Protein AF-A0A7Y2BUT6-F1 (afdb_monomer_lite)

Structure (mmCIF, N/CA/C/O backbone):
data_AF-A0A7Y2BUT6-F1
#
_entry.id   AF-A0A7Y2BUT6-F1
#
loop_
_atom_site.group_PDB
_atom_site.id
_atom_site.type_symbol
_atom_site.label_atom_id
_atom_site.label_alt_id
_atom_site.label_comp_id
_atom_site.label_asym_id
_atom_site.label_entity_id
_atom_site.label_seq_id
_atom_site.pdbx_PDB_ins_code
_atom_site.Cartn_x
_atom_site.Cartn_y
_atom_site.Cartn_z
_atom_site.occupancy
_atom_site.B_iso_or_equiv
_atom_site.auth_seq_id
_atom_site.auth_comp_id
_atom_site.auth_asym_id
_atom_site.auth_atom_id
_atom_site.pdbx_PDB_model_num
ATOM 1 N N . MET A 1 1 ? -58.946 -17.726 57.338 1.00 40.34 1 MET A N 1
ATOM 2 C CA . MET A 1 1 ? -58.229 -17.611 56.052 1.00 40.34 1 MET A CA 1
ATOM 3 C C . MET A 1 1 ? -59.079 -16.753 55.126 1.00 40.34 1 MET A C 1
ATOM 5 O O . MET A 1 1 ? -60.124 -17.239 54.714 1.00 40.34 1 MET A O 1
ATOM 9 N N . PRO A 1 2 ? -58.735 -15.484 54.862 1.00 39.03 2 PRO A N 1
ATOM 10 C CA . PRO A 1 2 ? -59.361 -14.732 53.782 1.00 39.03 2 PRO A CA 1
ATOM 11 C C . PRO A 1 2 ? -58.633 -15.046 52.466 1.00 39.03 2 PRO A C 1
ATOM 13 O O . PRO A 1 2 ? -57.404 -15.097 52.432 1.00 39.03 2 PRO A O 1
ATOM 16 N N . GLY A 1 3 ? -59.402 -15.338 51.415 1.00 39.97 3 GLY A N 1
ATOM 17 C CA . GLY A 1 3 ? -58.913 -15.722 50.091 1.00 39.97 3 GLY A CA 1
ATOM 18 C C . GLY A 1 3 ? -58.106 -14.619 49.400 1.00 39.97 3 GLY A C 1
ATOM 19 O O . GLY A 1 3 ? -58.357 -13.434 49.602 1.00 39.97 3 GLY A O 1
ATOM 20 N N . LYS A 1 4 ? -57.122 -15.048 48.600 1.00 40.62 4 LYS A N 1
ATOM 21 C CA . LYS A 1 4 ? -56.253 -14.212 47.755 1.00 40.62 4 LYS A CA 1
ATOM 22 C C . LYS A 1 4 ? -57.066 -13.206 46.913 1.00 40.62 4 LYS A C 1
ATOM 24 O O . LYS A 1 4 ? -58.100 -13.609 46.381 1.00 40.62 4 LYS A O 1
ATOM 29 N N . PRO A 1 5 ? -56.583 -11.963 46.714 1.00 47.16 5 PRO A N 1
ATOM 30 C CA . PRO A 1 5 ? -57.192 -11.026 45.772 1.00 47.16 5 PRO A CA 1
ATOM 31 C C . PRO A 1 5 ? -57.095 -11.596 44.350 1.00 47.16 5 PRO A C 1
ATOM 33 O O . PRO A 1 5 ? -56.055 -12.150 43.982 1.00 47.16 5 PRO A O 1
ATOM 36 N N . GLY A 1 6 ? -58.173 -11.489 43.570 1.00 49.25 6 GLY A N 1
ATOM 37 C CA . GLY A 1 6 ? -58.140 -11.757 42.131 1.00 49.25 6 GLY A CA 1
ATOM 38 C C . GLY A 1 6 ? -57.140 -10.822 41.448 1.00 49.25 6 GLY A C 1
ATOM 39 O O . GLY A 1 6 ? -57.014 -9.669 41.851 1.00 49.25 6 GLY A O 1
ATOM 40 N N . GLY A 1 7 ? -56.384 -11.339 40.477 1.00 65.56 7 GLY A N 1
ATOM 41 C CA . GLY A 1 7 ? -55.410 -10.546 39.722 1.00 65.56 7 GLY A CA 1
ATOM 42 C C . GLY A 1 7 ? -56.074 -9.420 38.924 1.00 65.56 7 GLY A C 1
ATOM 43 O O . GLY A 1 7 ? -57.253 -9.519 38.583 1.00 65.56 7 GLY A O 1
ATOM 44 N N . ASN A 1 8 ? -55.314 -8.362 38.634 1.00 84.06 8 ASN A N 1
ATOM 45 C CA . ASN A 1 8 ? -55.769 -7.261 37.786 1.00 84.06 8 ASN A CA 1
ATOM 46 C C . ASN A 1 8 ? -56.064 -7.782 36.369 1.00 84.06 8 ASN A C 1
ATOM 48 O O . ASN A 1 8 ? -55.264 -8.534 35.807 1.00 84.06 8 ASN A O 1
ATOM 52 N N . ILE A 1 9 ? -57.208 -7.391 35.808 1.00 92.69 9 ILE A N 1
ATOM 53 C CA . ILE A 1 9 ? -57.585 -7.674 34.419 1.00 92.69 9 ILE A CA 1
ATOM 54 C C . ILE A 1 9 ? -57.506 -6.355 33.654 1.00 92.69 9 ILE A C 1
ATOM 56 O O . ILE A 1 9 ? -58.169 -5.389 34.032 1.00 92.69 9 ILE A O 1
ATOM 60 N N . TYR A 1 10 ? -56.704 -6.339 32.598 1.00 94.62 10 TYR A N 1
ATOM 61 C CA . TYR A 1 10 ? -56.562 -5.233 31.661 1.00 94.62 10 TYR A CA 1
ATOM 62 C C . TYR A 1 10 ? -57.189 -5.672 30.342 1.00 94.62 10 TYR A C 1
ATOM 64 O O . TYR A 1 10 ? -56.744 -6.652 29.746 1.00 94.62 10 TYR A O 1
ATOM 72 N N . GLN A 1 11 ? -58.267 -4.999 29.948 1.00 96.12 11 GLN A N 1
ATOM 73 C CA . GLN A 1 11 ? -59.064 -5.358 28.783 1.00 96.12 11 GLN A CA 1
ATOM 74 C C . GLN A 1 11 ? -59.142 -4.166 27.831 1.00 96.12 11 GLN A C 1
ATOM 76 O O . GLN A 1 11 ? -59.577 -3.090 28.248 1.00 96.12 11 GLN A O 1
ATOM 81 N N . GLY A 1 12 ? -58.705 -4.379 26.597 1.00 94.88 12 GLY A N 1
ATOM 82 C CA . GLY A 1 12 ? -58.793 -3.447 25.487 1.00 94.88 12 GLY A CA 1
ATOM 83 C C . GLY A 1 12 ? -60.094 -3.605 24.708 1.00 94.88 12 GLY A C 1
ATOM 84 O O . GLY A 1 12 ? -61.095 -4.160 25.184 1.00 94.88 12 GLY A O 1
ATOM 85 N N . THR A 1 13 ? -60.082 -3.034 23.518 1.00 95.25 13 THR A N 1
ATOM 86 C CA . THR A 1 13 ? -61.196 -2.850 22.607 1.00 95.25 13 THR A CA 1
ATOM 87 C C . THR A 1 13 ? -60.994 -3.715 21.360 1.00 95.25 13 THR A C 1
ATOM 89 O O . THR A 1 13 ? -60.624 -4.877 21.456 1.00 95.25 13 THR A O 1
ATOM 92 N N . SER A 1 14 ? -61.377 -3.221 20.187 1.00 93.50 14 SER A N 1
ATOM 93 C CA . SER A 1 14 ? -61.125 -3.878 18.899 1.00 93.50 14 SER A CA 1
ATOM 94 C C . SER A 1 14 ? -60.268 -3.001 17.984 1.00 93.50 14 SER A C 1
ATOM 96 O O . SER A 1 14 ? -60.339 -3.142 16.764 1.00 93.50 14 SER A O 1
ATOM 98 N N . GLY A 1 15 ? -59.608 -2.000 18.557 1.00 95.88 15 GLY A N 1
ATOM 99 C CA . GLY A 1 15 ? -58.608 -1.176 17.897 1.00 95.88 15 GLY A CA 1
ATOM 100 C C . GLY A 1 15 ? -57.371 -1.111 18.782 1.00 95.88 15 GLY A C 1
ATOM 101 O O . GLY A 1 15 ? -57.336 -1.753 19.818 1.00 95.88 15 GLY A O 1
ATOM 102 N N . ASP A 1 16 ? -56.395 -0.311 18.375 1.00 97.38 16 ASP A N 1
ATOM 103 C CA . ASP A 1 16 ? -55.077 -0.275 19.009 1.00 97.38 16 ASP A CA 1
ATOM 104 C C . ASP A 1 16 ? -55.140 0.290 20.440 1.00 97.38 16 ASP A C 1
ATOM 106 O O . ASP A 1 16 ? -55.396 1.486 20.640 1.00 97.38 16 ASP A O 1
ATOM 110 N N . ASP A 1 17 ? -54.888 -0.552 21.443 1.00 97.81 17 ASP A N 1
ATOM 111 C CA . ASP A 1 17 ? -54.877 -0.170 22.851 1.00 97.81 17 ASP A CA 1
ATOM 112 C C . ASP A 1 17 ? -53.461 -0.155 23.456 1.00 97.81 17 ASP A C 1
ATOM 114 O O . ASP A 1 17 ? -52.560 -0.907 23.084 1.00 97.81 17 ASP A O 1
ATOM 118 N N . LEU A 1 18 ? -53.255 0.723 24.447 1.00 97.19 18 LEU A N 1
ATOM 119 C CA . LEU A 1 18 ? -51.993 0.865 25.179 1.00 97.19 18 LEU A CA 1
ATOM 120 C C . LEU A 1 18 ? -52.194 0.583 26.673 1.00 97.19 18 LEU A C 1
ATOM 122 O O . LEU A 1 18 ? -52.863 1.335 27.388 1.00 97.19 18 LEU A O 1
ATOM 126 N N . PHE A 1 19 ? -51.528 -0.455 27.171 1.00 96.25 19 PHE A N 1
ATOM 127 C CA . PHE A 1 19 ? -51.467 -0.802 28.586 1.00 96.25 19 PHE A CA 1
ATOM 128 C C . PHE A 1 19 ? -50.132 -0.351 29.179 1.00 96.25 19 PHE A C 1
ATOM 130 O O . PHE A 1 19 ? -49.095 -0.938 28.887 1.00 96.25 19 PHE A O 1
ATOM 137 N N . VAL A 1 20 ? -50.152 0.659 30.052 1.00 94.50 20 VAL A N 1
ATOM 138 C CA . VAL A 1 20 ? -48.944 1.165 30.731 1.00 94.50 20 VAL A CA 1
ATOM 139 C C . VAL A 1 20 ? -48.937 0.729 32.192 1.00 94.50 20 VAL A C 1
ATOM 141 O O . VAL A 1 20 ? -49.864 1.046 32.941 1.00 94.50 20 VAL A O 1
ATOM 144 N N . LEU A 1 21 ? -47.882 0.037 32.626 1.00 92.62 21 LEU A N 1
ATOM 145 C CA . LEU A 1 21 ? -47.710 -0.345 34.029 1.00 92.62 21 LEU A CA 1
ATOM 146 C C . LEU A 1 21 ? -46.248 -0.411 34.476 1.00 92.62 21 LEU A C 1
ATOM 148 O O . LEU A 1 21 ? -45.310 -0.481 33.680 1.00 92.62 21 LEU A O 1
ATOM 152 N N . ALA A 1 22 ? -46.055 -0.399 35.794 1.00 91.56 22 ALA A N 1
ATOM 153 C CA . ALA A 1 22 ? -44.776 -0.733 36.398 1.00 91.56 22 ALA A CA 1
ATOM 154 C C . ALA A 1 22 ? -44.549 -2.252 36.346 1.00 91.56 22 ALA A C 1
ATOM 156 O O . ALA A 1 22 ? -45.477 -3.042 36.530 1.00 91.56 22 ALA A O 1
ATOM 157 N N . SER A 1 23 ? -43.296 -2.678 36.177 1.00 87.44 23 SER A N 1
ATOM 158 C CA . SER A 1 23 ? -42.929 -4.106 36.136 1.00 87.44 23 SER A CA 1
ATOM 159 C C . SER A 1 23 ? -43.379 -4.901 37.374 1.00 87.44 23 SER A C 1
ATOM 161 O O . SER A 1 23 ? -43.665 -6.097 37.280 1.00 87.44 23 SER A O 1
ATOM 163 N N . ALA A 1 24 ? -43.494 -4.244 38.533 1.00 88.44 24 ALA A N 1
ATOM 164 C CA . ALA A 1 24 ? -43.973 -4.841 39.779 1.00 88.44 24 ALA A CA 1
ATOM 165 C C . ALA A 1 24 ? -45.434 -5.332 39.707 1.00 88.44 24 ALA A C 1
ATOM 167 O O . ALA A 1 24 ? -45.797 -6.263 40.433 1.00 88.44 24 ALA A O 1
ATOM 168 N N . ASP A 1 25 ? -46.243 -4.759 38.813 1.00 90.50 25 ASP A N 1
ATOM 169 C CA . ASP A 1 25 ? -47.677 -5.038 38.688 1.00 90.50 25 ASP A CA 1
ATOM 170 C C . ASP A 1 25 ? -47.996 -6.146 37.670 1.00 90.50 25 ASP A C 1
ATOM 172 O O . ASP A 1 25 ? -49.142 -6.581 37.565 1.00 90.50 25 ASP A O 1
ATOM 176 N N . LEU A 1 26 ? -46.988 -6.671 36.958 1.00 89.44 26 LEU A N 1
ATOM 177 C CA . LEU A 1 26 ? -47.162 -7.758 35.982 1.00 89.44 26 LEU A CA 1
ATOM 178 C C . LEU A 1 26 ? -47.680 -9.049 36.633 1.00 89.44 26 LEU A C 1
ATOM 180 O O . LEU A 1 26 ? -48.428 -9.828 36.034 1.00 89.44 26 LEU A O 1
ATOM 184 N N . LYS A 1 27 ? -47.290 -9.300 37.886 1.00 89.94 27 LYS A N 1
ATOM 185 C CA . LYS A 1 27 ? -47.514 -10.595 38.525 1.00 89.94 27 LYS A CA 1
ATOM 186 C C . LYS A 1 27 ? -49.000 -10.845 38.781 1.00 89.94 27 LYS A C 1
ATOM 188 O O . LYS A 1 27 ? -49.640 -10.175 39.585 1.00 89.94 27 LYS A O 1
ATOM 193 N N . ASN A 1 28 ? -49.501 -11.938 38.210 1.00 88.75 28 ASN A N 1
ATOM 194 C CA . ASN A 1 28 ? -50.916 -12.327 38.193 1.00 88.75 28 ASN A CA 1
ATOM 195 C C . ASN A 1 28 ? -51.829 -11.440 37.319 1.00 88.75 28 ASN A C 1
ATOM 197 O O . ASN A 1 28 ? -53.044 -11.642 37.364 1.00 88.75 28 ASN A O 1
ATOM 201 N N . ALA A 1 29 ? -51.289 -10.497 36.542 1.00 93.75 29 ALA A N 1
ATOM 202 C CA . ALA A 1 29 ? -52.078 -9.691 35.616 1.00 93.75 29 ALA A CA 1
ATOM 203 C C . ALA A 1 29 ? -52.577 -10.535 34.432 1.00 93.75 29 ALA A C 1
ATOM 205 O O . ALA A 1 29 ? -51.880 -11.439 33.967 1.00 93.75 29 ALA A O 1
ATOM 206 N N . THR A 1 30 ? -53.798 -10.261 33.977 1.00 95.69 30 THR A N 1
ATOM 207 C CA . THR A 1 30 ? -54.381 -10.823 32.750 1.00 95.69 30 THR A CA 1
ATOM 208 C C . THR A 1 30 ? -54.554 -9.702 31.736 1.00 95.69 30 THR A C 1
ATOM 210 O O . THR A 1 30 ? -55.218 -8.717 32.058 1.00 95.69 30 THR A O 1
ATOM 213 N N . PHE A 1 31 ? -53.966 -9.851 30.552 1.00 96.25 31 PHE A N 1
ATOM 214 C CA . PHE A 1 31 ? -54.051 -8.885 29.456 1.00 96.25 31 PHE A CA 1
ATOM 215 C C . PHE A 1 31 ? -54.884 -9.460 28.315 1.00 96.25 31 PHE A C 1
ATOM 217 O O . PHE A 1 31 ? -54.626 -10.576 27.862 1.00 96.25 31 PHE A O 1
ATOM 224 N N . ILE A 1 32 ? -55.881 -8.700 27.878 1.00 96.88 32 ILE A N 1
ATOM 225 C CA . ILE A 1 32 ? -56.747 -9.020 26.747 1.00 96.88 32 ILE A CA 1
ATOM 226 C C . ILE A 1 32 ? -56.757 -7.768 25.873 1.00 96.88 32 ILE A C 1
ATOM 228 O O . ILE A 1 32 ? -57.486 -6.842 26.213 1.00 96.88 32 ILE A O 1
ATOM 232 N N . GLY A 1 33 ? -55.929 -7.707 24.830 1.00 96.00 33 GLY A N 1
ATOM 233 C CA . GLY A 1 33 ? -55.894 -6.556 23.920 1.00 96.00 33 GLY A CA 1
ATOM 234 C C . GLY A 1 33 ? -57.165 -6.507 23.085 1.00 96.00 33 GLY A C 1
ATOM 235 O O . GLY A 1 33 ? -58.056 -5.715 23.379 1.00 96.00 33 GLY A O 1
ATOM 236 N N . GLY A 1 34 ? -57.348 -7.500 22.219 1.00 94.06 34 GLY A N 1
ATOM 237 C CA . GLY A 1 34 ? -58.580 -7.672 21.464 1.00 94.06 34 GLY A CA 1
ATOM 238 C C . GLY A 1 34 ? -58.270 -7.965 20.012 1.00 94.06 34 GLY A C 1
ATOM 239 O O . GLY A 1 34 ? -57.613 -8.957 19.741 1.00 94.06 34 GLY A O 1
ATOM 240 N N . LEU A 1 35 ? -58.835 -7.159 19.114 1.00 92.25 35 LEU A N 1
ATOM 241 C CA . LEU A 1 35 ? -58.351 -7.043 17.739 1.00 92.25 35 LEU A CA 1
ATOM 242 C C . LEU A 1 35 ? -57.587 -5.722 17.634 1.00 92.25 35 LEU A C 1
ATOM 244 O O . LEU A 1 35 ? -58.019 -4.761 18.264 1.00 92.25 35 LEU A O 1
ATOM 248 N N . GLY A 1 36 ? -56.607 -5.621 16.744 1.00 94.38 36 GLY A N 1
ATOM 249 C CA . GLY A 1 36 ? -55.886 -4.369 16.495 1.00 94.38 36 GLY A CA 1
ATOM 250 C C . GLY A 1 36 ? -54.390 -4.547 16.705 1.00 94.38 36 GLY A C 1
ATOM 251 O O . GLY A 1 36 ? -53.894 -5.661 16.618 1.00 94.38 36 GLY A O 1
ATOM 252 N N . PHE A 1 37 ? -53.664 -3.449 16.908 1.00 96.56 37 PHE A N 1
ATOM 253 C CA . PHE A 1 37 ? -52.268 -3.482 17.337 1.00 96.56 37 PHE A CA 1
ATOM 254 C C . PHE A 1 37 ? -52.162 -3.050 18.799 1.00 96.56 37 PHE A C 1
ATOM 256 O O . PHE A 1 37 ? -52.141 -1.858 19.116 1.00 96.56 37 PHE A O 1
ATOM 263 N N . ASP A 1 38 ? -52.077 -4.022 19.697 1.00 98.00 38 ASP A N 1
ATOM 264 C CA . ASP A 1 38 ? -52.147 -3.774 21.133 1.00 98.00 38 ASP A CA 1
ATOM 265 C C . ASP A 1 38 ? -50.766 -3.791 21.797 1.00 98.00 38 ASP A C 1
ATOM 267 O O . ASP A 1 38 ? -49.954 -4.701 21.613 1.00 98.00 38 ASP A O 1
ATOM 271 N N . THR A 1 39 ? -50.490 -2.781 22.625 1.00 98.19 39 THR A N 1
ATOM 272 C CA . THR A 1 39 ? -49.172 -2.561 23.235 1.00 98.19 39 THR A CA 1
ATOM 273 C C . THR A 1 39 ? -49.206 -2.707 24.750 1.00 98.19 39 THR A C 1
ATOM 275 O O . THR A 1 39 ? -49.937 -2.008 25.452 1.00 98.19 39 THR A O 1
ATOM 278 N N . LEU A 1 40 ? -48.335 -3.561 25.284 1.00 97.50 40 LEU A N 1
ATOM 279 C CA . LEU A 1 40 ? -48.001 -3.621 26.702 1.00 97.50 40 LEU A CA 1
ATOM 280 C C . LEU A 1 40 ? -46.684 -2.881 26.956 1.00 97.50 40 LEU A C 1
ATOM 282 O O . LEU A 1 40 ? -45.607 -3.418 26.707 1.00 97.50 40 LEU A O 1
ATOM 286 N N . GLN A 1 41 ? -46.774 -1.676 27.514 1.00 96.69 41 GLN A N 1
ATOM 287 C CA . GLN A 1 41 ? -45.628 -0.858 27.891 1.00 96.69 41 GLN A CA 1
ATOM 288 C C . GLN A 1 41 ? -45.279 -1.018 29.372 1.00 96.69 41 GLN A C 1
ATOM 290 O O . GLN A 1 41 ? -46.114 -0.860 30.270 1.00 96.69 41 GLN A O 1
ATOM 295 N N . MET A 1 42 ? -44.004 -1.297 29.633 1.00 93.12 42 MET A N 1
ATOM 296 C CA . MET A 1 42 ? -43.475 -1.546 30.968 1.00 93.12 42 MET A CA 1
ATOM 297 C C . MET A 1 42 ? -42.430 -0.505 31.352 1.00 93.12 42 MET A C 1
ATOM 299 O O . MET A 1 42 ? -41.465 -0.259 30.632 1.00 93.12 42 MET A O 1
ATOM 303 N N . SER A 1 43 ? -42.587 0.056 32.551 1.00 90.19 43 SER A N 1
ATOM 304 C CA . SER A 1 43 ? -41.572 0.902 33.183 1.00 90.19 43 SER A CA 1
ATOM 305 C C . SER A 1 43 ? -40.861 0.158 34.310 1.00 90.19 43 SER A C 1
ATOM 307 O O . SER A 1 43 ? -41.485 -0.557 35.106 1.00 90.19 43 SER A O 1
ATOM 309 N N . ASN A 1 44 ? -39.536 0.297 34.369 1.00 90.44 44 ASN A N 1
ATOM 310 C CA . ASN A 1 44 ? -38.704 -0.397 35.344 1.00 90.44 44 ASN A CA 1
ATOM 311 C C . ASN A 1 44 ? -37.343 0.298 35.528 1.00 90.44 44 ASN A C 1
ATOM 313 O O . ASN A 1 44 ? -36.777 0.820 34.576 1.00 90.44 44 ASN A O 1
ATOM 317 N N . THR A 1 45 ? -36.805 0.301 36.748 1.00 88.31 45 THR A N 1
ATOM 318 C CA . THR A 1 45 ? -35.532 0.979 37.082 1.00 88.31 45 THR A CA 1
ATOM 319 C C . THR A 1 45 ? -34.466 0.045 37.668 1.00 88.31 45 THR A C 1
ATOM 321 O O . THR A 1 45 ? -33.401 0.506 38.074 1.00 88.31 45 THR A O 1
ATOM 324 N N . GLY A 1 46 ? -34.748 -1.259 37.759 1.00 90.31 46 GLY A N 1
ATOM 325 C CA . GLY A 1 46 ? -33.840 -2.263 38.325 1.00 90.31 46 GLY A CA 1
ATOM 326 C C . GLY A 1 46 ? -33.748 -3.527 37.473 1.00 90.31 46 GLY A C 1
ATOM 327 O O . GLY A 1 46 ? -34.133 -3.547 36.319 1.00 90.31 46 GLY A O 1
ATOM 328 N N . LYS A 1 47 ? -33.273 -4.645 38.022 1.00 94.19 47 LYS A N 1
ATOM 329 C CA . LYS A 1 47 ? -33.248 -5.904 37.259 1.00 94.19 47 LYS A CA 1
ATOM 330 C C . LYS A 1 47 ? -34.665 -6.371 36.888 1.00 94.19 47 LYS A C 1
ATOM 332 O O . LYS A 1 47 ? -35.499 -6.531 37.780 1.00 94.19 47 LYS A O 1
ATOM 337 N N . LEU A 1 48 ? -34.902 -6.683 35.613 1.00 94.62 48 LEU A N 1
ATOM 338 C CA . LEU A 1 48 ? -36.155 -7.239 35.103 1.00 94.62 48 LEU A CA 1
ATOM 339 C C . LEU A 1 48 ? -35.910 -8.539 34.334 1.00 94.62 48 LEU A C 1
ATOM 341 O O . LEU A 1 48 ? -35.038 -8.630 33.479 1.00 94.62 48 LEU A O 1
ATOM 345 N N . VAL A 1 49 ? -36.719 -9.554 34.643 1.00 95.88 49 VAL A N 1
ATOM 346 C CA . VAL A 1 49 ? -36.794 -10.791 33.863 1.00 95.88 49 VAL A CA 1
ATOM 347 C C . VAL A 1 49 ? -38.224 -10.959 33.362 1.00 95.88 49 VAL A C 1
ATOM 349 O O . VAL A 1 49 ? -39.145 -11.162 34.159 1.00 95.88 49 VAL A O 1
ATOM 352 N N . PHE A 1 50 ? -38.408 -10.903 32.047 1.00 96.12 50 PHE A N 1
ATOM 353 C CA . PHE A 1 50 ? -39.699 -11.071 31.394 1.00 96.12 50 PHE A CA 1
ATOM 354 C C . PHE A 1 50 ? -39.803 -12.438 30.711 1.00 96.12 50 PHE A C 1
ATOM 356 O O . PHE A 1 50 ? -38.940 -12.826 29.931 1.00 96.12 50 PHE A O 1
ATOM 363 N N . ASN A 1 51 ? -40.842 -13.207 31.032 1.00 95.12 51 ASN A N 1
ATOM 364 C CA . ASN A 1 51 ? -41.137 -14.504 30.419 1.00 95.12 51 ASN A CA 1
ATOM 365 C C . ASN A 1 51 ? -42.608 -14.896 30.660 1.00 95.12 51 ASN A C 1
ATOM 367 O O . ASN A 1 51 ? -43.344 -14.186 31.337 1.00 95.12 51 ASN A O 1
ATOM 371 N N . HIS A 1 52 ? -43.027 -16.074 30.188 1.00 91.00 52 HIS A N 1
ATOM 372 C CA . HIS A 1 52 ? -44.393 -16.600 30.382 1.00 91.00 52 HIS A CA 1
ATOM 373 C C . HIS A 1 52 ? -44.896 -16.687 31.844 1.00 91.00 52 HIS A C 1
ATOM 375 O O . HIS A 1 52 ? -46.084 -16.894 32.056 1.00 91.00 52 HIS A O 1
ATOM 381 N N . LYS A 1 53 ? -44.027 -16.594 32.862 1.00 92.81 53 LYS A N 1
ATOM 382 C CA . LYS A 1 53 ? -44.418 -16.562 34.288 1.00 92.81 53 LYS A CA 1
ATOM 383 C C . LYS A 1 53 ? -44.553 -15.145 34.842 1.00 92.81 53 LYS A C 1
ATOM 385 O O . LYS A 1 53 ? -44.912 -14.991 36.011 1.00 92.81 53 LYS A O 1
ATOM 390 N N . SER A 1 54 ? -44.201 -14.129 34.057 1.00 93.94 54 SER A N 1
ATOM 391 C CA . SER A 1 54 ? -44.259 -12.729 34.477 1.00 93.94 54 SER A CA 1
ATOM 392 C C . SER A 1 54 ? -45.702 -12.244 34.609 1.00 93.94 54 SER A C 1
ATOM 394 O O . SER A 1 54 ? -45.974 -11.435 35.488 1.00 93.94 54 SER A O 1
ATOM 396 N N . TYR A 1 55 ? -46.625 -12.803 33.825 1.00 93.81 55 TYR A N 1
ATOM 397 C CA . TYR A 1 55 ? -48.064 -12.525 33.843 1.00 93.81 55 TYR A CA 1
ATOM 398 C C . TYR A 1 55 ? -48.881 -13.811 34.066 1.00 93.81 55 TYR A C 1
ATOM 400 O O . TYR A 1 55 ? -48.326 -14.910 34.128 1.00 93.81 55 TYR A O 1
ATOM 408 N N . LYS A 1 56 ? -50.203 -13.683 34.246 1.00 94.38 56 LYS A N 1
ATOM 409 C CA . LYS A 1 56 ? -51.123 -14.827 34.364 1.00 94.38 56 LYS A CA 1
ATOM 410 C C . LYS A 1 56 ? -51.562 -15.334 32.992 1.00 94.38 56 LYS A C 1
ATOM 412 O O . LYS A 1 56 ? -51.409 -16.516 32.713 1.00 94.38 56 LYS A O 1
ATOM 417 N N . GLU A 1 57 ? -52.118 -14.441 32.181 1.00 94.38 57 GLU A N 1
ATOM 418 C CA . GLU A 1 57 ? -52.684 -14.703 30.853 1.00 94.38 57 GLU A CA 1
ATOM 419 C C . GLU A 1 57 ? -52.438 -13.473 29.958 1.00 94.38 57 GLU A C 1
ATOM 421 O O . GLU A 1 57 ? -52.428 -12.345 30.456 1.00 94.38 57 GLU A O 1
ATOM 426 N N . MET A 1 58 ? -52.207 -13.695 28.664 1.00 95.00 58 MET A N 1
ATOM 427 C CA . MET A 1 58 ? -51.987 -12.655 27.653 1.00 95.00 58 MET A CA 1
ATOM 428 C C . MET A 1 58 ? -52.592 -13.129 26.331 1.00 95.00 58 MET A C 1
ATOM 430 O O . MET A 1 58 ? -52.306 -14.252 25.908 1.00 95.00 58 MET A O 1
ATOM 434 N N . SER A 1 59 ? -53.445 -12.306 25.728 1.00 95.75 59 SER A N 1
ATOM 435 C CA . SER A 1 59 ? -54.071 -12.566 24.429 1.00 95.75 59 SER A CA 1
ATOM 436 C C . SER A 1 59 ? -54.272 -11.275 23.645 1.00 95.75 59 SER A C 1
ATOM 438 O O . SER A 1 59 ? -54.743 -10.302 24.241 1.00 95.75 59 SER A O 1
ATOM 440 N N . GLY A 1 60 ? -53.998 -11.307 22.340 1.00 96.06 60 GLY A N 1
ATOM 441 C CA . GLY A 1 60 ? -54.106 -10.160 21.445 1.00 96.06 60 GLY A CA 1
ATOM 442 C C . GLY A 1 60 ? -53.177 -9.023 21.853 1.00 96.06 60 GLY A C 1
ATOM 44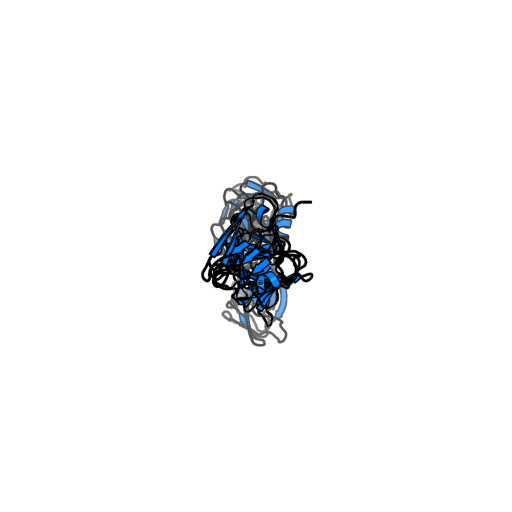3 O O . GLY A 1 60 ? -53.640 -7.910 21.933 1.00 96.06 60 GLY A O 1
ATOM 444 N N . ILE A 1 61 ? -51.935 -9.289 22.277 1.00 97.50 61 ILE A N 1
ATOM 445 C CA . ILE A 1 61 ? -50.933 -8.241 22.563 1.00 97.50 61 ILE A CA 1
ATOM 446 C C . ILE A 1 61 ? -49.807 -8.341 21.541 1.00 97.50 61 ILE A C 1
ATOM 448 O O . ILE A 1 61 ? -48.966 -9.228 21.655 1.00 97.50 61 ILE A O 1
ATOM 452 N N . ASP A 1 62 ? -49.749 -7.438 20.575 1.00 97.62 62 ASP A N 1
ATOM 453 C CA . ASP A 1 62 ? -48.794 -7.495 19.462 1.00 97.62 62 ASP A CA 1
ATOM 454 C C . ASP A 1 62 ? -47.449 -6.847 19.789 1.00 97.62 62 ASP A C 1
ATOM 456 O O . ASP A 1 62 ? -46.439 -7.182 19.170 1.00 97.62 62 ASP A O 1
ATOM 460 N N . SER A 1 63 ? -47.407 -5.955 20.783 1.00 98.06 63 SER A N 1
ATOM 461 C CA . SER A 1 63 ? -46.191 -5.244 21.174 1.00 98.06 63 SER A CA 1
ATOM 462 C C . SER A 1 63 ? -45.883 -5.348 22.665 1.00 98.06 63 SER A C 1
ATOM 464 O O . SER A 1 63 ? -46.724 -5.096 23.530 1.00 98.06 63 SER A O 1
ATOM 466 N N . LEU A 1 64 ? -44.634 -5.692 22.972 1.00 97.62 64 LEU A N 1
ATOM 467 C CA . LEU A 1 64 ? -44.049 -5.613 24.304 1.00 97.62 64 LEU A CA 1
ATOM 468 C C . LEU A 1 64 ? -43.034 -4.474 24.315 1.00 97.62 64 LEU A C 1
ATOM 470 O O . LEU A 1 64 ? -41.923 -4.607 23.796 1.00 97.62 64 LEU A O 1
ATOM 474 N N . ASP A 1 65 ? -43.419 -3.359 24.921 1.00 97.88 65 ASP A N 1
ATOM 475 C CA . ASP A 1 65 ? -42.628 -2.139 24.937 1.00 97.88 65 ASP A CA 1
ATOM 476 C C . ASP A 1 65 ? -41.833 -1.996 26.244 1.00 97.88 65 ASP A C 1
ATOM 478 O O . ASP A 1 65 ? -42.386 -1.797 27.331 1.00 97.88 65 ASP A O 1
ATOM 482 N N . PHE A 1 66 ? -40.508 -2.101 26.124 1.00 96.75 66 PHE A N 1
ATOM 483 C CA . PHE A 1 66 ? -39.534 -1.946 27.204 1.00 96.75 66 PHE A CA 1
ATOM 484 C C . PHE A 1 66 ? -38.774 -0.616 27.127 1.00 96.75 66 PHE A C 1
ATOM 486 O O . PHE A 1 66 ? -37.794 -0.430 27.848 1.00 96.75 66 PHE A O 1
ATOM 493 N N . SER A 1 67 ? -39.218 0.342 26.309 1.00 95.31 67 SER A N 1
ATOM 494 C CA . SER A 1 67 ? -38.596 1.669 26.207 1.00 95.31 67 SER A CA 1
ATOM 495 C C . SER A 1 67 ? -38.589 2.445 27.531 1.00 95.31 67 SER A C 1
ATOM 497 O O . SER A 1 67 ? -37.735 3.303 27.746 1.00 95.31 67 SER A O 1
ATOM 499 N N . GLY A 1 68 ? -39.494 2.102 28.455 1.00 93.06 68 GLY A N 1
ATOM 500 C CA . GLY A 1 68 ? -39.541 2.624 29.822 1.00 93.06 68 GLY A CA 1
ATOM 501 C C . GLY A 1 68 ? -38.565 1.967 30.811 1.00 93.06 68 GLY A C 1
ATOM 502 O O . GLY A 1 68 ? -38.596 2.304 32.000 1.00 93.06 68 GLY A O 1
ATOM 503 N N . HIS A 1 69 ? -37.730 1.014 30.379 1.00 93.19 69 HIS A N 1
ATOM 504 C CA . HIS A 1 69 ? -36.669 0.425 31.201 1.00 93.19 69 HIS A CA 1
ATOM 505 C C . HIS A 1 69 ? -35.471 1.378 31.275 1.00 93.19 69 HIS A C 1
ATOM 507 O O . HIS A 1 69 ? -34.865 1.707 30.262 1.00 93.19 69 HIS A O 1
ATOM 513 N N . ALA A 1 70 ? -35.135 1.838 32.479 1.00 88.19 70 ALA A N 1
ATOM 514 C CA . ALA A 1 70 ? -34.163 2.913 32.697 1.00 88.19 70 ALA A CA 1
ATOM 515 C C . ALA A 1 70 ? -32.963 2.509 33.576 1.00 88.19 70 ALA A C 1
ATOM 517 O O . ALA A 1 70 ? -32.180 3.371 33.977 1.00 88.19 70 ALA A O 1
ATOM 518 N N . GLY A 1 71 ? -32.806 1.226 33.921 1.00 80.12 71 GLY A N 1
ATOM 519 C CA . GLY A 1 71 ? -31.640 0.771 34.683 1.00 80.12 71 GLY A CA 1
ATOM 520 C C . GLY A 1 71 ? -31.700 -0.684 35.139 1.00 80.12 71 GLY A C 1
ATOM 521 O O . GLY A 1 71 ? -32.775 -1.252 35.288 1.00 80.12 71 GLY A O 1
ATOM 522 N N . GLY A 1 72 ? -30.530 -1.272 35.411 1.00 90.56 72 GLY A N 1
ATOM 523 C CA . GLY A 1 72 ? -30.381 -2.698 35.725 1.00 90.56 72 GLY A CA 1
ATOM 524 C C . GLY A 1 72 ? -30.497 -3.593 34.487 1.00 90.56 72 GLY A C 1
ATOM 525 O O . GLY A 1 72 ? -30.760 -3.107 33.394 1.00 90.56 72 GLY A O 1
ATOM 526 N N . THR A 1 73 ? -30.303 -4.903 34.664 1.00 95.25 73 THR A N 1
ATOM 527 C CA . THR A 1 73 ? -30.332 -5.842 33.534 1.00 95.25 73 THR A CA 1
ATOM 528 C C . THR A 1 73 ? -31.755 -6.212 33.122 1.00 95.25 73 THR A C 1
ATOM 530 O O . THR A 1 73 ? -32.603 -6.481 33.981 1.00 95.25 73 THR A O 1
ATOM 533 N N . LEU A 1 74 ? -32.006 -6.267 31.818 1.00 97.00 74 LEU A N 1
ATOM 534 C CA . LEU A 1 74 ? -33.240 -6.712 31.187 1.00 97.00 74 LEU A CA 1
ATOM 535 C C . LEU A 1 74 ? -33.007 -8.035 30.452 1.00 97.00 74 LEU A C 1
ATOM 537 O O . LEU A 1 74 ? -32.317 -8.106 29.443 1.00 97.00 74 LEU A O 1
ATOM 541 N N . THR A 1 75 ? -33.625 -9.099 30.960 1.00 97.56 75 THR A N 1
ATOM 542 C CA . THR A 1 75 ? -33.618 -10.422 30.325 1.00 97.56 75 THR A CA 1
ATOM 543 C C . THR A 1 75 ? -35.023 -10.789 29.874 1.00 97.56 75 THR A C 1
ATOM 545 O O . THR A 1 75 ? -35.950 -10.827 30.686 1.00 97.56 75 THR A O 1
ATOM 548 N N . ILE A 1 76 ? -35.186 -11.133 28.605 1.00 97.12 76 ILE A N 1
ATOM 549 C CA . ILE A 1 76 ? -36.452 -11.525 27.998 1.00 97.12 76 ILE A CA 1
ATOM 550 C C . ILE A 1 76 ? -36.317 -12.956 27.489 1.00 97.12 76 ILE A C 1
ATOM 552 O O . ILE A 1 76 ? -35.407 -13.283 26.737 1.00 97.12 76 ILE A O 1
ATOM 556 N N . LYS A 1 77 ? -37.244 -13.828 27.889 1.00 95.75 77 LYS A N 1
ATOM 557 C CA . LYS A 1 77 ? -37.331 -15.198 27.378 1.00 95.75 77 LYS A CA 1
ATOM 558 C C . LYS A 1 77 ? -38.694 -15.442 26.764 1.00 95.75 77 LYS A C 1
ATOM 560 O O . LYS A 1 77 ? -39.674 -15.667 27.486 1.00 95.75 77 LYS A O 1
ATOM 565 N N . LEU A 1 78 ? -38.723 -15.411 25.437 1.00 94.56 78 LEU A N 1
ATOM 566 C CA . LEU A 1 78 ? -39.918 -15.659 24.654 1.00 94.56 78 LEU A CA 1
ATOM 567 C C . LEU A 1 78 ? -40.212 -17.159 24.569 1.00 94.56 78 LEU A C 1
ATOM 569 O O . LEU A 1 78 ? -39.389 -18.021 24.889 1.00 94.56 78 LEU A O 1
ATOM 573 N N . ARG A 1 79 ? -41.456 -17.465 24.211 1.00 89.88 79 ARG A N 1
ATOM 574 C CA . ARG A 1 79 ? -41.950 -18.809 23.898 1.00 89.88 79 ARG A CA 1
ATOM 575 C C . ARG A 1 79 ? -43.000 -18.684 22.812 1.00 89.88 79 ARG A C 1
ATOM 577 O O . ARG A 1 79 ? -43.655 -17.649 22.731 1.00 89.88 79 ARG A O 1
ATOM 584 N N . GLY A 1 80 ? -43.245 -19.761 22.070 1.00 88.38 80 GLY A N 1
ATOM 585 C CA . GLY A 1 80 ? -44.203 -19.717 20.966 1.00 88.38 80 GLY A CA 1
ATOM 586 C C . GLY A 1 80 ? -45.614 -19.271 21.341 1.00 88.38 80 GLY A C 1
ATOM 587 O O . GLY A 1 80 ? -46.250 -18.576 20.566 1.00 88.38 80 GLY A O 1
ATOM 588 N N . SER A 1 81 ? -46.080 -19.533 22.567 1.00 89.69 81 SER A N 1
ATOM 589 C CA . SER A 1 81 ? -47.378 -19.018 23.031 1.00 89.69 81 SER A CA 1
ATOM 590 C C . SER A 1 81 ? -47.449 -17.489 23.124 1.00 89.69 81 SER A C 1
ATOM 592 O O . SER A 1 81 ? -48.541 -16.942 23.108 1.00 89.69 81 SER A O 1
ATOM 594 N N . MET A 1 82 ? -46.311 -16.804 23.267 1.00 92.50 82 MET A N 1
ATOM 595 C CA . MET A 1 82 ? -46.236 -15.340 23.361 1.00 92.50 82 MET A CA 1
ATOM 596 C C . MET A 1 82 ? -46.346 -14.681 21.983 1.00 92.50 82 MET A C 1
ATOM 598 O O . MET A 1 82 ? -46.789 -13.543 21.898 1.00 92.50 82 MET A O 1
ATOM 602 N N . VAL A 1 83 ? -45.988 -15.415 20.927 1.00 92.94 83 VAL A N 1
ATOM 603 C CA . VAL A 1 83 ? -46.129 -14.987 19.529 1.00 92.94 83 VAL A CA 1
ATOM 604 C C . VAL A 1 83 ? -47.466 -15.460 18.957 1.00 92.94 83 VAL A C 1
ATOM 606 O O . VAL A 1 83 ? -48.179 -14.700 18.330 1.00 92.94 83 VAL A O 1
ATOM 609 N N . ALA A 1 84 ? -47.881 -16.694 19.250 1.00 91.50 84 ALA A N 1
ATOM 610 C CA . ALA A 1 84 ? -49.138 -17.263 18.756 1.00 91.50 84 ALA A CA 1
ATOM 611 C C . ALA A 1 84 ? -50.404 -16.575 19.295 1.00 91.50 84 ALA A C 1
ATOM 613 O O . ALA A 1 84 ? -51.499 -16.866 18.824 1.00 91.50 84 ALA A O 1
ATOM 614 N N . GLN A 1 85 ? -50.265 -15.737 20.324 1.00 92.94 85 GLN A N 1
ATOM 615 C CA . GLN A 1 85 ? -51.367 -14.953 20.872 1.00 92.94 85 GLN A CA 1
ATOM 616 C C . GLN A 1 85 ? -51.541 -13.591 20.194 1.00 92.94 85 GLN A C 1
ATOM 618 O O . GLN A 1 85 ? -52.538 -12.941 20.485 1.00 92.94 85 GLN A O 1
ATOM 623 N N . THR A 1 86 ? -50.595 -13.161 19.352 1.00 94.75 86 THR A N 1
ATOM 624 C CA . THR A 1 86 ? -50.716 -11.916 18.583 1.00 94.75 86 THR A CA 1
ATOM 625 C C . THR A 1 86 ? -51.686 -12.101 17.423 1.00 94.75 86 THR A C 1
ATOM 627 O O . THR A 1 86 ? -51.916 -13.227 16.967 1.00 94.75 86 THR A O 1
ATOM 630 N N . ASP A 1 87 ? -52.248 -11.005 16.925 1.00 90.69 87 ASP A N 1
ATOM 631 C CA . ASP A 1 87 ? -53.287 -11.052 15.896 1.00 90.69 87 ASP A CA 1
ATOM 632 C C . ASP A 1 87 ? -52.734 -11.484 14.535 1.00 90.69 87 ASP A C 1
ATOM 634 O O . ASP A 1 87 ? -53.380 -12.214 13.778 1.00 90.69 87 ASP A O 1
ATOM 638 N N . ALA A 1 88 ? -51.510 -11.047 14.231 1.00 89.38 88 ALA A N 1
ATOM 639 C CA . ALA A 1 88 ? -50.856 -11.267 12.944 1.00 89.38 88 ALA A CA 1
ATOM 640 C C . ALA A 1 88 ? -49.764 -12.351 12.976 1.00 89.38 88 ALA A C 1
ATOM 642 O O . ALA A 1 88 ? -49.102 -12.582 11.965 1.00 89.38 88 ALA A O 1
ATOM 643 N N . GLY A 1 89 ? -49.530 -12.997 14.125 1.00 90.62 89 GLY A N 1
ATOM 644 C CA . GLY A 1 89 ? -48.378 -13.888 14.314 1.00 90.62 89 GLY A CA 1
ATOM 645 C C . GLY A 1 89 ? -47.029 -13.154 14.323 1.00 90.62 89 GLY A C 1
ATOM 646 O O . GLY A 1 89 ? -45.984 -13.792 14.226 1.00 90.62 89 GLY A O 1
ATOM 647 N N . LEU A 1 90 ? -47.055 -11.825 14.437 1.00 93.75 90 LEU A N 1
ATOM 648 C CA . LEU A 1 90 ? -45.909 -10.942 14.623 1.00 93.75 90 LEU A CA 1
ATOM 649 C C . LEU A 1 90 ? -45.920 -10.437 16.067 1.00 93.75 90 LEU A C 1
ATOM 651 O O . LEU A 1 90 ? -46.947 -9.934 16.512 1.00 93.75 90 LEU A O 1
ATOM 655 N N . LEU A 1 91 ? -44.808 -10.577 16.786 1.00 96.50 91 LEU A N 1
ATOM 656 C CA . LEU A 1 91 ? -44.611 -9.977 18.106 1.00 96.50 91 LEU A CA 1
ATOM 657 C C . LEU A 1 91 ? -43.492 -8.938 18.027 1.00 96.50 91 LEU A C 1
ATOM 659 O O . LEU A 1 91 ? -42.338 -9.294 17.783 1.00 96.50 91 LEU A O 1
ATOM 663 N N . THR A 1 92 ? -43.821 -7.675 18.277 1.00 97.94 92 THR A N 1
ATOM 664 C CA . THR A 1 92 ? -42.858 -6.573 18.322 1.00 97.94 92 THR A CA 1
ATOM 665 C C . THR A 1 92 ? -42.307 -6.402 19.739 1.00 97.94 92 THR A C 1
ATOM 667 O O . THR A 1 92 ? -43.054 -6.258 20.702 1.00 97.94 92 THR A O 1
ATOM 670 N N . ILE A 1 93 ? -40.986 -6.382 19.881 1.00 98.12 93 ILE A N 1
ATOM 671 C CA . ILE A 1 93 ? -40.269 -6.076 21.119 1.00 98.12 93 ILE A CA 1
ATOM 672 C C . ILE A 1 93 ? -39.636 -4.697 20.961 1.00 98.12 93 ILE A C 1
ATOM 674 O O . ILE A 1 93 ? -38.754 -4.524 20.124 1.00 98.12 93 ILE A O 1
ATOM 678 N N . VAL A 1 94 ? -40.062 -3.713 21.754 1.00 98.19 94 VAL A N 1
ATOM 679 C CA . VAL A 1 94 ? -39.512 -2.350 21.674 1.00 98.19 94 VAL A CA 1
ATOM 680 C C . VAL A 1 94 ? -38.414 -2.170 22.719 1.00 98.19 94 VAL A C 1
ATOM 682 O O . VAL A 1 94 ? -38.679 -2.214 23.922 1.00 98.19 94 VAL A O 1
ATOM 685 N N . ALA A 1 95 ? -37.180 -1.961 22.264 1.00 97.00 95 ALA A N 1
ATOM 686 C CA . ALA A 1 95 ? -36.027 -1.641 23.093 1.00 97.00 95 ALA A CA 1
ATOM 687 C C . ALA A 1 95 ? -35.898 -0.124 23.321 1.00 97.00 95 ALA A C 1
ATOM 689 O O . ALA A 1 95 ? -36.146 0.699 22.433 1.00 97.00 95 ALA A O 1
ATOM 690 N N . GLY A 1 96 ? -35.501 0.249 24.538 1.00 94.81 96 GLY A N 1
ATOM 691 C CA . GLY A 1 96 ? -35.130 1.619 24.897 1.00 94.81 96 GLY A CA 1
ATOM 692 C C . GLY A 1 96 ? -33.621 1.821 24.922 1.00 94.81 96 GLY A C 1
ATOM 693 O O . GLY A 1 96 ? -32.847 0.886 24.755 1.00 94.81 96 GLY A O 1
ATOM 694 N N . SER A 1 97 ? -33.190 3.038 25.246 1.00 93.81 97 SER A N 1
ATOM 695 C CA . SER A 1 97 ? -31.766 3.394 25.321 1.00 93.81 97 SER A CA 1
ATOM 696 C C . SER A 1 97 ? -30.950 2.584 26.338 1.00 93.81 97 SER A C 1
ATOM 698 O O . SER A 1 97 ? -29.734 2.501 26.198 1.00 93.81 97 SER A O 1
ATOM 700 N N . ALA A 1 98 ? -31.589 1.984 27.349 1.00 93.44 98 ALA A N 1
ATOM 701 C CA . ALA A 1 98 ? -30.934 1.070 28.288 1.00 93.44 98 ALA A CA 1
ATOM 702 C C . ALA A 1 98 ? -30.635 -0.318 27.686 1.00 93.44 98 ALA A C 1
ATOM 704 O O . ALA A 1 98 ? -29.883 -1.080 28.285 1.00 93.44 98 ALA A O 1
ATOM 705 N N . GLY A 1 99 ? -31.218 -0.629 26.526 1.00 95.44 99 GLY A N 1
ATOM 706 C CA . GLY A 1 99 ? -31.044 -1.884 25.812 1.00 95.44 99 GLY A CA 1
ATOM 707 C C . GLY A 1 99 ? -31.739 -3.090 26.449 1.00 95.44 99 GLY A C 1
ATOM 708 O O . GLY A 1 99 ? -32.446 -2.994 27.457 1.00 95.44 99 GLY A O 1
ATOM 709 N N . ILE A 1 100 ? -31.544 -4.242 25.810 1.00 97.75 100 ILE A N 1
ATOM 710 C CA . ILE A 1 100 ? -31.943 -5.570 26.273 1.00 97.75 100 ILE A CA 1
ATOM 711 C C . ILE A 1 100 ? -30.668 -6.407 26.394 1.00 97.75 100 ILE A C 1
ATOM 713 O O . ILE A 1 100 ? -30.049 -6.744 25.389 1.00 97.75 100 ILE A O 1
ATOM 717 N N . ASP A 1 101 ? -30.286 -6.765 27.622 1.00 97.62 101 ASP A N 1
ATOM 718 C CA . ASP A 1 101 ? -29.051 -7.514 27.893 1.00 97.62 101 ASP A CA 1
ATOM 719 C C . ASP A 1 101 ? -29.111 -8.980 27.444 1.00 97.62 101 ASP A C 1
ATOM 721 O O . ASP A 1 101 ? -28.081 -9.635 27.333 1.00 97.62 101 ASP A O 1
ATOM 725 N N . SER A 1 102 ? -30.310 -9.547 27.294 1.00 97.94 102 SER A N 1
ATOM 726 C CA . SER A 1 102 ? -30.482 -10.913 26.797 1.00 97.94 102 SER A CA 1
ATOM 727 C C . SER A 1 102 ? -31.909 -11.135 26.306 1.00 97.94 102 SER A C 1
ATOM 729 O O . SER A 1 102 ? -32.853 -11.104 27.101 1.00 97.94 102 SER A O 1
ATOM 731 N N . LEU A 1 103 ? -32.068 -11.389 25.010 1.00 97.81 103 LEU A N 1
ATOM 732 C CA . LEU A 1 103 ? -33.320 -11.754 24.357 1.00 97.81 103 LEU A CA 1
ATOM 733 C C . LEU A 1 103 ? -33.227 -13.183 23.820 1.00 97.81 103 LEU A C 1
ATOM 735 O O . LEU A 1 103 ? -32.603 -13.440 22.798 1.00 97.81 103 LEU A O 1
ATOM 739 N N . GLN A 1 104 ? -33.894 -14.125 24.482 1.00 96.25 104 GLN A N 1
ATOM 740 C CA . GLN A 1 104 ? -34.060 -15.472 23.945 1.00 96.25 104 GLN A CA 1
ATOM 741 C C . GLN A 1 104 ? -35.289 -15.510 23.032 1.00 96.25 104 GLN A C 1
ATOM 743 O O . GLN A 1 104 ? -36.426 -15.557 23.519 1.00 96.25 104 GLN A O 1
ATOM 748 N N . ALA A 1 105 ? -35.031 -15.499 21.727 1.00 94.00 105 ALA A N 1
ATOM 749 C CA . ALA A 1 105 ? -36.002 -15.501 20.634 1.00 94.00 105 ALA A CA 1
ATOM 750 C C . ALA A 1 105 ? -36.066 -16.848 19.880 1.00 94.00 105 ALA A C 1
ATOM 752 O O . ALA A 1 105 ? -36.859 -17.000 18.953 1.00 94.00 105 ALA A O 1
ATOM 753 N N . ALA A 1 106 ? -35.284 -17.842 20.304 1.00 86.12 106 ALA A N 1
ATOM 754 C CA . ALA A 1 106 ? -35.312 -19.188 19.739 1.00 86.12 106 ALA A CA 1
ATOM 755 C C . ALA A 1 106 ? -36.679 -19.901 19.881 1.00 86.12 106 ALA A C 1
ATOM 757 O O . ALA A 1 106 ? -37.403 -19.724 20.867 1.00 86.12 106 ALA A O 1
ATOM 758 N N . GLU A 1 107 ? -36.997 -20.770 18.913 1.00 64.25 107 GLU A N 1
ATOM 759 C CA . GLU A 1 107 ? -38.090 -21.761 18.961 1.00 64.25 107 GLU A CA 1
ATOM 760 C C . GLU A 1 107 ? -39.513 -21.212 19.239 1.00 64.25 107 GLU A C 1
ATOM 762 O O . GLU A 1 107 ? -40.328 -21.848 19.919 1.00 64.25 107 GLU A O 1
ATOM 767 N N . THR A 1 108 ? -39.874 -20.037 18.714 1.00 70.62 108 THR A N 1
ATOM 768 C CA . THR A 1 108 ? -41.243 -19.504 18.877 1.00 70.62 108 THR A CA 1
ATOM 769 C C . THR A 1 108 ? -42.281 -20.077 17.898 1.00 70.62 108 THR A C 1
ATOM 771 O O . THR A 1 108 ? -43.481 -19.935 18.131 1.00 70.62 108 THR A O 1
ATOM 774 N N . GLY A 1 109 ? -41.870 -20.826 16.871 1.00 66.69 109 GLY A N 1
ATOM 775 C CA . GLY A 1 109 ? -42.775 -21.452 15.895 1.00 66.69 109 GLY A CA 1
ATOM 776 C C . GLY A 1 109 ? -42.935 -20.630 14.610 1.00 66.69 109 GLY A C 1
ATOM 777 O O . GLY A 1 109 ? -42.013 -19.933 14.220 1.00 66.69 109 GLY A O 1
ATOM 778 N N . LEU A 1 110 ? -44.088 -20.730 13.929 1.00 64.88 110 LEU A N 1
ATOM 779 C CA . LEU A 1 110 ? -44.362 -20.113 12.608 1.00 64.88 110 LEU A CA 1
ATOM 780 C C . LEU A 1 110 ? -44.611 -18.586 12.637 1.00 64.88 110 LEU A C 1
ATOM 782 O O . LEU A 1 110 ? -45.190 -18.050 11.696 1.00 64.88 110 LEU A O 1
ATOM 786 N N . GLY A 1 111 ? -44.249 -17.905 13.723 1.00 83.44 111 GLY A N 1
ATOM 787 C CA . GLY A 1 111 ? -44.445 -16.463 13.878 1.00 83.44 111 GLY A CA 1
ATOM 788 C C . GLY A 1 111 ? -43.139 -15.684 13.759 1.00 83.44 111 GLY A C 1
ATOM 789 O O . GLY A 1 111 ? -42.055 -16.261 13.798 1.00 83.44 111 GLY A O 1
ATOM 790 N N . THR A 1 112 ? -43.246 -14.366 13.641 1.00 91.56 112 THR A N 1
ATOM 791 C CA . THR A 1 112 ? -42.102 -13.459 13.507 1.00 91.56 112 THR A CA 1
ATOM 792 C C . THR A 1 112 ? -41.891 -12.692 14.806 1.00 91.56 112 THR A C 1
ATOM 794 O O . THR A 1 112 ? -42.841 -12.192 15.409 1.00 91.56 112 THR A O 1
ATOM 797 N N . ILE A 1 113 ? -40.636 -12.574 15.234 1.00 96.44 113 ILE A N 1
ATOM 798 C CA . ILE A 1 113 ? -40.238 -11.663 16.306 1.00 96.44 113 ILE A CA 1
ATOM 799 C C . ILE A 1 113 ? -39.577 -10.467 15.650 1.00 96.44 113 ILE A C 1
ATOM 801 O O . ILE A 1 113 ? -38.586 -10.619 14.935 1.00 96.44 113 ILE A O 1
ATOM 805 N N . GLN A 1 114 ? -40.122 -9.287 15.909 1.00 96.94 114 GLN A N 1
ATOM 806 C CA . GLN A 1 114 ? -39.585 -8.047 15.387 1.00 96.94 114 GLN A CA 1
ATOM 807 C C . GLN A 1 114 ? -39.039 -7.182 16.518 1.00 96.94 114 GLN A C 1
ATOM 809 O O . GLN A 1 114 ? -39.699 -7.002 17.535 1.00 96.94 114 GLN A O 1
ATOM 814 N N . ILE A 1 115 ? -37.839 -6.640 16.354 1.00 97.88 115 ILE A N 1
ATOM 815 C CA . ILE A 1 115 ? -37.203 -5.730 17.304 1.00 97.88 115 ILE A CA 1
ATOM 816 C C . ILE A 1 115 ? -37.411 -4.305 16.802 1.00 97.88 115 ILE A C 1
ATOM 818 O O . ILE A 1 115 ? -37.112 -4.007 15.651 1.00 97.88 115 ILE A O 1
ATOM 822 N N . ALA A 1 116 ? -37.901 -3.423 17.663 1.00 97.38 116 ALA A N 1
ATOM 823 C CA . ALA A 1 116 ? -38.088 -2.012 17.361 1.00 97.38 116 ALA A CA 1
ATOM 824 C C . ALA A 1 116 ? -37.407 -1.114 18.400 1.00 97.38 116 ALA A C 1
ATOM 826 O O . ALA A 1 116 ? -37.054 -1.560 19.492 1.00 97.38 116 ALA A O 1
ATOM 827 N N . GLY A 1 117 ? -37.277 0.175 18.088 1.00 95.75 117 GLY A N 1
ATOM 828 C CA . GLY A 1 117 ? -36.830 1.191 19.039 1.00 95.75 117 GLY A CA 1
ATOM 829 C C . GLY A 1 117 ? -35.357 1.564 18.892 1.00 95.75 117 GLY A C 1
ATOM 830 O O . GLY A 1 117 ? -34.880 1.824 17.788 1.00 95.75 117 GLY A O 1
ATOM 831 N N . THR A 1 118 ? -34.658 1.678 20.021 1.00 94.38 118 THR A N 1
ATOM 832 C CA . THR A 1 118 ? -33.301 2.251 20.110 1.00 94.38 118 THR A CA 1
ATOM 833 C C . THR A 1 118 ? -32.422 1.446 21.067 1.00 94.38 118 THR A C 1
ATOM 835 O O . THR A 1 118 ? -32.918 0.561 21.761 1.00 94.38 118 THR A O 1
ATOM 838 N N . GLY A 1 119 ? -31.136 1.794 21.155 1.00 93.75 119 GLY A N 1
ATOM 839 C CA . GLY A 1 119 ? -30.199 1.151 22.077 1.00 93.75 119 GLY A CA 1
ATOM 840 C C . GLY A 1 119 ? -29.641 -0.147 21.504 1.00 93.75 119 GLY A C 1
ATOM 841 O O . GLY A 1 119 ? -29.503 -0.284 20.291 1.00 93.75 119 GLY A O 1
ATOM 842 N N . THR A 1 120 ? -29.306 -1.088 22.381 1.00 95.88 120 THR A N 1
ATOM 843 C CA . THR A 1 120 ? -28.704 -2.372 22.005 1.00 95.88 120 THR A CA 1
ATOM 844 C C . THR A 1 120 ? -29.598 -3.541 22.399 1.00 95.88 120 THR A C 1
ATOM 846 O O . THR A 1 120 ? -30.303 -3.486 23.408 1.00 95.88 120 THR A O 1
ATOM 849 N N . VAL A 1 121 ? -29.567 -4.621 21.626 1.00 98.25 121 VAL A N 1
ATOM 850 C CA . VAL A 1 121 ? -30.224 -5.888 21.961 1.00 98.25 121 VAL A CA 1
ATOM 851 C C . VAL A 1 121 ? -29.227 -7.016 21.771 1.00 98.25 121 VAL A C 1
ATOM 853 O O . VAL A 1 121 ? -28.826 -7.296 20.649 1.00 98.25 121 VAL A O 1
ATOM 856 N N . ALA A 1 122 ? -28.861 -7.673 22.867 1.00 98.12 122 ALA A N 1
ATOM 857 C CA . ALA A 1 122 ? -28.082 -8.902 22.828 1.00 98.12 122 ALA A CA 1
ATOM 858 C C . ALA A 1 122 ? -29.029 -10.107 22.811 1.00 98.12 122 ALA A C 1
ATOM 860 O O . ALA A 1 122 ? -29.901 -10.235 23.681 1.00 98.12 122 ALA A O 1
ATOM 861 N N . LEU A 1 123 ? -28.887 -10.991 21.827 1.00 98.12 123 LEU A N 1
ATOM 862 C CA . LEU A 1 123 ? -29.608 -12.257 21.784 1.00 98.12 123 LEU A CA 1
ATOM 863 C C . LEU A 1 123 ? -29.009 -13.234 22.802 1.00 98.12 123 LEU A C 1
ATOM 865 O O . LEU A 1 123 ? -27.895 -13.075 23.296 1.00 98.12 123 LEU A O 1
ATOM 869 N N . ALA A 1 124 ? -29.811 -14.201 23.234 1.00 97.06 124 ALA A N 1
ATOM 870 C CA . ALA A 1 124 ? -29.396 -15.106 24.295 1.00 97.06 124 ALA A CA 1
ATOM 871 C C . ALA A 1 124 ? -28.427 -16.185 23.796 1.00 97.06 124 ALA A C 1
ATOM 873 O O . ALA A 1 124 ? -28.713 -16.873 22.821 1.00 97.06 124 ALA A O 1
ATOM 874 N N . ASP A 1 125 ? -27.370 -16.406 24.576 1.00 96.19 125 ASP A N 1
ATOM 875 C CA . ASP A 1 125 ? -26.392 -17.473 24.374 1.00 96.19 125 ASP A CA 1
ATOM 876 C C . ASP A 1 125 ? -26.980 -18.886 24.272 1.00 96.19 125 ASP A C 1
ATOM 878 O O . ASP A 1 125 ? -27.947 -19.243 24.960 1.00 96.19 125 ASP A O 1
ATOM 882 N N . GLY A 1 126 ? -26.303 -19.724 23.478 1.00 93.31 126 GLY A N 1
ATOM 883 C CA . GLY A 1 126 ? -26.579 -21.154 23.339 1.00 93.31 126 GLY A CA 1
ATOM 884 C C . GLY A 1 126 ? -27.948 -21.487 22.741 1.00 93.31 126 GLY A C 1
ATOM 885 O O . GLY A 1 126 ? -28.453 -22.590 22.970 1.00 93.31 126 GLY A O 1
ATOM 886 N N . ALA A 1 127 ? -28.575 -20.542 22.043 1.00 93.06 127 ALA A N 1
ATOM 887 C CA . ALA A 1 127 ? -29.859 -20.714 21.385 1.00 93.06 127 ALA A CA 1
ATOM 888 C C . ALA A 1 127 ? -29.796 -20.149 19.963 1.00 93.06 127 ALA A C 1
ATOM 890 O O . ALA A 1 127 ? -29.205 -19.099 19.776 1.00 93.06 127 ALA A O 1
ATOM 891 N N . ASP A 1 128 ? -30.450 -20.814 19.011 1.00 95.25 128 ASP A N 1
ATOM 892 C CA . ASP A 1 128 ? -30.545 -20.363 17.617 1.00 95.25 128 ASP A CA 1
ATOM 893 C C . ASP A 1 128 ? -31.721 -19.376 17.500 1.00 95.25 128 ASP A C 1
ATOM 895 O O . ASP A 1 128 ? -32.890 -19.763 17.359 1.00 95.25 128 ASP A O 1
ATOM 899 N N . ASN A 1 129 ? -31.446 -18.091 17.703 1.00 95.69 129 ASN A N 1
ATOM 900 C CA . ASN A 1 129 ? -32.446 -17.032 17.746 1.00 95.69 129 ASN A CA 1
ATOM 901 C C . ASN A 1 129 ? -32.779 -16.536 16.336 1.00 95.69 129 ASN A C 1
ATOM 903 O O . ASN A 1 129 ? -31.919 -16.438 15.473 1.00 95.69 129 ASN A O 1
ATOM 907 N N . VAL A 1 130 ? -34.043 -16.169 16.107 1.00 95.50 130 VAL A N 1
ATOM 908 C CA . VAL A 1 130 ? -34.493 -15.628 14.816 1.00 95.50 130 VAL A CA 1
ATOM 909 C C . VAL A 1 130 ? -35.245 -14.327 15.053 1.00 95.50 130 VAL A C 1
ATOM 911 O O . VAL A 1 130 ? -36.278 -14.327 15.729 1.00 95.50 130 VAL A O 1
ATOM 914 N N . VAL A 1 131 ? -34.727 -13.221 14.518 1.00 96.62 131 VAL A N 1
ATOM 915 C CA . VAL A 1 131 ? -35.286 -11.876 14.713 1.00 96.62 131 VAL A CA 1
ATOM 916 C C . VAL A 1 131 ? -35.210 -11.024 13.445 1.00 96.62 131 VAL A C 1
ATOM 918 O O . VAL A 1 131 ? -34.341 -11.200 12.592 1.00 96.62 131 VAL A O 1
ATOM 921 N N . THR A 1 132 ? -36.116 -10.056 13.341 1.00 96.06 132 THR A N 1
ATOM 922 C CA . THR A 1 132 ? -36.115 -9.030 12.289 1.00 96.06 132 THR A CA 1
ATOM 923 C C . THR A 1 132 ? -36.154 -7.643 12.920 1.00 96.06 132 THR A C 1
ATOM 925 O O . THR A 1 132 ? -36.888 -7.432 13.878 1.00 96.06 132 THR A O 1
ATOM 928 N N . ILE A 1 133 ? -35.403 -6.677 12.409 1.00 97.06 133 ILE A N 1
ATOM 929 C CA . ILE A 1 133 ? -35.430 -5.294 12.893 1.00 97.06 133 ILE A CA 1
ATOM 930 C C . ILE A 1 133 ? -36.542 -4.528 12.161 1.00 97.06 133 ILE A C 1
ATOM 932 O O . ILE A 1 133 ? -36.704 -4.651 10.951 1.00 97.06 133 ILE A O 1
ATOM 936 N N . ALA A 1 134 ? -37.351 -3.763 12.893 1.00 95.88 134 ALA A N 1
ATOM 937 C CA . ALA A 1 134 ? -38.407 -2.932 12.324 1.00 95.88 134 ALA A CA 1
ATOM 938 C C . ALA A 1 134 ? -37.837 -1.702 11.606 1.00 95.88 134 ALA A C 1
ATOM 940 O O . ALA A 1 134 ? -36.938 -1.039 12.128 1.00 95.88 134 ALA A O 1
ATOM 941 N N . ASP A 1 135 ? -38.445 -1.333 10.479 1.00 94.12 135 ASP A N 1
ATOM 942 C CA . ASP A 1 135 ? -38.104 -0.116 9.737 1.00 94.12 135 ASP A CA 1
ATOM 943 C C . ASP A 1 135 ? -38.180 1.141 10.614 1.00 94.12 135 ASP A C 1
ATOM 945 O O . ASP A 1 135 ? -39.103 1.317 11.415 1.00 94.12 135 ASP A O 1
ATOM 949 N N . GLY A 1 136 ? -37.191 2.027 10.461 1.00 89.94 136 GLY A N 1
ATOM 950 C CA . GLY A 1 136 ? -37.069 3.254 11.252 1.00 89.94 136 GLY A CA 1
ATOM 951 C C . GLY A 1 136 ? -36.528 3.055 12.672 1.00 89.94 136 GLY A C 1
ATOM 952 O O . GLY A 1 136 ? -36.453 4.028 13.425 1.00 89.94 136 GLY A O 1
ATOM 953 N N . SER A 1 137 ? -36.147 1.830 13.049 1.00 93.44 137 SER A N 1
ATOM 954 C CA . SER A 1 137 ? -35.453 1.559 14.312 1.00 93.44 137 SER A CA 1
ATOM 955 C C . SER A 1 137 ? -33.957 1.813 14.177 1.00 93.44 137 SER A C 1
ATOM 957 O O . SER A 1 137 ? -33.367 1.540 13.140 1.00 93.44 137 SER A O 1
ATOM 959 N N . THR A 1 138 ? -33.327 2.287 15.249 1.00 92.00 138 THR A N 1
ATOM 960 C CA . THR A 1 138 ? -31.872 2.530 15.308 1.00 92.00 138 THR A CA 1
ATOM 961 C C . THR A 1 138 ? -31.222 1.617 16.345 1.00 92.00 138 THR A C 1
ATOM 963 O O . THR A 1 138 ? -30.385 2.046 17.142 1.00 92.00 138 THR A O 1
ATOM 966 N N . VAL A 1 139 ? -31.728 0.392 16.441 1.00 94.12 139 VAL A N 1
ATOM 967 C CA . VAL A 1 139 ? -31.261 -0.607 17.398 1.00 94.12 139 VAL A CA 1
ATOM 968 C C . VAL A 1 139 ? -30.056 -1.338 16.818 1.00 94.12 139 VAL A C 1
ATOM 970 O O . VAL A 1 139 ? -30.071 -1.735 15.656 1.00 94.12 139 VAL A O 1
ATOM 973 N N . THR A 1 140 ? -29.029 -1.536 17.635 1.00 94.38 140 THR A N 1
ATOM 974 C CA . THR A 1 140 ? -27.929 -2.452 17.317 1.00 94.38 140 THR A CA 1
ATOM 975 C C . THR A 1 140 ? -28.282 -3.828 17.860 1.00 94.38 140 THR A C 1
ATOM 977 O O . THR A 1 140 ? -28.587 -3.953 19.051 1.00 94.38 140 THR A O 1
ATOM 980 N N . VAL A 1 141 ? -28.257 -4.851 17.010 1.00 97.38 141 VAL A N 1
ATOM 981 C CA . VAL A 1 141 ? -28.534 -6.234 17.420 1.00 97.38 141 VAL A CA 1
ATOM 982 C C . VAL A 1 141 ? -27.244 -7.037 17.361 1.00 97.38 141 VAL A C 1
ATOM 984 O O . VAL A 1 141 ? -26.584 -7.065 16.326 1.00 97.38 141 VAL A O 1
ATOM 987 N N . THR A 1 142 ? -26.921 -7.688 18.474 1.00 97.62 142 THR A N 1
ATOM 988 C CA . THR A 1 142 ? -25.791 -8.609 18.608 1.00 97.62 142 THR A CA 1
ATOM 989 C C . THR A 1 142 ? -26.336 -9.996 18.908 1.00 97.62 142 THR A C 1
ATOM 991 O O . THR A 1 142 ? -27.128 -10.145 19.843 1.00 97.62 142 THR A O 1
ATOM 994 N N . GLY A 1 143 ? -25.944 -11.001 18.135 1.00 97.25 143 GLY A N 1
ATOM 995 C CA . GLY A 1 143 ? -26.259 -12.392 18.424 1.00 97.25 143 GLY A CA 1
ATOM 996 C C . GLY A 1 143 ? -25.526 -12.933 19.656 1.00 97.25 143 GLY A C 1
ATOM 997 O O . GLY A 1 143 ? -24.754 -12.235 20.322 1.00 97.25 143 GLY A O 1
ATOM 998 N N . GLY A 1 144 ? -25.853 -14.169 20.018 1.00 96.06 144 GLY A N 1
ATOM 999 C CA . GLY A 1 144 ? -25.240 -14.916 21.111 1.00 96.06 144 GLY A CA 1
ATOM 1000 C C . GLY A 1 144 ? -24.243 -15.952 20.596 1.00 96.06 144 GLY A C 1
ATOM 1001 O O . GLY A 1 144 ? -23.709 -15.831 19.511 1.00 96.06 144 GLY A O 1
ATOM 1002 N N . SER A 1 145 ? -23.986 -16.987 21.398 1.00 95.19 145 SER A N 1
ATOM 1003 C CA . SER A 1 145 ? -23.144 -18.148 21.037 1.00 95.19 145 SER A CA 1
ATOM 1004 C C . SER A 1 145 ? -23.852 -19.268 20.229 1.00 95.19 145 SER A C 1
ATOM 1006 O O . SER A 1 145 ? -23.379 -20.409 20.214 1.00 95.19 145 SER A O 1
ATOM 1008 N N . GLY A 1 146 ? -25.045 -19.005 19.686 1.00 95.56 146 GLY A N 1
ATOM 1009 C CA . GLY A 1 146 ? -25.845 -19.958 18.896 1.00 95.56 146 GLY A CA 1
ATOM 1010 C C . GLY A 1 146 ? -25.747 -19.683 17.395 1.00 95.56 146 GLY A C 1
ATOM 1011 O O . GLY A 1 146 ? -24.984 -18.826 16.995 1.00 95.56 146 GLY A O 1
ATOM 1012 N N . ASN A 1 147 ? -26.509 -20.398 16.561 1.00 96.38 147 ASN A N 1
ATOM 1013 C CA . ASN A 1 147 ? -26.615 -20.065 15.133 1.00 96.38 147 ASN A CA 1
ATOM 1014 C C . ASN A 1 147 ? -27.827 -19.154 14.923 1.00 96.38 147 ASN A C 1
ATOM 1016 O O . ASN A 1 147 ? -28.955 -19.621 14.721 1.00 96.38 147 ASN A O 1
ATOM 1020 N N . ASP A 1 148 ? -27.608 -17.855 15.021 1.00 97.06 148 ASP A N 1
ATOM 1021 C CA . ASP A 1 148 ? -28.638 -16.840 14.963 1.00 97.06 148 ASP A CA 1
ATOM 1022 C C . ASP A 1 148 ? -28.987 -16.453 13.516 1.00 97.06 148 ASP A C 1
ATOM 1024 O O . ASP A 1 148 ? -28.220 -16.588 12.562 1.00 97.06 148 ASP A O 1
ATOM 1028 N N . THR A 1 149 ? -30.217 -15.984 13.322 1.00 96.62 149 THR A N 1
ATOM 1029 C CA . THR A 1 149 ? -30.692 -15.401 12.066 1.00 96.62 149 THR A CA 1
ATOM 1030 C C . THR A 1 149 ? -31.232 -14.007 12.340 1.00 96.62 149 THR A C 1
ATOM 1032 O O . THR A 1 149 ? -32.262 -13.847 13.003 1.00 96.62 149 THR A O 1
ATOM 1035 N N . ILE A 1 150 ? -30.549 -12.996 11.810 1.00 97.50 150 ILE A N 1
ATOM 1036 C CA . ILE A 1 150 ? -30.864 -11.585 12.040 1.00 97.50 150 ILE A CA 1
ATOM 1037 C C . ILE A 1 150 ? -31.160 -10.932 10.694 1.00 97.50 150 ILE A C 1
ATOM 1039 O O . ILE A 1 150 ? -30.342 -10.948 9.779 1.00 97.50 150 ILE A O 1
ATOM 1043 N N . THR A 1 151 ? -32.350 -10.356 10.554 1.00 96.88 151 THR A N 1
ATOM 1044 C CA . THR A 1 151 ? -32.721 -9.555 9.376 1.00 96.88 151 THR A CA 1
ATOM 1045 C C . THR A 1 151 ? -32.762 -8.081 9.746 1.00 96.88 151 THR A C 1
ATOM 1047 O O . THR A 1 151 ? -33.482 -7.713 10.674 1.00 96.88 151 THR A O 1
ATOM 1050 N N . ALA A 1 152 ? -32.003 -7.251 9.037 1.00 95.94 152 ALA A N 1
ATOM 1051 C CA . ALA A 1 152 ? -31.940 -5.813 9.260 1.00 95.94 152 ALA A CA 1
ATOM 1052 C C . ALA A 1 152 ? -33.189 -5.066 8.768 1.00 95.94 152 ALA A C 1
ATOM 1054 O O . ALA A 1 152 ? -34.103 -5.637 8.167 1.00 95.94 152 ALA A O 1
ATOM 1055 N N . SER A 1 153 ? -33.222 -3.775 9.096 1.00 93.50 153 SER A N 1
ATOM 1056 C CA . SER A 1 153 ? -34.262 -2.84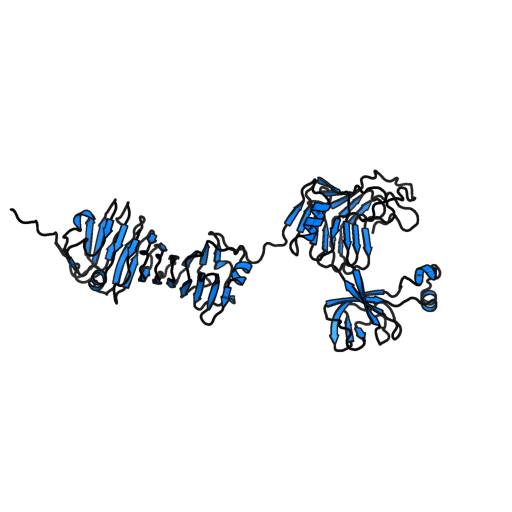0 8.671 1.00 93.50 153 SER A CA 1
ATOM 1057 C C . SER A 1 153 ? -33.999 -2.298 7.264 1.00 93.50 153 SER A C 1
ATOM 1059 O O . SER A 1 153 ? -32.920 -2.481 6.712 1.00 93.50 153 SER A O 1
ATOM 1061 N N . SER A 1 154 ? -34.949 -1.551 6.698 1.00 89.19 154 SER A N 1
ATOM 1062 C CA . SER A 1 154 ? -34.750 -0.875 5.411 1.00 89.19 154 SER A CA 1
ATOM 1063 C C . SER A 1 154 ? -33.994 0.465 5.485 1.00 89.19 154 SER A C 1
ATOM 1065 O O . SER A 1 154 ? -33.940 1.183 4.483 1.00 89.19 154 SER A O 1
ATOM 1067 N N . THR A 1 155 ? -33.536 0.896 6.666 1.00 85.62 155 THR A N 1
ATOM 1068 C CA . THR A 1 155 ? -33.011 2.258 6.903 1.00 85.62 155 THR A CA 1
ATOM 1069 C C . THR A 1 155 ? -31.540 2.303 7.326 1.00 85.62 155 THR A C 1
ATOM 1071 O O . THR A 1 155 ? -31.078 3.360 7.756 1.00 85.62 155 THR A O 1
ATOM 1074 N N . GLY A 1 156 ? -30.810 1.197 7.154 1.00 88.19 156 GLY A N 1
ATOM 1075 C CA . GLY A 1 156 ? -29.451 1.004 7.663 1.00 88.19 156 GLY A CA 1
ATOM 1076 C C . GLY A 1 156 ? -29.445 0.529 9.117 1.00 88.19 156 GLY A C 1
ATOM 1077 O O . GLY A 1 156 ? -30.238 0.992 9.944 1.00 88.19 156 GLY A O 1
ATOM 1078 N N . SER A 1 157 ? -28.576 -0.426 9.421 1.00 91.75 157 SER A N 1
ATOM 1079 C CA . SER A 1 157 ? -28.552 -1.171 10.679 1.00 91.75 157 SER A CA 1
ATOM 1080 C C . SER A 1 157 ? -27.118 -1.513 11.075 1.00 91.75 157 SER A C 1
ATOM 1082 O O . SER A 1 157 ? -26.258 -1.698 10.223 1.00 91.75 157 SER A O 1
ATOM 1084 N N . THR A 1 158 ? -26.867 -1.661 12.377 1.00 93.31 158 THR A N 1
ATOM 1085 C CA . THR A 1 158 ? -25.620 -2.265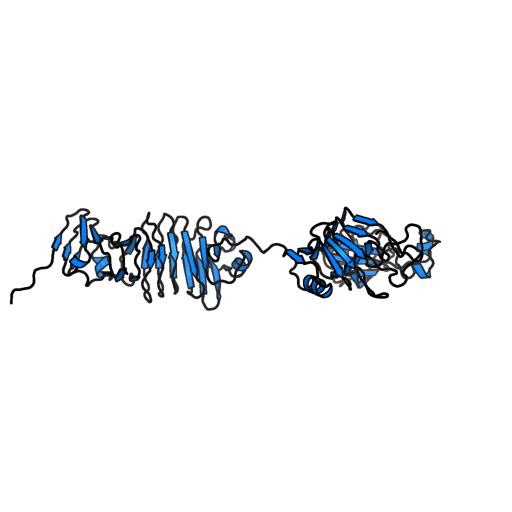 12.866 1.00 93.31 158 THR A CA 1
ATOM 1086 C C . THR A 1 158 ? -25.898 -3.697 13.305 1.00 93.31 158 THR A C 1
ATOM 1088 O O . THR A 1 158 ? -26.734 -3.912 14.193 1.00 93.31 158 THR A O 1
ATOM 1091 N N . LEU A 1 159 ? -25.213 -4.657 12.688 1.00 95.25 159 LEU A N 1
ATOM 1092 C CA . LEU A 1 159 ? -25.426 -6.091 12.869 1.00 95.25 159 LEU A CA 1
ATOM 1093 C C . LEU A 1 159 ? -24.155 -6.767 13.378 1.00 95.25 159 LEU A C 1
ATOM 1095 O O . LEU A 1 159 ? -23.089 -6.576 12.808 1.00 95.25 159 LEU A O 1
ATOM 1099 N N . ASP A 1 160 ? -24.282 -7.596 14.406 1.00 96.44 160 ASP A N 1
ATOM 1100 C CA . ASP A 1 160 ? -23.221 -8.480 14.893 1.00 96.44 1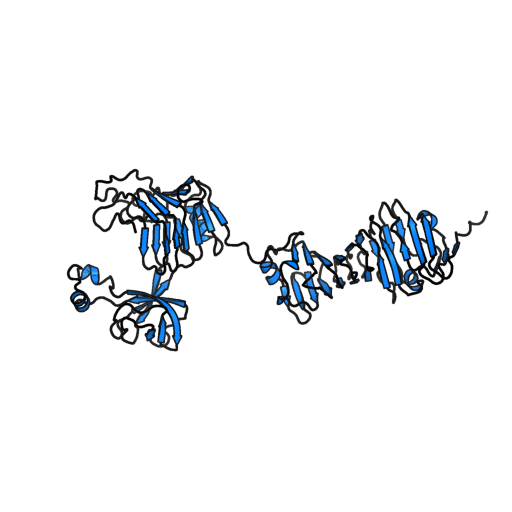60 ASP A CA 1
ATOM 1101 C C . ASP A 1 160 ? -23.827 -9.875 15.088 1.00 96.44 160 ASP A C 1
ATOM 1103 O O . ASP A 1 160 ? -24.836 -10.009 15.784 1.00 96.44 160 ASP A O 1
ATOM 1107 N N . GLY A 1 161 ? -23.263 -10.894 14.438 1.00 96.00 161 GLY A N 1
ATOM 1108 C CA . GLY A 1 161 ? -23.734 -12.278 14.548 1.00 96.00 161 GLY A CA 1
ATOM 1109 C C . GLY A 1 161 ? -23.483 -12.888 15.923 1.00 96.00 161 GLY A C 1
ATOM 1110 O O . GLY A 1 161 ? -24.250 -13.733 16.363 1.00 96.00 161 GLY A O 1
ATOM 1111 N N . GLY A 1 162 ? -22.508 -12.372 16.673 1.00 96.19 162 GLY A N 1
ATOM 1112 C CA . GLY A 1 162 ? -22.022 -13.053 17.861 1.00 96.19 162 GLY A CA 1
ATOM 1113 C C . GLY A 1 162 ? -21.130 -14.230 17.478 1.00 96.19 162 GLY A C 1
ATOM 1114 O O . GLY A 1 162 ? -20.357 -14.135 16.534 1.00 96.19 162 GLY A O 1
ATOM 1115 N N . ALA A 1 163 ? -21.161 -15.292 18.279 1.00 95.06 163 ALA A N 1
ATOM 1116 C CA . ALA A 1 163 ? -20.360 -16.487 18.045 1.00 95.06 163 ALA A CA 1
ATOM 1117 C C . ALA A 1 163 ? -21.250 -17.621 17.535 1.00 95.06 163 ALA A C 1
ATOM 1119 O O . ALA A 1 163 ? -22.259 -17.926 18.153 1.00 95.06 163 ALA A O 1
ATOM 1120 N N . GLY A 1 164 ? -20.818 -18.363 16.527 1.00 95.25 164 GLY A N 1
ATOM 1121 C CA . GLY A 1 164 ? -21.626 -19.426 15.954 1.00 95.25 164 GLY A CA 1
ATOM 1122 C C . GLY A 1 164 ? -21.458 -19.504 14.452 1.00 95.25 164 GLY A C 1
ATOM 1123 O O . GLY A 1 164 ? -20.385 -19.263 13.905 1.00 95.25 164 GLY A O 1
ATOM 1124 N N . SER A 1 165 ? -22.494 -19.976 13.775 1.00 96.06 165 SER A N 1
ATOM 1125 C CA . SER A 1 165 ? -22.593 -19.882 12.325 1.00 96.06 165 SER A CA 1
ATOM 1126 C C . SER A 1 165 ? -23.867 -19.141 11.972 1.00 96.06 165 SER A C 1
ATOM 1128 O O . SER A 1 165 ? -24.935 -19.752 11.843 1.00 96.06 165 SER A O 1
ATOM 1130 N N . ASP A 1 166 ? -23.745 -17.825 11.852 1.00 97.94 166 ASP A N 1
ATOM 1131 C CA . ASP A 1 166 ? -24.886 -16.923 11.811 1.00 97.94 166 ASP A CA 1
ATOM 1132 C C . ASP A 1 166 ? -25.325 -16.593 10.380 1.00 97.94 166 ASP A C 1
ATOM 1134 O O . ASP A 1 166 ? -24.570 -16.682 9.407 1.00 97.94 166 ASP A O 1
ATOM 1138 N N . GLN A 1 167 ? -26.595 -16.217 10.237 1.00 97.56 167 GLN A N 1
ATOM 1139 C CA . GLN A 1 167 ? -27.179 -15.731 8.988 1.00 97.56 167 GLN A CA 1
ATOM 1140 C C . GLN A 1 167 ? -27.668 -14.296 9.172 1.00 97.56 167 GLN A C 1
ATOM 1142 O O . GLN A 1 167 ? -28.698 -14.054 9.806 1.00 97.56 167 GLN A O 1
ATOM 1147 N N . LEU A 1 168 ? -26.956 -13.341 8.578 1.00 98.19 168 LEU A N 1
ATOM 1148 C CA . LEU A 1 168 ? -27.289 -11.921 8.641 1.00 98.19 168 LEU A CA 1
ATOM 1149 C C . LEU A 1 168 ? -27.807 -11.455 7.280 1.00 98.19 168 LEU A C 1
ATOM 1151 O O . LEU A 1 168 ? -27.162 -11.638 6.252 1.00 98.19 168 LEU A O 1
ATOM 1155 N N . MET A 1 169 ? -28.987 -10.848 7.255 1.00 97.38 169 MET A N 1
ATOM 1156 C CA . MET A 1 169 ? -29.567 -10.258 6.049 1.00 97.38 169 MET A CA 1
ATOM 1157 C C . MET A 1 169 ? -29.515 -8.739 6.184 1.00 97.38 169 MET A C 1
ATOM 1159 O O . MET A 1 169 ? -30.344 -8.192 6.908 1.00 97.38 169 MET A O 1
ATOM 1163 N N . ALA A 1 170 ? -28.557 -8.087 5.514 1.00 94.25 170 ALA A N 1
ATOM 1164 C CA . ALA A 1 170 ? -28.312 -6.641 5.616 1.00 94.25 170 ALA A CA 1
ATOM 1165 C C . ALA A 1 170 ? -29.509 -5.817 5.113 1.00 94.25 170 ALA A C 1
ATOM 1167 O O . ALA A 1 170 ? -29.950 -4.876 5.757 1.00 94.25 170 ALA A O 1
ATOM 1168 N N . GLY A 1 171 ? -30.158 -6.271 4.040 1.00 88.94 171 GLY A N 1
ATOM 1169 C CA . GLY A 1 171 ? -31.375 -5.636 3.552 1.00 88.94 171 GLY A CA 1
ATOM 1170 C C . GLY A 1 171 ? -31.060 -4.427 2.681 1.00 88.94 171 GLY A C 1
ATOM 1171 O O . GLY A 1 171 ? -30.435 -4.581 1.640 1.00 88.94 171 GLY A O 1
ATOM 1172 N N . SER A 1 172 ? -31.599 -3.261 3.022 1.00 89.88 172 SER A N 1
ATOM 1173 C CA . SER A 1 172 ? -31.378 -2.034 2.257 1.00 89.88 172 SER A CA 1
ATOM 1174 C C . SER A 1 172 ? -31.024 -0.897 3.194 1.00 89.88 172 SER A C 1
ATOM 1176 O O . SER A 1 172 ? -31.637 -0.763 4.250 1.00 89.88 172 SER A O 1
ATOM 1178 N N . GLY A 1 173 ? -30.174 0.009 2.738 1.00 90.88 173 GLY A N 1
ATOM 1179 C CA . GLY A 1 173 ? -29.633 1.066 3.578 1.00 90.88 173 GLY A CA 1
ATOM 1180 C C . GLY A 1 173 ? -28.120 1.031 3.485 1.00 90.88 173 GLY A C 1
ATOM 1181 O O . GLY A 1 173 ? -27.587 0.377 2.602 1.00 90.88 173 GLY A O 1
ATOM 1182 N N . ALA A 1 174 ? -27.456 1.803 4.338 1.00 92.88 174 ALA A N 1
ATOM 1183 C CA . ALA A 1 174 ? -26.043 1.592 4.607 1.00 92.88 174 ALA A CA 1
ATOM 1184 C C . ALA A 1 174 ? -25.968 0.814 5.917 1.00 92.88 174 ALA A C 1
ATOM 1186 O O . ALA A 1 174 ? -26.355 1.348 6.962 1.00 92.88 174 ALA A O 1
ATOM 1187 N N . ASP A 1 175 ? -25.561 -0.445 5.831 1.00 95.19 175 ASP A N 1
ATOM 1188 C CA . ASP A 1 175 ? -25.488 -1.358 6.962 1.00 95.19 175 ASP A CA 1
ATOM 1189 C C . ASP A 1 175 ? -24.032 -1.552 7.425 1.00 95.19 175 ASP A C 1
ATOM 1191 O O . ASP A 1 175 ? -23.108 -1.716 6.624 1.00 95.19 175 ASP A O 1
ATOM 1195 N N . ASP A 1 176 ? -23.838 -1.539 8.745 1.00 94.25 176 ASP A N 1
ATOM 1196 C CA . ASP A 1 176 ? -22.557 -1.767 9.414 1.00 94.25 176 ASP A CA 1
ATOM 1197 C C . ASP A 1 176 ? -22.546 -3.180 10.009 1.00 94.25 176 ASP A C 1
ATOM 1199 O O . ASP A 1 176 ? -23.192 -3.456 11.025 1.00 94.25 176 ASP A O 1
ATOM 1203 N N . ILE A 1 177 ? -21.804 -4.091 9.391 1.00 96.44 177 ILE A N 1
ATOM 1204 C CA . ILE A 1 177 ? -21.691 -5.485 9.829 1.00 96.44 177 ILE A CA 1
ATOM 1205 C C . ILE A 1 177 ? -20.411 -5.655 10.639 1.00 96.44 177 ILE A C 1
ATOM 1207 O O . ILE A 1 177 ? -19.325 -5.313 10.180 1.00 96.44 177 ILE A O 1
ATOM 1211 N N . ILE A 1 178 ? -20.513 -6.202 11.841 1.00 95.12 178 ILE A N 1
ATOM 1212 C CA . ILE A 1 178 ? -19.382 -6.487 12.719 1.00 95.12 178 ILE A CA 1
ATOM 1213 C C . ILE A 1 178 ? -19.048 -7.968 12.597 1.00 95.12 178 ILE A C 1
ATOM 1215 O O . ILE A 1 178 ? -19.917 -8.820 12.760 1.00 95.12 178 ILE A O 1
ATOM 1219 N N . PHE A 1 179 ? -17.778 -8.266 12.335 1.00 95.06 179 PHE A N 1
ATOM 1220 C CA . PHE A 1 179 ? -17.263 -9.629 12.299 1.00 95.06 179 PHE A CA 1
ATOM 1221 C C . PHE A 1 179 ? -15.970 -9.723 13.115 1.00 95.06 179 PHE A C 1
ATOM 1223 O O . PHE A 1 179 ? -15.036 -8.932 12.943 1.00 95.06 179 PHE A O 1
ATOM 1230 N N . THR A 1 180 ? -15.915 -10.694 14.024 1.00 92.69 180 THR A N 1
ATOM 1231 C CA . THR A 1 180 ? -14.807 -10.867 14.972 1.00 92.69 180 THR A CA 1
ATOM 1232 C C . THR A 1 180 ? -14.135 -12.216 14.750 1.00 92.69 180 THR A C 1
ATOM 1234 O O . THR A 1 180 ? -14.786 -13.254 14.759 1.00 92.69 180 THR A O 1
ATOM 1237 N N . ALA A 1 181 ? -12.814 -12.225 14.576 1.00 90.19 181 ALA A N 1
ATOM 1238 C CA . ALA A 1 181 ? -12.065 -13.470 14.446 1.00 90.19 181 ALA A CA 1
ATOM 1239 C C . ALA A 1 181 ? -12.225 -14.359 15.697 1.00 90.19 181 ALA A C 1
ATOM 1241 O O . ALA A 1 181 ? -12.223 -13.872 16.831 1.00 90.19 181 ALA A O 1
ATOM 1242 N N . GLY A 1 182 ? -12.321 -15.674 15.500 1.00 88.62 182 GLY A N 1
ATOM 1243 C CA . GLY A 1 182 ? -12.583 -16.654 16.554 1.00 88.62 182 GLY A CA 1
ATOM 1244 C C . GLY A 1 182 ? -14.061 -16.866 16.880 1.00 88.62 182 GLY A C 1
ATOM 1245 O O . GLY A 1 182 ? -14.351 -17.620 17.814 1.00 88.62 182 GLY A O 1
ATOM 1246 N N . TYR A 1 183 ? -14.980 -16.176 16.194 1.00 89.75 183 TYR A N 1
ATOM 1247 C CA . TYR A 1 183 ? -16.419 -16.270 16.453 1.00 89.75 183 TYR A CA 1
ATOM 1248 C C . TYR A 1 183 ? -17.140 -17.232 15.497 1.00 89.75 183 TYR A C 1
ATOM 1250 O O . TYR A 1 183 ? -18.311 -17.506 15.716 1.00 89.75 183 TYR A O 1
ATOM 1258 N N . GLY A 1 184 ? -16.448 -17.869 14.546 1.00 92.06 184 GLY A N 1
ATOM 1259 C CA . GLY A 1 184 ? -17.027 -18.905 13.690 1.00 92.06 184 GLY A CA 1
ATOM 1260 C C . GLY A 1 184 ? -17.332 -18.449 12.262 1.00 92.06 184 GLY A C 1
ATOM 1261 O O . GLY A 1 184 ? -16.541 -17.732 11.650 1.00 92.06 184 GLY A O 1
ATOM 1262 N N . SER A 1 185 ? -18.409 -18.984 11.680 1.00 95.00 185 SER A N 1
ATOM 1263 C CA . SER A 1 185 ? -18.632 -18.994 10.227 1.00 95.00 185 SER A CA 1
ATOM 1264 C C . SER A 1 185 ? -19.958 -18.351 9.832 1.00 95.00 185 SER A C 1
ATOM 1266 O O . SER A 1 185 ? -20.985 -19.032 9.792 1.00 95.00 185 SER A O 1
ATOM 1268 N N . ASP A 1 186 ? -19.908 -17.100 9.394 1.00 97.25 186 ASP A N 1
ATOM 1269 C CA . ASP A 1 186 ? -21.098 -16.288 9.146 1.00 97.25 186 ASP A CA 1
ATOM 1270 C C . ASP A 1 186 ? -21.409 -16.121 7.660 1.00 97.25 186 ASP A C 1
ATOM 1272 O O . ASP A 1 186 ? -20.529 -16.107 6.793 1.00 97.25 186 ASP A O 1
ATOM 1276 N N . GLN A 1 187 ? -22.696 -15.960 7.358 1.00 97.56 187 GLN A N 1
ATOM 1277 C CA . GLN A 1 187 ? -23.206 -15.682 6.019 1.00 97.56 187 GLN A CA 1
ATOM 1278 C C . GLN A 1 187 ? -23.973 -14.364 6.001 1.00 97.56 187 GLN A C 1
ATOM 1280 O O . GLN A 1 187 ? -24.992 -14.215 6.675 1.00 97.56 187 GLN A O 1
ATOM 1285 N N . ILE A 1 188 ? -23.518 -13.439 5.157 1.00 98.06 188 ILE A N 1
ATOM 1286 C CA . ILE A 1 188 ? -24.175 -12.160 4.903 1.00 98.06 188 ILE A CA 1
ATOM 1287 C C . ILE A 1 188 ? -24.919 -12.235 3.573 1.00 98.06 188 ILE A C 1
ATOM 1289 O O . ILE A 1 188 ? -24.326 -12.469 2.517 1.00 98.06 188 ILE A O 1
ATOM 1293 N N . GLY A 1 189 ? -26.232 -12.041 3.623 1.00 97.25 189 GLY A N 1
ATOM 1294 C CA . GLY A 1 189 ? -27.097 -11.898 2.459 1.00 97.25 189 GLY A CA 1
ATOM 1295 C C . GLY A 1 189 ? -27.481 -10.441 2.207 1.00 97.25 189 GLY A C 1
ATOM 1296 O O . GLY A 1 189 ? -27.572 -9.641 3.136 1.00 97.25 189 GLY A O 1
ATOM 1297 N N . SER A 1 190 ? -27.770 -10.123 0.942 1.00 95.19 190 SER A N 1
ATOM 1298 C CA . SER A 1 190 ? -28.176 -8.781 0.486 1.00 95.19 190 SER A CA 1
ATOM 1299 C C . SER A 1 190 ? -27.185 -7.665 0.838 1.00 95.19 190 SER A C 1
ATOM 1301 O O . SER A 1 190 ? -27.611 -6.551 1.097 1.00 95.19 190 SER A O 1
ATOM 1303 N N . PHE A 1 191 ? -25.885 -7.965 0.834 1.00 96.81 191 PHE A N 1
ATOM 1304 C CA . PHE A 1 191 ? -24.838 -6.957 0.995 1.00 96.81 191 PHE A CA 1
ATOM 1305 C C . PHE A 1 191 ? -24.785 -6.039 -0.240 1.00 96.81 191 PHE A C 1
ATOM 1307 O O . PHE A 1 191 ? -24.556 -6.515 -1.359 1.00 96.81 191 PHE A O 1
ATOM 1314 N N . ASP A 1 192 ? -24.989 -4.738 -0.052 1.00 95.94 192 ASP A N 1
ATOM 1315 C CA . ASP A 1 192 ? -24.844 -3.710 -1.080 1.00 95.94 192 ASP A CA 1
ATOM 1316 C C . ASP A 1 192 ? -23.422 -3.143 -1.063 1.00 95.94 192 ASP A C 1
ATOM 1318 O O . ASP A 1 192 ? -23.047 -2.322 -0.233 1.00 95.94 192 ASP A O 1
ATOM 1322 N N . VAL A 1 193 ? -22.628 -3.532 -2.058 1.00 94.38 193 VAL A N 1
ATOM 1323 C CA . VAL A 1 193 ? -21.232 -3.101 -2.221 1.00 94.38 193 VAL A CA 1
ATOM 1324 C C . VAL A 1 193 ? -21.074 -1.573 -2.299 1.00 94.38 193 VAL A C 1
ATOM 1326 O O . VAL A 1 193 ? -19.990 -1.056 -2.040 1.00 94.38 193 VAL A O 1
ATOM 1329 N N . ALA A 1 194 ? -22.115 -0.821 -2.664 1.00 93.31 194 ALA A N 1
ATOM 1330 C CA . ALA A 1 194 ? -22.040 0.635 -2.731 1.00 93.31 194 ALA A CA 1
ATOM 1331 C C . ALA A 1 194 ? -22.307 1.335 -1.388 1.00 93.31 194 ALA A C 1
ATOM 1333 O O . ALA A 1 194 ? -21.974 2.517 -1.266 1.00 93.31 194 ALA A O 1
ATOM 1334 N N . LEU A 1 195 ? -22.933 0.656 -0.423 1.00 94.00 195 LEU A N 1
ATOM 1335 C CA . LEU A 1 195 ? -23.443 1.271 0.807 1.00 94.00 195 LEU A CA 1
ATOM 1336 C C . LEU A 1 195 ? -22.938 0.591 2.084 1.00 94.00 195 LEU A C 1
ATOM 1338 O O . LEU A 1 195 ? -22.708 1.286 3.072 1.00 94.00 195 LEU A O 1
ATOM 1342 N N . ASP A 1 196 ? -22.743 -0.724 2.054 1.00 96.94 196 ASP A N 1
ATOM 1343 C CA . ASP A 1 196 ? -22.495 -1.529 3.243 1.00 96.94 196 ASP A CA 1
ATOM 1344 C C . ASP A 1 196 ? -21.010 -1.662 3.566 1.00 96.94 196 ASP A C 1
ATOM 1346 O O . ASP A 1 196 ? -20.130 -1.688 2.691 1.00 96.94 196 ASP A O 1
ATOM 1350 N N . THR A 1 197 ? -20.748 -1.790 4.864 1.00 96.38 197 THR A N 1
ATOM 1351 C CA . THR A 1 197 ? -19.407 -1.875 5.430 1.00 96.38 197 THR A CA 1
ATOM 1352 C C . THR A 1 197 ? -19.299 -3.057 6.386 1.00 96.38 197 THR A C 1
ATOM 1354 O O . THR A 1 197 ? -20.186 -3.308 7.196 1.00 96.38 197 THR A O 1
ATOM 1357 N N . VAL A 1 198 ? -18.174 -3.769 6.333 1.00 96.69 198 VAL A N 1
ATOM 1358 C CA . VAL A 1 198 ? -17.806 -4.815 7.289 1.00 96.69 198 VAL A CA 1
ATOM 1359 C C . VAL A 1 198 ? -16.672 -4.313 8.181 1.00 96.69 198 VAL A C 1
ATOM 1361 O O . VAL A 1 198 ? -15.557 -4.069 7.720 1.00 96.69 198 VAL A O 1
ATOM 1364 N N . SER A 1 199 ? -16.933 -4.183 9.477 1.00 94.56 199 SER A N 1
ATOM 1365 C CA . SER A 1 199 ? -15.924 -3.920 10.498 1.00 94.56 199 SER A CA 1
ATOM 1366 C C . SER A 1 199 ? -15.352 -5.233 11.021 1.00 94.56 199 SER A C 1
ATOM 1368 O O . SER A 1 199 ? -16.018 -5.984 11.732 1.00 94.56 199 SER A O 1
ATOM 1370 N N . LEU A 1 200 ? -14.089 -5.479 10.701 1.00 93.81 200 LEU A N 1
ATOM 1371 C CA . LEU A 1 200 ? -13.339 -6.664 11.085 1.00 93.81 200 LEU A CA 1
ATOM 1372 C C . LEU A 1 200 ? -12.532 -6.386 12.360 1.00 93.81 200 LEU A C 1
ATOM 1374 O O . LEU A 1 200 ? -11.879 -5.346 12.482 1.00 93.81 200 LEU A O 1
ATOM 1378 N N . SER A 1 201 ? -12.534 -7.329 13.301 1.00 90.69 201 SER A N 1
ATOM 1379 C CA . SER A 1 201 ? -11.685 -7.267 14.496 1.00 90.69 201 SER A CA 1
ATOM 1380 C C . SER A 1 201 ? -10.976 -8.596 14.764 1.00 90.69 201 SER A C 1
ATOM 1382 O O . SER A 1 201 ? -11.465 -9.667 14.405 1.00 90.69 201 SER A O 1
ATOM 1384 N N . GLY A 1 202 ? -9.783 -8.534 15.365 1.00 84.88 202 GLY A N 1
ATOM 1385 C CA . GLY A 1 202 ? -8.982 -9.727 15.671 1.00 84.88 202 GLY A CA 1
ATOM 1386 C C . GLY A 1 202 ? -8.285 -10.373 14.465 1.00 84.88 202 GLY A C 1
ATOM 1387 O O . GLY A 1 202 ? -7.821 -11.507 14.574 1.00 84.88 202 GLY A O 1
ATOM 1388 N N . ILE A 1 203 ? -8.187 -9.669 13.333 1.00 86.31 203 ILE A N 1
ATOM 1389 C CA . ILE A 1 203 ? -7.498 -10.135 12.118 1.00 86.31 203 ILE A CA 1
ATOM 1390 C C . ILE A 1 203 ? -6.086 -9.545 11.993 1.00 86.31 203 ILE A C 1
ATOM 1392 O O . ILE A 1 203 ? -5.736 -8.589 12.680 1.00 86.31 203 ILE A O 1
ATOM 1396 N N . THR A 1 204 ? -5.267 -10.091 11.088 1.00 82.19 204 THR A N 1
ATOM 1397 C CA . THR A 1 204 ? -3.885 -9.625 10.852 1.00 82.19 204 THR A CA 1
ATOM 1398 C C . THR A 1 204 ? -3.714 -8.745 9.613 1.00 82.19 204 THR A C 1
ATOM 1400 O O . THR A 1 204 ? -2.607 -8.272 9.371 1.00 82.19 204 THR A O 1
ATOM 1403 N N . ALA A 1 205 ? -4.757 -8.560 8.798 1.00 83.88 205 ALA A N 1
ATOM 1404 C CA . ALA A 1 205 ? -4.673 -7.744 7.589 1.00 83.88 205 ALA A CA 1
ATOM 1405 C C . ALA A 1 205 ? -4.554 -6.255 7.950 1.00 83.88 205 ALA A C 1
ATOM 1407 O O . ALA A 1 205 ? -5.365 -5.737 8.716 1.00 83.88 205 ALA A O 1
ATOM 1408 N N . THR A 1 206 ? -3.558 -5.568 7.386 1.00 81.69 206 THR A N 1
ATOM 1409 C CA . THR A 1 206 ? -3.300 -4.137 7.634 1.00 81.69 206 THR A CA 1
ATOM 1410 C C . THR A 1 206 ? -3.523 -3.266 6.397 1.00 81.69 206 THR A C 1
ATOM 1412 O O . THR A 1 206 ? -3.528 -2.040 6.499 1.00 81.69 206 THR A O 1
ATOM 1415 N N . SER A 1 207 ? -3.753 -3.878 5.233 1.00 85.00 207 SER A N 1
ATOM 1416 C CA . SER A 1 207 ? -4.126 -3.210 3.987 1.00 85.00 207 SER A CA 1
ATOM 1417 C C . SER A 1 207 ? -5.275 -3.933 3.284 1.00 85.00 207 SER A C 1
ATOM 1419 O O . SER A 1 207 ? -5.548 -5.109 3.544 1.00 85.00 207 SER A O 1
ATOM 1421 N N . PHE A 1 208 ? -5.932 -3.252 2.341 1.00 87.44 208 PHE A N 1
ATOM 1422 C CA . PHE A 1 208 ? -6.960 -3.891 1.519 1.00 87.44 208 PHE A CA 1
ATOM 1423 C C . PHE A 1 208 ? -6.393 -5.010 0.639 1.00 87.44 208 PHE A C 1
ATOM 1425 O O . PHE A 1 208 ? -7.074 -5.999 0.398 1.00 87.44 208 PHE A O 1
ATOM 1432 N N . ALA A 1 209 ? -5.131 -4.908 0.213 1.00 85.19 209 ALA A N 1
ATOM 1433 C CA . ALA A 1 209 ? -4.472 -5.968 -0.546 1.00 85.19 209 ALA A CA 1
ATOM 1434 C C . ALA A 1 209 ? -4.258 -7.235 0.298 1.00 85.19 209 ALA A C 1
ATOM 1436 O O . ALA A 1 209 ? -4.532 -8.334 -0.187 1.00 85.19 209 ALA A O 1
ATOM 1437 N N . ASP A 1 210 ? -3.833 -7.085 1.559 1.00 87.56 210 ASP A N 1
ATOM 1438 C CA . ASP A 1 210 ? -3.695 -8.213 2.491 1.00 87.56 210 ASP A CA 1
ATOM 1439 C C . ASP A 1 210 ? -5.049 -8.871 2.743 1.00 87.56 210 ASP A C 1
ATOM 1441 O O . ASP A 1 210 ? -5.167 -10.093 2.693 1.00 87.56 210 ASP A O 1
ATOM 1445 N N . LEU A 1 211 ? -6.090 -8.058 2.951 1.00 91.06 211 LEU A N 1
ATOM 1446 C CA . LEU A 1 211 ? -7.446 -8.560 3.128 1.00 91.06 211 LEU A CA 1
ATOM 1447 C C . LEU A 1 211 ? -7.927 -9.304 1.875 1.00 91.06 211 LEU A C 1
ATOM 1449 O O . LEU A 1 211 ? -8.423 -10.422 1.965 1.00 91.06 211 LEU A O 1
ATOM 1453 N N . LEU A 1 212 ? -7.730 -8.724 0.691 1.00 91.19 212 LEU A N 1
ATOM 1454 C CA . LEU A 1 212 ? -8.135 -9.324 -0.576 1.00 91.19 212 LEU A CA 1
ATOM 1455 C C . LEU A 1 212 ? -7.381 -10.633 -0.866 1.00 91.19 212 LEU A C 1
ATOM 1457 O O . LEU A 1 212 ? -7.905 -11.493 -1.575 1.00 91.19 212 LEU A O 1
ATOM 1461 N N . ALA A 1 213 ? -6.175 -10.820 -0.324 1.00 91.06 213 ALA A N 1
ATOM 1462 C CA . ALA A 1 213 ? -5.437 -12.081 -0.407 1.00 91.06 213 ALA A CA 1
ATOM 1463 C C . ALA A 1 213 ? -6.057 -13.198 0.455 1.00 91.06 213 ALA A C 1
ATOM 1465 O O . ALA A 1 213 ? -5.924 -14.368 0.101 1.00 91.06 213 ALA A O 1
ATOM 1466 N N . LEU A 1 214 ? -6.765 -12.841 1.532 1.00 92.75 214 LEU A N 1
ATOM 1467 C CA . LEU A 1 214 ? -7.534 -13.764 2.377 1.00 92.75 214 LEU A CA 1
ATOM 1468 C C . LEU A 1 214 ? -8.937 -14.057 1.821 1.00 92.75 214 LEU A C 1
ATOM 1470 O O . LEU A 1 214 ? -9.614 -14.964 2.301 1.00 92.75 214 LEU A O 1
ATOM 1474 N N . ILE A 1 215 ? -9.379 -13.295 0.814 1.00 95.50 215 ILE A N 1
ATOM 1475 C CA . ILE A 1 215 ? -10.694 -13.463 0.196 1.00 95.50 215 ILE A CA 1
ATOM 1476 C C . ILE A 1 215 ? -10.599 -14.376 -1.033 1.00 95.50 215 ILE A C 1
ATOM 1478 O O . ILE A 1 215 ? -9.851 -14.101 -1.973 1.00 95.50 215 ILE A O 1
ATOM 1482 N N . GLY A 1 216 ? -11.385 -15.448 -1.068 1.00 95.69 216 GLY A N 1
ATOM 1483 C CA . GLY A 1 216 ? -11.660 -16.262 -2.256 1.00 95.69 216 GLY A CA 1
ATOM 1484 C C . GLY A 1 216 ? -13.017 -15.929 -2.884 1.00 95.69 216 GLY A C 1
ATOM 1485 O O . GLY A 1 216 ? -13.813 -15.215 -2.289 1.00 95.69 216 GLY A O 1
ATOM 1486 N N . ASP A 1 217 ? -13.287 -16.464 -4.075 1.00 95.88 217 ASP A N 1
ATOM 1487 C CA . ASP A 1 217 ? -14.643 -16.551 -4.641 1.00 95.88 217 ASP A CA 1
ATOM 1488 C C . ASP A 1 217 ? -15.050 -18.025 -4.721 1.00 95.88 217 ASP A C 1
ATOM 1490 O O . ASP A 1 217 ? -14.239 -18.875 -5.110 1.00 95.88 217 ASP A O 1
ATOM 1494 N N . ASP A 1 218 ? -16.314 -18.318 -4.428 1.00 92.50 218 ASP A N 1
ATOM 1495 C CA . ASP A 1 218 ? -16.926 -19.622 -4.666 1.00 92.50 218 ASP A CA 1
ATOM 1496 C C . ASP A 1 218 ? -18.209 -19.517 -5.521 1.00 92.50 218 ASP A C 1
ATOM 1498 O O . ASP A 1 218 ? -18.460 -18.514 -6.189 1.00 92.50 218 ASP A O 1
ATOM 1502 N N . ALA A 1 219 ? -19.017 -20.583 -5.575 1.00 92.38 219 ALA A N 1
ATOM 1503 C CA . ALA A 1 219 ? -20.258 -20.585 -6.354 1.00 92.38 219 ALA A CA 1
ATOM 1504 C C . ALA A 1 219 ? -21.356 -19.665 -5.781 1.00 92.38 219 ALA A C 1
ATOM 1506 O O . ALA A 1 219 ? -22.360 -19.427 -6.456 1.00 92.38 219 ALA A O 1
ATOM 1507 N N . THR A 1 220 ? -21.193 -19.194 -4.546 1.00 93.25 220 THR A N 1
ATOM 1508 C CA . THR A 1 220 ? -22.170 -18.418 -3.783 1.00 93.25 220 THR A CA 1
ATOM 1509 C C . THR A 1 220 ? -21.718 -16.986 -3.502 1.00 93.25 220 THR A C 1
ATOM 1511 O O . THR A 1 220 ? -22.590 -16.135 -3.338 1.00 93.25 220 THR A O 1
ATOM 1514 N N . GLY A 1 221 ? -20.418 -16.677 -3.550 1.00 95.75 221 GLY A N 1
ATOM 1515 C CA . GLY A 1 221 ? -19.879 -15.312 -3.507 1.00 95.75 221 GLY A CA 1
ATOM 1516 C C . GLY A 1 221 ? -18.460 -15.230 -2.935 1.00 95.75 221 GLY A C 1
ATOM 1517 O O . GLY A 1 221 ? -17.739 -16.227 -2.889 1.00 95.75 221 GLY A O 1
ATOM 1518 N N . ALA A 1 222 ? -18.078 -14.047 -2.457 1.00 97.19 222 ALA A N 1
ATOM 1519 C CA . ALA A 1 222 ? -16.781 -13.779 -1.845 1.00 97.19 222 ALA A CA 1
ATOM 1520 C C . ALA A 1 222 ? -16.701 -14.347 -0.418 1.00 97.19 222 ALA A C 1
ATOM 1522 O O . ALA A 1 222 ? -17.586 -14.091 0.399 1.00 97.19 222 ALA A O 1
ATOM 1523 N N . ILE A 1 223 ? -15.628 -15.078 -0.112 1.00 97.06 223 ILE A N 1
ATOM 1524 C CA . ILE A 1 223 ? -15.374 -15.705 1.195 1.00 97.06 223 ILE A CA 1
ATOM 1525 C C . ILE A 1 223 ? -14.088 -15.149 1.777 1.00 97.06 223 ILE A C 1
ATOM 1527 O O . ILE A 1 223 ? -13.028 -15.380 1.205 1.00 97.06 223 ILE A O 1
ATOM 1531 N N . LEU A 1 224 ? -14.162 -14.489 2.929 1.00 95.88 224 LEU A N 1
ATOM 1532 C CA . LEU A 1 224 ? -13.001 -14.237 3.779 1.00 95.88 224 LEU A CA 1
ATOM 1533 C C . LEU A 1 224 ? -12.750 -15.474 4.652 1.00 95.88 224 LEU A C 1
ATOM 1535 O O . LEU A 1 224 ? -13.593 -15.805 5.482 1.00 95.88 224 LEU A O 1
ATOM 1539 N N . ASP A 1 225 ? -11.606 -16.137 4.478 1.00 94.00 225 ASP A N 1
ATOM 1540 C CA . ASP A 1 225 ? -11.197 -17.294 5.288 1.00 94.00 225 ASP A CA 1
ATOM 1541 C C . ASP A 1 225 ? -10.014 -16.915 6.190 1.00 94.00 225 ASP A C 1
ATOM 1543 O O . ASP A 1 225 ? -8.920 -16.600 5.714 1.00 94.00 225 ASP A O 1
ATOM 1547 N N . LEU A 1 226 ? -10.235 -16.933 7.507 1.00 90.56 226 LEU A N 1
ATOM 1548 C CA . LEU A 1 226 ? -9.211 -16.645 8.517 1.00 90.56 226 LEU A CA 1
ATOM 1549 C C . LEU A 1 226 ? -8.545 -17.923 9.061 1.00 90.56 226 LEU A C 1
ATOM 1551 O O . LEU A 1 226 ? -7.650 -17.857 9.909 1.00 90.56 226 LEU A O 1
ATOM 1555 N N . GLY A 1 227 ? -8.946 -19.095 8.563 1.00 87.12 227 GLY A N 1
ATOM 1556 C CA . GLY A 1 227 ? -8.506 -20.397 9.042 1.00 87.12 227 GLY A CA 1
ATOM 1557 C C . GLY A 1 227 ? -9.222 -20.845 10.320 1.00 87.12 227 GLY A C 1
ATOM 1558 O O . GLY A 1 227 ? -10.049 -20.150 10.893 1.00 87.12 227 GLY A O 1
ATOM 1559 N N . ASN A 1 228 ? -8.924 -22.068 10.773 1.00 84.69 228 ASN A N 1
ATOM 1560 C CA . ASN A 1 228 ? -9.512 -22.692 11.976 1.00 84.69 228 ASN A CA 1
ATOM 1561 C C . ASN A 1 228 ? -11.054 -22.777 12.016 1.00 84.69 228 ASN A C 1
ATOM 1563 O O . ASN A 1 228 ? -11.609 -23.110 13.060 1.00 84.69 228 ASN A O 1
ATOM 1567 N N . GLY A 1 229 ? -11.728 -22.574 10.881 1.00 83.50 229 GLY A N 1
ATOM 1568 C CA . GLY A 1 229 ? -13.189 -22.562 10.790 1.00 83.50 229 GLY A CA 1
ATOM 1569 C C . GLY A 1 229 ? -13.815 -21.169 10.880 1.00 83.50 229 GLY A C 1
ATOM 1570 O O . GLY A 1 229 ? -15.034 -21.091 10.776 1.00 83.50 229 GLY A O 1
ATOM 1571 N N . ASP A 1 230 ? -13.012 -20.109 11.015 1.00 91.88 230 ASP A N 1
ATOM 1572 C CA . ASP A 1 230 ? -13.485 -18.725 11.030 1.00 91.88 230 ASP A CA 1
ATOM 1573 C C . ASP A 1 230 ? -13.625 -18.187 9.604 1.00 91.88 230 ASP A C 1
ATOM 1575 O O . ASP A 1 230 ? -12.631 -18.022 8.889 1.00 91.88 230 ASP A O 1
ATOM 1579 N N . GLN A 1 231 ? -14.861 -17.930 9.181 1.00 95.44 231 GLN A N 1
ATOM 1580 C CA . GLN A 1 231 ? -15.178 -17.545 7.808 1.00 95.44 231 GLN A CA 1
ATOM 1581 C C . GLN A 1 231 ? -16.290 -16.500 7.758 1.00 95.44 231 GLN A C 1
ATOM 1583 O O . GLN A 1 231 ? -17.232 -16.544 8.542 1.00 95.44 231 GLN A O 1
ATOM 1588 N N . LEU A 1 232 ? -16.211 -15.601 6.779 1.00 97.00 232 LEU A N 1
ATOM 1589 C CA . LEU A 1 232 ? -17.286 -14.673 6.446 1.00 97.00 232 LEU A CA 1
ATOM 1590 C C . LEU A 1 232 ? -17.607 -14.779 4.955 1.00 97.00 232 LEU A C 1
ATOM 1592 O O . LEU A 1 232 ? -16.779 -14.444 4.107 1.00 97.00 232 LEU A O 1
ATOM 1596 N N . GLN A 1 233 ? -18.821 -15.220 4.636 1.00 97.56 233 GLN A N 1
ATOM 1597 C CA . GLN A 1 233 ? -19.328 -15.301 3.269 1.00 97.56 233 GLN A CA 1
ATOM 1598 C C . GLN A 1 233 ? -20.206 -14.088 2.950 1.00 97.56 233 GLN A C 1
ATOM 1600 O O . GLN A 1 233 ? -21.252 -13.890 3.564 1.00 97.56 233 GLN A O 1
ATOM 1605 N N . LEU A 1 234 ? -19.849 -13.340 1.907 1.00 98.00 234 LEU A N 1
ATOM 1606 C CA . LEU A 1 234 ? -20.703 -12.320 1.298 1.00 98.00 234 LEU A CA 1
ATOM 1607 C C . LEU A 1 234 ? -21.464 -12.942 0.118 1.00 98.00 234 LEU A C 1
ATOM 1609 O O . LEU A 1 234 ? -20.933 -13.091 -0.985 1.00 98.00 234 LEU A O 1
ATOM 1613 N N . THR A 1 235 ? -22.706 -13.361 0.356 1.00 97.50 235 THR A N 1
ATOM 1614 C CA . THR A 1 235 ? -23.509 -14.104 -0.626 1.00 97.50 235 THR A CA 1
ATOM 1615 C C . THR A 1 235 ? -23.946 -13.195 -1.774 1.00 97.50 235 THR A C 1
ATOM 1617 O O . THR A 1 235 ? -24.553 -12.148 -1.562 1.00 97.50 235 THR A O 1
ATOM 1620 N N . GLY A 1 236 ? -23.687 -13.617 -3.011 1.00 95.62 236 GLY A N 1
ATOM 1621 C CA . GLY A 1 236 ? -24.026 -12.882 -4.232 1.00 95.62 236 GLY A CA 1
ATOM 1622 C C . GLY A 1 236 ? -23.061 -11.746 -4.580 1.00 95.62 236 GLY A C 1
ATOM 1623 O O . GLY A 1 236 ? -23.243 -11.102 -5.613 1.00 95.62 236 GLY A O 1
ATOM 1624 N N . VAL A 1 237 ? -22.029 -11.520 -3.763 1.00 97.31 237 VAL A N 1
ATOM 1625 C CA . VAL A 1 237 ? -20.997 -10.504 -3.985 1.00 97.31 237 VAL A CA 1
ATOM 1626 C C . VAL A 1 237 ? -19.778 -11.167 -4.606 1.00 97.31 237 VAL A C 1
ATOM 1628 O O . VAL A 1 237 ? -19.284 -12.155 -4.080 1.00 97.31 237 VAL A O 1
ATOM 1631 N N . ALA A 1 238 ? -19.278 -10.632 -5.717 1.00 95.25 238 ALA A N 1
ATOM 1632 C CA . ALA A 1 238 ? -18.027 -11.105 -6.304 1.00 95.25 238 ALA A CA 1
ATOM 1633 C C . ALA A 1 238 ? -16.836 -10.409 -5.639 1.00 95.25 238 ALA A C 1
ATOM 1635 O O . ALA A 1 238 ? -16.871 -9.188 -5.454 1.00 95.25 238 ALA A O 1
ATOM 1636 N N . LYS A 1 239 ? -15.741 -11.131 -5.386 1.00 95.00 239 LYS A N 1
ATOM 1637 C CA . LYS A 1 239 ? -14.490 -10.567 -4.853 1.00 95.00 239 LYS A CA 1
ATOM 1638 C C . LYS A 1 239 ? -14.031 -9.346 -5.644 1.00 95.00 239 LYS A C 1
ATOM 1640 O O . LYS A 1 239 ? -13.599 -8.357 -5.066 1.00 95.00 239 LYS A O 1
ATOM 1645 N N . SER A 1 240 ? -14.161 -9.390 -6.970 1.00 94.56 240 SER A N 1
ATOM 1646 C CA . SER A 1 240 ? -13.755 -8.298 -7.864 1.00 94.56 240 SER A CA 1
ATOM 1647 C C . SER A 1 240 ? -14.570 -7.009 -7.715 1.00 94.56 240 SER A C 1
ATOM 1649 O O . SER A 1 240 ? -14.202 -6.002 -8.310 1.00 94.56 240 SER A O 1
ATOM 1651 N N . SER A 1 241 ? -15.707 -7.047 -7.016 1.00 94.31 241 SER A N 1
ATOM 1652 C CA . SER A 1 241 ? -16.549 -5.869 -6.774 1.00 94.31 241 SER A CA 1
ATOM 1653 C C . SER A 1 241 ? -16.191 -5.130 -5.485 1.00 94.31 241 SER A C 1
ATOM 1655 O O . SER A 1 241 ? -16.547 -3.966 -5.344 1.00 94.31 241 SER A O 1
ATOM 1657 N N . LEU A 1 242 ? -15.466 -5.786 -4.579 1.00 94.25 242 LEU A N 1
ATOM 1658 C CA . LEU A 1 242 ? -15.096 -5.240 -3.282 1.00 94.25 242 LEU A CA 1
ATOM 1659 C C . LEU A 1 242 ? -14.047 -4.130 -3.404 1.00 94.25 242 LEU A C 1
ATOM 1661 O O . LEU A 1 242 ? -13.140 -4.194 -4.235 1.00 94.25 242 LEU A O 1
ATOM 1665 N N . THR A 1 243 ? -14.144 -3.146 -2.514 1.00 90.88 243 THR A N 1
ATOM 1666 C CA . THR A 1 243 ? -13.229 -2.002 -2.411 1.00 90.88 243 THR A CA 1
ATOM 1667 C C . THR A 1 243 ? -12.877 -1.721 -0.949 1.00 90.88 243 THR A C 1
ATOM 1669 O O . THR A 1 243 ? -13.487 -2.279 -0.035 1.00 90.88 243 THR A O 1
ATOM 1672 N N . THR A 1 244 ? -11.938 -0.807 -0.704 1.00 88.50 244 THR A N 1
ATOM 1673 C CA . THR A 1 244 ? -11.632 -0.298 0.645 1.00 88.50 244 THR A CA 1
ATOM 1674 C C . THR A 1 244 ? -12.829 0.267 1.390 1.00 88.50 244 THR A C 1
ATOM 1676 O O . THR A 1 244 ? -12.879 0.168 2.612 1.00 88.50 244 THR A O 1
ATOM 1679 N N . ALA A 1 245 ? -13.808 0.832 0.679 1.00 89.56 245 ALA A N 1
ATOM 1680 C CA . ALA A 1 245 ? -15.009 1.381 1.298 1.00 89.56 245 ALA A CA 1
ATOM 1681 C C . ALA A 1 245 ? -15.850 0.306 2.002 1.00 89.56 245 ALA A C 1
ATOM 1683 O O . ALA A 1 245 ? -16.595 0.630 2.917 1.00 89.56 245 ALA A O 1
ATOM 1684 N N . ASN A 1 246 ? -15.706 -0.963 1.611 1.00 94.31 246 ASN A N 1
ATOM 1685 C CA . ASN A 1 246 ? -16.482 -2.060 2.178 1.00 94.31 246 ASN A CA 1
ATOM 1686 C C . ASN A 1 246 ? -15.908 -2.607 3.484 1.00 94.31 246 ASN A C 1
ATOM 1688 O O . ASN A 1 246 ? -16.555 -3.454 4.092 1.00 94.31 246 ASN A O 1
ATOM 1692 N N . PHE A 1 247 ? -14.714 -2.182 3.914 1.00 94.56 247 PHE A N 1
ATOM 1693 C CA . PHE A 1 247 ? -14.039 -2.798 5.054 1.00 94.56 247 PHE A CA 1
ATOM 1694 C C . PHE A 1 247 ? -13.371 -1.792 5.989 1.00 94.56 247 PHE A C 1
ATOM 1696 O O . PHE A 1 247 ? -12.606 -0.919 5.570 1.00 94.56 247 PHE A O 1
ATOM 1703 N N . LEU A 1 248 ? -13.588 -1.997 7.286 1.00 90.38 248 LEU A N 1
ATOM 1704 C CA . LEU A 1 248 ? -12.855 -1.348 8.369 1.00 90.38 248 LEU A CA 1
ATOM 1705 C C . LEU A 1 248 ? -12.107 -2.412 9.179 1.00 90.38 248 LEU A C 1
ATOM 1707 O O . LEU A 1 248 ? -12.612 -3.516 9.362 1.00 90.38 248 LEU A O 1
ATOM 1711 N N . VAL A 1 249 ? -10.935 -2.077 9.713 1.00 88.19 249 VAL A N 1
ATOM 1712 C CA . VAL A 1 249 ? -10.216 -2.884 10.711 1.00 88.19 249 VAL A CA 1
ATOM 1713 C C . VAL A 1 249 ? -9.995 -2.034 11.947 1.00 88.19 249 VAL A C 1
ATOM 1715 O O . VAL A 1 249 ? -9.519 -0.904 11.842 1.00 88.19 249 VAL A O 1
ATOM 1718 N N . ASP A 1 250 ? -10.399 -2.543 13.112 1.00 81.50 250 ASP A N 1
ATOM 1719 C CA . ASP A 1 250 ? -10.364 -1.806 14.386 1.00 81.50 250 ASP A CA 1
ATOM 1720 C C . ASP A 1 250 ? -11.017 -0.406 14.287 1.00 81.50 250 ASP A C 1
ATOM 1722 O O . ASP A 1 250 ? -10.571 0.579 14.884 1.00 81.50 250 ASP A O 1
ATOM 1726 N N . GLY A 1 251 ? -12.084 -0.305 13.486 1.00 75.69 251 GLY A N 1
ATOM 1727 C CA . GLY A 1 251 ? -12.815 0.938 13.235 1.00 75.69 251 GLY A CA 1
ATOM 1728 C C . GLY A 1 251 ? -12.084 1.955 12.350 1.00 75.69 251 GLY A C 1
ATOM 1729 O O . GLY A 1 251 ? -12.491 3.115 12.310 1.00 75.69 251 GLY A O 1
ATOM 1730 N N . GLN A 1 252 ? -11.007 1.566 11.663 1.00 76.38 252 GLN A N 1
ATOM 1731 C CA . GLN A 1 252 ? -10.298 2.395 10.685 1.00 76.38 252 GLN A CA 1
ATOM 1732 C C . GLN A 1 252 ? -10.474 1.835 9.274 1.00 76.38 252 GLN A C 1
ATOM 1734 O O . GLN A 1 252 ? -10.411 0.624 9.075 1.00 76.38 252 GLN A O 1
ATOM 1739 N N . SER A 1 253 ? -10.664 2.708 8.281 1.00 73.25 253 SER A N 1
ATOM 1740 C CA . SER A 1 253 ? -10.697 2.289 6.876 1.00 73.25 253 SER A CA 1
ATOM 1741 C C . SER A 1 253 ? -9.366 1.676 6.471 1.00 73.25 253 SER A C 1
ATOM 1743 O O . SER A 1 253 ? -8.304 2.230 6.770 1.00 73.25 253 SER A O 1
ATOM 1745 N N . LEU A 1 254 ? -9.427 0.548 5.767 1.00 68.88 254 LEU A N 1
ATOM 1746 C CA . LEU A 1 254 ? -8.228 -0.043 5.194 1.00 68.88 254 LEU A CA 1
ATOM 1747 C C . LEU A 1 254 ? -7.671 0.867 4.088 1.00 68.88 254 LEU A C 1
ATOM 1749 O O . LEU A 1 254 ? -8.441 1.405 3.291 1.00 68.88 254 LEU A O 1
ATOM 1753 N N . PRO A 1 255 ? -6.346 1.046 4.002 1.00 64.31 255 PRO A N 1
ATOM 1754 C CA . PRO A 1 255 ? -5.735 1.727 2.869 1.00 64.31 255 PRO A CA 1
ATOM 1755 C C . PRO A 1 255 ? -5.799 0.856 1.597 1.00 64.31 255 PRO A C 1
ATOM 1757 O O . PRO A 1 255 ? -5.637 -0.368 1.663 1.00 64.31 255 PRO A O 1
ATOM 1760 N N . ASP A 1 256 ? -6.015 1.488 0.436 1.00 59.50 256 ASP A N 1
ATOM 1761 C CA . ASP A 1 256 ? -5.967 0.844 -0.889 1.00 59.50 256 ASP A CA 1
ATOM 1762 C C . ASP A 1 256 ? -4.503 0.557 -1.269 1.00 59.50 256 ASP A C 1
ATOM 1764 O O . ASP A 1 256 ? -3.768 1.465 -1.653 1.00 59.50 256 ASP A O 1
ATOM 1768 N N . GLN A 1 257 ? -4.105 -0.719 -1.180 1.00 54.09 257 GLN A N 1
ATOM 1769 C CA . GLN A 1 257 ? -2.781 -1.268 -1.537 1.00 54.09 257 GLN A CA 1
ATOM 1770 C C . GLN A 1 257 ? -1.573 -0.692 -0.751 1.00 54.09 257 GLN A C 1
ATOM 1772 O O . GLN A 1 257 ? -1.755 0.214 0.060 1.00 54.09 257 GLN A O 1
ATOM 1777 N N . PRO A 1 258 ? -0.389 -1.353 -0.823 1.00 47.38 258 PRO A N 1
ATOM 1778 C CA . PRO A 1 258 ? 0.476 -1.535 0.340 1.00 47.38 258 PRO A CA 1
ATOM 1779 C C . PRO A 1 258 ? 1.043 -0.195 0.816 1.00 47.38 258 PRO A C 1
ATOM 1781 O O . PRO A 1 258 ? 1.049 0.777 0.057 1.00 47.38 258 PRO A O 1
ATOM 1784 N N . ALA A 1 259 ? 1.563 -0.147 2.050 1.00 48.34 259 ALA A N 1
ATOM 1785 C CA . ALA A 1 259 ? 2.444 0.952 2.431 1.00 48.34 259 ALA A CA 1
ATOM 1786 C C . ALA A 1 259 ? 3.386 1.203 1.247 1.00 48.34 259 ALA A C 1
ATOM 1788 O O . ALA A 1 259 ? 4.020 0.264 0.755 1.00 48.34 259 ALA A O 1
ATOM 1789 N N . GLY A 1 260 ? 3.361 2.430 0.716 1.00 51.97 260 GLY A N 1
ATOM 1790 C CA . GLY A 1 260 ? 4.265 2.831 -0.353 1.00 51.97 260 GLY A CA 1
ATOM 1791 C C . GLY A 1 260 ? 5.711 2.515 0.040 1.00 51.97 260 GLY A C 1
ATOM 1792 O O . GLY A 1 260 ? 5.950 2.120 1.184 1.00 51.97 260 GLY A O 1
ATOM 1793 N N . PRO A 1 261 ? 6.675 2.684 -0.878 1.00 61.25 261 PRO A N 1
ATOM 1794 C CA . PRO A 1 261 ? 8.072 2.365 -0.601 1.00 61.25 261 PRO A CA 1
ATOM 1795 C C . PRO A 1 261 ? 8.458 2.833 0.803 1.00 61.25 261 PRO A C 1
ATOM 1797 O O . PRO A 1 261 ? 8.341 4.023 1.112 1.00 61.25 261 PRO A O 1
ATOM 1800 N N . GLU A 1 262 ? 8.789 1.878 1.681 1.00 75.62 262 GLU A N 1
ATOM 1801 C CA . GLU A 1 262 ? 9.026 2.161 3.094 1.00 75.62 262 GLU A CA 1
ATOM 1802 C C . GLU A 1 262 ? 10.050 3.288 3.178 1.00 75.62 262 GLU A C 1
ATOM 1804 O O . GLU A 1 262 ? 11.138 3.178 2.611 1.00 75.62 262 GLU A O 1
ATOM 1809 N N . THR A 1 263 ? 9.686 4.388 3.835 1.00 87.25 263 THR A N 1
ATOM 1810 C CA . THR A 1 263 ? 10.644 5.452 4.108 1.00 87.25 263 THR A CA 1
ATOM 1811 C C . THR A 1 263 ? 11.396 5.118 5.383 1.00 87.25 263 THR A C 1
ATOM 1813 O O . THR A 1 263 ? 10.837 5.185 6.479 1.00 87.25 263 THR A O 1
ATOM 1816 N N . ILE A 1 264 ? 12.667 4.763 5.237 1.00 89.94 264 ILE A N 1
ATOM 1817 C CA . ILE A 1 264 ? 13.547 4.416 6.351 1.00 89.94 264 ILE A CA 1
ATOM 1818 C C . ILE A 1 264 ? 14.447 5.615 6.629 1.00 89.94 264 ILE A C 1
ATOM 1820 O O . ILE A 1 264 ? 15.280 5.972 5.799 1.00 89.94 264 ILE A O 1
ATOM 1824 N N . TYR A 1 265 ? 14.290 6.237 7.797 1.00 93.44 265 TYR A N 1
ATOM 1825 C CA . TYR A 1 265 ? 15.137 7.355 8.210 1.00 93.44 265 TYR A CA 1
ATOM 1826 C C . TYR A 1 265 ? 16.416 6.857 8.886 1.00 93.44 265 TYR A C 1
ATOM 1828 O O . TYR A 1 265 ? 16.358 6.080 9.838 1.00 93.44 265 TYR A O 1
ATOM 1836 N N . ILE A 1 266 ? 17.561 7.349 8.423 1.00 96.50 266 ILE A N 1
ATOM 1837 C CA . ILE A 1 266 ? 18.884 7.047 8.965 1.00 96.50 266 ILE A CA 1
ATOM 1838 C C . ILE A 1 266 ? 19.337 8.225 9.821 1.00 96.50 266 ILE A C 1
ATOM 1840 O O . ILE A 1 266 ? 19.610 9.315 9.315 1.00 96.50 266 ILE A O 1
ATOM 1844 N N . ASP A 1 267 ? 19.401 8.006 11.133 1.00 96.44 267 ASP A N 1
ATOM 1845 C CA . ASP A 1 267 ? 19.894 8.999 12.084 1.00 96.44 267 ASP A CA 1
ATOM 1846 C C . ASP A 1 267 ? 21.427 9.107 12.024 1.00 96.44 267 ASP A C 1
ATOM 1848 O O . ASP A 1 267 ? 22.143 8.127 11.785 1.00 96.44 267 ASP A O 1
ATOM 1852 N N . VAL A 1 268 ? 21.940 10.308 12.299 1.00 95.81 268 VAL A N 1
ATOM 1853 C CA . VAL A 1 268 ? 23.381 10.565 12.432 1.00 95.81 268 VAL A CA 1
ATOM 1854 C C . VAL A 1 268 ? 23.991 9.648 13.493 1.00 95.81 268 VAL A C 1
ATOM 1856 O O . VAL A 1 268 ? 23.489 9.543 14.613 1.00 95.81 268 VAL A O 1
ATOM 1859 N N . GLY A 1 269 ? 25.118 9.025 13.149 1.00 94.56 269 GLY A N 1
ATOM 1860 C CA . GLY A 1 269 ? 25.816 8.061 14.003 1.00 94.56 269 GLY A CA 1
ATOM 1861 C C . GLY A 1 269 ? 25.518 6.600 13.664 1.00 94.56 269 GLY A C 1
ATOM 1862 O O . GLY A 1 269 ? 26.193 5.729 14.208 1.00 94.56 269 GLY A O 1
ATOM 1863 N N . THR A 1 270 ? 24.582 6.335 12.744 1.00 97.31 270 THR A N 1
ATOM 1864 C CA . THR A 1 270 ? 24.448 5.015 12.110 1.00 97.31 270 THR A CA 1
ATOM 1865 C C . THR A 1 270 ? 25.762 4.650 11.429 1.00 97.31 270 THR A C 1
ATOM 1867 O O . THR A 1 270 ? 26.310 5.432 10.651 1.00 97.31 270 THR A O 1
ATOM 1870 N N . THR A 1 271 ? 26.293 3.472 11.732 1.00 97.25 271 THR A N 1
ATOM 1871 C CA . THR A 1 271 ? 27.540 2.994 11.132 1.00 97.25 271 THR A CA 1
ATOM 1872 C C . THR A 1 271 ? 27.306 2.533 9.696 1.00 97.25 271 THR A C 1
ATOM 1874 O O . THR A 1 271 ? 26.208 2.130 9.315 1.00 97.25 271 THR A O 1
ATOM 1877 N N . ALA A 1 272 ? 28.359 2.515 8.884 1.00 96.38 272 ALA A N 1
ATOM 1878 C CA . ALA A 1 272 ? 28.261 2.012 7.516 1.00 96.38 272 ALA A CA 1
ATOM 1879 C C . ALA A 1 272 ? 27.851 0.525 7.448 1.00 96.38 272 ALA A C 1
ATOM 1881 O O . ALA A 1 272 ? 27.121 0.132 6.543 1.00 96.38 272 ALA A O 1
ATOM 1882 N N . ALA A 1 273 ? 28.248 -0.295 8.430 1.00 96.38 273 ALA A N 1
ATOM 1883 C CA . ALA A 1 273 ? 27.806 -1.688 8.529 1.00 96.38 273 ALA A CA 1
ATOM 1884 C C . ALA A 1 273 ? 26.291 -1.799 8.769 1.00 96.38 273 ALA A C 1
ATOM 1886 O O . ALA A 1 273 ? 25.630 -2.637 8.156 1.00 96.38 273 ALA A O 1
ATOM 1887 N N . GLU A 1 274 ? 25.738 -0.948 9.636 1.00 97.50 274 GLU A N 1
ATOM 1888 C CA . GLU A 1 274 ? 24.295 -0.881 9.887 1.00 97.50 274 GLU A CA 1
ATOM 1889 C C . GLU A 1 274 ? 23.543 -0.374 8.655 1.00 97.50 274 GLU A C 1
ATOM 1891 O O . GLU A 1 274 ? 22.562 -0.997 8.258 1.00 97.50 274 GLU A O 1
ATOM 1896 N N . LEU A 1 275 ? 24.029 0.683 7.993 1.00 97.31 275 LEU A N 1
ATOM 1897 C CA . LEU A 1 275 ? 23.414 1.195 6.765 1.00 97.31 275 LEU A CA 1
ATOM 1898 C C . LEU A 1 275 ? 23.421 0.146 5.642 1.00 97.31 275 LEU A C 1
ATOM 1900 O O . LEU A 1 275 ? 22.398 -0.072 5.000 1.00 97.31 275 LEU A O 1
ATOM 1904 N N . ASN A 1 276 ? 24.530 -0.571 5.450 1.00 96.88 276 ASN A N 1
ATOM 1905 C CA . ASN A 1 276 ? 24.601 -1.669 4.484 1.00 96.88 276 ASN A CA 1
ATOM 1906 C C . ASN A 1 276 ? 23.625 -2.807 4.825 1.00 96.88 276 ASN A C 1
ATOM 1908 O O . ASN A 1 276 ? 23.001 -3.371 3.927 1.00 96.88 276 ASN A O 1
ATOM 1912 N N . ALA A 1 277 ? 23.456 -3.136 6.110 1.00 95.88 277 ALA A N 1
ATOM 1913 C CA . ALA A 1 277 ? 22.475 -4.130 6.541 1.00 95.88 277 ALA A CA 1
ATOM 1914 C C . ALA A 1 277 ? 21.030 -3.660 6.296 1.00 95.88 277 ALA A C 1
ATOM 1916 O O . ALA A 1 277 ? 20.198 -4.465 5.879 1.00 95.88 277 ALA A O 1
ATOM 1917 N N . ILE A 1 278 ? 20.745 -2.370 6.500 1.00 94.50 278 ILE A N 1
ATOM 1918 C CA . ILE A 1 278 ? 19.444 -1.759 6.199 1.00 94.50 278 ILE A CA 1
ATOM 1919 C C . ILE A 1 278 ? 19.165 -1.818 4.696 1.00 94.50 278 ILE A C 1
ATOM 1921 O O . ILE A 1 278 ? 18.124 -2.331 4.303 1.00 94.50 278 ILE A O 1
ATOM 1925 N N . ILE A 1 279 ? 20.108 -1.387 3.854 1.00 94.25 279 ILE A N 1
ATOM 1926 C CA . ILE A 1 279 ? 19.992 -1.461 2.388 1.00 94.25 279 ILE A CA 1
ATOM 1927 C C . ILE A 1 279 ? 19.730 -2.904 1.931 1.00 94.25 279 ILE A C 1
ATOM 1929 O O . ILE A 1 279 ? 18.847 -3.157 1.113 1.00 94.25 279 ILE A O 1
ATOM 1933 N N . ALA A 1 280 ? 20.473 -3.871 2.474 1.00 9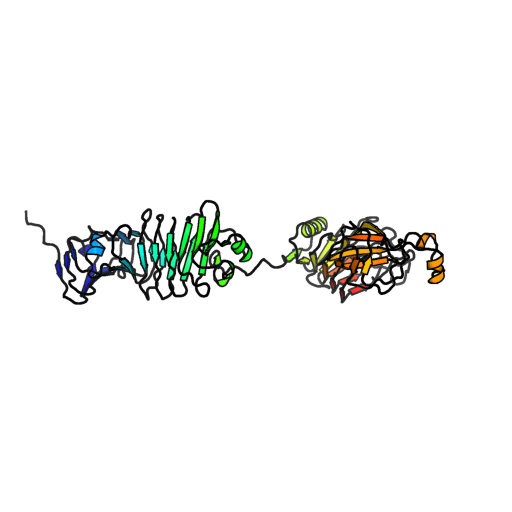1.19 280 ALA A N 1
ATOM 1934 C CA . ALA A 1 280 ? 20.319 -5.275 2.110 1.00 91.19 280 ALA A CA 1
ATOM 1935 C C . ALA A 1 280 ? 18.980 -5.871 2.581 1.00 91.19 280 ALA A C 1
ATOM 1937 O O . ALA A 1 280 ? 18.411 -6.701 1.873 1.00 91.19 280 ALA A O 1
ATOM 1938 N N . GLY A 1 281 ? 18.488 -5.463 3.755 1.00 88.50 281 GLY A N 1
ATOM 1939 C CA . GLY A 1 281 ? 17.271 -5.985 4.384 1.00 88.50 281 GLY A CA 1
ATOM 1940 C C . GLY A 1 281 ? 15.977 -5.249 4.032 1.00 88.50 281 GLY A C 1
ATOM 1941 O O . GLY A 1 281 ? 14.905 -5.763 4.347 1.00 88.50 281 GLY A O 1
ATOM 1942 N N . ALA A 1 282 ? 16.059 -4.081 3.394 1.00 88.00 282 ALA A N 1
ATOM 1943 C CA . ALA A 1 282 ? 14.902 -3.263 3.053 1.00 88.00 282 ALA A CA 1
ATOM 1944 C C . ALA A 1 282 ? 13.931 -3.977 2.094 1.00 88.00 282 ALA A C 1
ATOM 1946 O O . ALA A 1 282 ? 14.323 -4.820 1.266 1.00 88.00 282 ALA A O 1
ATOM 1947 N N . GLY A 1 283 ? 12.649 -3.616 2.219 1.00 83.81 283 GLY A N 1
ATOM 1948 C CA . GLY A 1 283 ? 11.604 -4.004 1.278 1.00 83.81 283 GLY A CA 1
ATOM 1949 C C . GLY A 1 283 ? 11.902 -3.502 -0.139 1.00 83.81 283 GLY A C 1
ATOM 1950 O O . GLY A 1 283 ? 12.673 -2.567 -0.342 1.00 83.81 283 GLY A O 1
ATOM 1951 N N . ALA A 1 284 ? 11.318 -4.149 -1.149 1.00 82.12 284 ALA A N 1
ATOM 1952 C CA . ALA A 1 284 ? 11.473 -3.690 -2.528 1.00 82.12 284 ALA A CA 1
ATOM 1953 C C . ALA A 1 284 ? 10.858 -2.289 -2.698 1.00 82.12 284 ALA A C 1
ATOM 1955 O O . ALA A 1 284 ? 9.743 -2.039 -2.239 1.00 82.12 284 ALA A O 1
ATOM 1956 N N . GLY A 1 285 ? 11.589 -1.388 -3.353 1.00 80.69 285 GLY A N 1
ATOM 1957 C CA . GLY A 1 285 ? 11.172 -0.015 -3.620 1.00 80.69 285 GLY A CA 1
ATOM 1958 C C . GLY A 1 285 ? 11.510 0.989 -2.518 1.00 80.69 285 GLY A C 1
ATOM 1959 O O . GLY A 1 285 ? 11.327 2.177 -2.758 1.00 80.69 285 GLY A O 1
ATOM 1960 N N . SER A 1 286 ? 11.978 0.564 -1.336 1.00 86.75 286 SER A N 1
ATOM 1961 C CA . SER A 1 286 ? 12.193 1.442 -0.174 1.00 86.75 286 SER A CA 1
ATOM 1962 C C . SER A 1 286 ? 12.997 2.713 -0.487 1.00 86.75 286 SER A C 1
ATOM 1964 O O . SER A 1 286 ? 14.002 2.689 -1.205 1.00 86.75 286 SER A O 1
ATOM 1966 N N . LEU A 1 287 ? 12.578 3.821 0.135 1.00 88.88 287 LEU A N 1
ATOM 1967 C CA . LEU A 1 287 ? 13.291 5.095 0.122 1.00 88.88 287 LEU A CA 1
ATOM 1968 C C . LEU A 1 287 ? 14.060 5.248 1.434 1.00 88.88 287 LEU A C 1
ATOM 1970 O O . LEU A 1 287 ? 13.479 5.450 2.499 1.00 88.88 287 LEU A O 1
ATOM 1974 N N . ILE A 1 288 ? 15.380 5.168 1.367 1.00 94.75 288 ILE A N 1
ATOM 1975 C CA . ILE A 1 288 ? 16.238 5.354 2.533 1.00 94.75 288 ILE A CA 1
ATOM 1976 C C . ILE A 1 288 ? 16.635 6.826 2.589 1.00 94.75 288 ILE A C 1
ATOM 1978 O O . ILE A 1 288 ? 17.329 7.309 1.697 1.00 94.75 288 ILE A O 1
ATOM 1982 N N . ILE A 1 289 ? 16.192 7.531 3.632 1.00 96.38 289 ILE A N 1
ATOM 1983 C CA . ILE A 1 289 ? 16.459 8.957 3.834 1.00 96.38 289 ILE A CA 1
ATOM 1984 C C . ILE A 1 289 ? 17.489 9.138 4.947 1.00 96.38 289 ILE A C 1
ATOM 1986 O O . ILE A 1 289 ? 17.209 8.870 6.114 1.00 96.38 289 ILE A O 1
ATOM 1990 N N . LEU A 1 290 ? 18.672 9.640 4.614 1.00 97.88 290 LEU A N 1
ATOM 1991 C CA . LEU A 1 290 ? 19.651 10.092 5.594 1.00 97.88 290 LEU A CA 1
ATOM 1992 C C . LEU A 1 290 ? 19.246 11.455 6.137 1.00 97.88 290 LEU A C 1
ATOM 1994 O O . LEU A 1 290 ? 19.065 12.401 5.376 1.00 97.88 290 LEU A O 1
ATOM 1998 N N . ARG A 1 291 ? 19.118 11.557 7.461 1.00 96.56 291 ARG A N 1
ATOM 1999 C CA . ARG A 1 291 ? 18.802 12.833 8.102 1.00 96.56 291 ARG A CA 1
ATOM 2000 C C . ARG A 1 291 ? 19.920 13.845 7.939 1.00 96.56 291 ARG A C 1
ATOM 2002 O O . ARG A 1 291 ? 21.092 13.465 7.897 1.00 96.56 291 ARG A O 1
ATOM 2009 N N . ASP A 1 292 ? 19.562 15.122 7.952 1.00 97.69 292 ASP A N 1
ATOM 2010 C CA . ASP A 1 292 ? 20.541 16.201 7.941 1.00 97.69 292 ASP A CA 1
ATOM 2011 C C . ASP A 1 292 ? 21.546 16.064 9.101 1.00 97.69 292 ASP A C 1
ATOM 2013 O O . ASP A 1 292 ? 21.210 15.783 10.257 1.00 97.69 292 ASP A O 1
ATOM 2017 N N . GLY A 1 293 ? 22.815 16.289 8.777 1.00 97.44 293 GLY A N 1
ATOM 2018 C CA . GLY A 1 293 ? 23.966 16.119 9.648 1.00 97.44 293 GLY A CA 1
ATOM 2019 C C . GLY A 1 293 ? 25.113 15.382 8.958 1.00 97.44 293 GLY A C 1
ATOM 2020 O O . GLY A 1 293 ? 25.033 14.999 7.792 1.00 97.44 293 GLY A O 1
ATOM 2021 N N . THR A 1 294 ? 26.218 15.205 9.685 1.00 98.38 294 THR A N 1
ATOM 2022 C CA . THR A 1 294 ? 27.412 14.519 9.172 1.00 98.38 294 THR A CA 1
ATOM 2023 C C . THR A 1 294 ? 27.394 13.044 9.553 1.00 98.38 294 THR A C 1
ATOM 2025 O O . THR A 1 294 ? 27.640 12.689 10.706 1.00 98.38 294 THR A O 1
ATOM 2028 N N . HIS A 1 295 ? 27.141 12.188 8.568 1.00 98.25 295 HIS A N 1
ATOM 2029 C CA . HIS A 1 295 ? 27.267 10.736 8.658 1.00 98.25 295 HIS A CA 1
ATOM 2030 C C . HIS A 1 295 ? 28.706 10.341 8.342 1.00 98.25 295 HIS A C 1
ATOM 2032 O O . HIS A 1 295 ? 29.197 10.616 7.249 1.00 98.25 295 HIS A O 1
ATOM 2038 N N . VAL A 1 296 ? 29.396 9.731 9.305 1.00 97.62 296 VAL A N 1
ATOM 2039 C CA . VAL A 1 296 ? 30.804 9.341 9.155 1.00 97.62 296 VAL A CA 1
ATOM 2040 C C . VAL A 1 296 ? 30.892 7.847 8.877 1.00 97.62 296 VAL A C 1
ATOM 2042 O O . VAL A 1 296 ? 30.453 7.037 9.695 1.00 97.62 296 VAL A O 1
ATOM 2045 N N . PHE A 1 297 ? 31.494 7.485 7.748 1.00 96.94 297 PHE A N 1
ATOM 2046 C CA . PHE A 1 297 ? 31.610 6.103 7.295 1.00 96.94 297 PHE A CA 1
ATOM 2047 C C . PHE A 1 297 ? 33.071 5.692 7.113 1.00 96.94 297 PHE A C 1
ATOM 2049 O O . PHE A 1 297 ? 33.857 6.386 6.472 1.00 96.94 297 PHE A O 1
ATOM 2056 N N . ASP A 1 298 ? 33.432 4.540 7.672 1.00 93.69 298 ASP A N 1
ATOM 2057 C CA . ASP A 1 298 ? 34.777 3.955 7.625 1.00 93.69 298 ASP A CA 1
ATOM 2058 C C . ASP A 1 298 ? 34.931 2.861 6.551 1.00 93.69 298 ASP A C 1
ATOM 2060 O O . ASP A 1 298 ? 36.019 2.318 6.359 1.00 93.69 298 ASP A O 1
ATOM 2064 N N . GLN A 1 299 ? 33.848 2.552 5.838 1.00 93.75 299 GLN A N 1
ATOM 2065 C CA . GLN A 1 299 ? 33.753 1.546 4.777 1.00 93.75 299 GLN A CA 1
ATOM 2066 C C . GLN A 1 299 ? 32.716 1.978 3.725 1.00 93.75 299 GLN A C 1
ATOM 2068 O O . GLN A 1 299 ? 31.909 2.879 3.962 1.00 93.75 299 GLN A O 1
ATOM 2073 N N . THR A 1 300 ? 32.759 1.341 2.557 1.00 96.06 300 THR A N 1
ATOM 2074 C CA . THR A 1 300 ? 31.873 1.625 1.421 1.00 96.06 300 THR A CA 1
ATOM 2075 C C . THR A 1 300 ? 30.403 1.390 1.760 1.00 96.06 300 THR A C 1
ATOM 2077 O O . THR A 1 300 ? 30.051 0.363 2.349 1.00 96.06 300 THR A O 1
ATOM 2080 N N . ILE A 1 301 ? 29.532 2.295 1.308 1.00 97.81 301 ILE A N 1
ATOM 2081 C CA . ILE A 1 301 ? 28.084 2.063 1.273 1.00 97.81 301 ILE A CA 1
ATOM 2082 C C . ILE A 1 301 ? 27.746 1.312 -0.015 1.00 97.81 301 ILE A C 1
ATOM 2084 O O . ILE A 1 301 ? 28.001 1.813 -1.108 1.00 97.81 301 ILE A O 1
ATOM 2088 N N . THR A 1 302 ? 27.226 0.093 0.108 1.00 95.75 302 THR A N 1
ATOM 2089 C CA . THR A 1 302 ? 27.064 -0.848 -1.009 1.00 95.75 302 THR A CA 1
ATOM 2090 C C . THR A 1 302 ? 25.597 -1.034 -1.371 1.00 95.75 302 THR A C 1
ATOM 2092 O O . THR A 1 302 ? 24.781 -1.375 -0.518 1.00 95.75 302 THR A O 1
ATOM 2095 N N . ILE A 1 303 ? 25.284 -0.894 -2.659 1.00 95.38 303 ILE A N 1
ATOM 2096 C CA . ILE A 1 303 ? 23.981 -1.211 -3.248 1.00 95.38 303 ILE A CA 1
ATOM 2097 C C . ILE A 1 303 ? 24.212 -2.248 -4.355 1.00 95.38 303 ILE A C 1
ATOM 2099 O O . ILE A 1 303 ? 24.856 -1.970 -5.366 1.00 95.38 303 ILE A O 1
ATOM 2103 N N . SER A 1 304 ? 23.718 -3.469 -4.155 1.00 93.06 304 SER A N 1
ATOM 2104 C CA . SER A 1 304 ? 23.918 -4.604 -5.075 1.00 93.06 304 SER A CA 1
ATOM 2105 C C . SER A 1 304 ? 22.604 -5.307 -5.436 1.00 93.06 304 SER A C 1
ATOM 2107 O O . SER A 1 304 ? 22.581 -6.518 -5.647 1.00 93.06 304 SER A O 1
ATOM 2109 N N . ARG A 1 305 ? 21.494 -4.569 -5.394 1.00 90.06 305 ARG A N 1
ATOM 2110 C CA . ARG A 1 305 ? 20.138 -5.054 -5.670 1.00 90.06 305 ARG A CA 1
ATOM 2111 C C . ARG A 1 305 ? 19.300 -3.942 -6.288 1.00 90.06 305 ARG A C 1
ATOM 2113 O O . ARG A 1 305 ? 19.632 -2.771 -6.109 1.00 90.06 305 ARG A O 1
ATOM 2120 N N . ASP A 1 306 ? 18.230 -4.339 -6.963 1.00 90.19 306 ASP A N 1
ATOM 2121 C CA . ASP A 1 306 ? 17.253 -3.430 -7.557 1.00 90.19 306 ASP A CA 1
ATOM 2122 C C . ASP A 1 306 ? 16.456 -2.658 -6.500 1.00 90.19 306 ASP A C 1
ATOM 2124 O O . ASP A 1 306 ? 16.407 -3.039 -5.323 1.00 90.19 306 ASP A O 1
ATOM 2128 N N . ASP A 1 307 ? 15.785 -1.607 -6.972 1.00 82.69 307 ASP A N 1
ATOM 2129 C CA . ASP A 1 307 ? 14.686 -0.921 -6.289 1.00 82.69 307 ASP A CA 1
ATOM 2130 C C . ASP A 1 307 ? 15.060 -0.300 -4.935 1.00 82.69 307 ASP A C 1
ATOM 2132 O O . ASP A 1 307 ? 14.251 -0.282 -4.005 1.00 82.69 307 ASP A O 1
ATOM 2136 N N . ILE A 1 308 ? 16.289 0.209 -4.810 1.00 86.06 308 ILE A N 1
ATOM 2137 C CA . ILE A 1 308 ? 16.739 0.967 -3.639 1.00 86.06 308 ILE A CA 1
ATOM 2138 C C . ILE A 1 308 ? 17.059 2.400 -4.045 1.00 86.06 308 ILE A C 1
ATOM 2140 O O . ILE A 1 308 ? 17.933 2.653 -4.879 1.00 86.06 308 ILE A O 1
ATOM 2144 N N . SER A 1 309 ? 16.386 3.342 -3.383 1.00 86.44 309 SER A N 1
ATOM 2145 C CA . SER A 1 309 ? 16.704 4.766 -3.462 1.00 86.44 309 SER A CA 1
ATOM 2146 C C . SER A 1 309 ? 17.389 5.229 -2.178 1.00 86.44 309 SER A C 1
ATOM 2148 O O . SER A 1 309 ? 16.893 4.964 -1.082 1.00 86.44 309 SER A O 1
ATOM 2150 N N . LEU A 1 310 ? 18.519 5.926 -2.307 1.00 94.88 310 LEU A N 1
ATOM 2151 C CA . LEU A 1 310 ? 19.252 6.526 -1.193 1.00 94.88 310 LEU A CA 1
ATOM 2152 C C . LEU A 1 310 ? 19.253 8.044 -1.349 1.00 94.88 310 LEU A C 1
ATOM 2154 O O . LEU A 1 310 ? 19.838 8.586 -2.285 1.00 94.88 310 LEU A O 1
ATOM 2158 N N . MET A 1 311 ? 18.609 8.724 -0.414 1.00 96.62 311 MET A N 1
ATOM 2159 C CA . MET A 1 311 ? 18.366 10.156 -0.467 1.00 96.62 311 MET A CA 1
ATOM 2160 C C . MET A 1 311 ? 18.836 10.819 0.831 1.00 96.62 311 MET A C 1
ATOM 2162 O O . MET A 1 311 ? 18.702 10.226 1.896 1.00 96.62 311 MET A O 1
ATOM 2166 N N . GLY A 1 312 ? 19.376 12.033 0.786 1.00 96.94 312 GLY A N 1
ATOM 2167 C CA . GLY A 1 312 ? 19.481 12.872 1.986 1.00 96.94 312 GLY A CA 1
ATOM 2168 C C . GLY A 1 312 ? 18.254 13.765 2.177 1.00 96.94 312 GLY A C 1
ATOM 2169 O O . GLY A 1 312 ? 17.489 13.999 1.246 1.00 96.94 312 GLY A O 1
ATOM 2170 N N . GLU A 1 313 ? 18.029 14.273 3.389 1.00 94.19 313 GLU A N 1
ATOM 2171 C CA . GLU A 1 313 ? 16.951 15.248 3.637 1.00 94.19 313 GLU A CA 1
ATOM 2172 C C . GLU A 1 313 ? 17.167 16.557 2.859 1.00 94.19 313 GLU A C 1
ATOM 2174 O O . GLU A 1 313 ? 16.197 17.232 2.507 1.00 94.19 313 GLU A O 1
ATOM 2179 N N . SER A 1 314 ? 18.427 16.898 2.574 1.00 93.00 314 SER A N 1
ATOM 2180 C CA . SER A 1 314 ? 18.817 17.997 1.693 1.00 93.00 314 SER A CA 1
ATOM 2181 C C . SER A 1 314 ? 20.272 17.866 1.236 1.00 93.00 314 SER A C 1
ATOM 2183 O O . SER A 1 314 ? 21.133 17.471 2.029 1.00 93.00 314 SER A O 1
ATOM 2185 N N . GLU A 1 315 ? 20.582 18.303 0.008 1.00 92.62 315 GLU A N 1
ATOM 2186 C CA . GLU A 1 315 ? 21.962 18.308 -0.513 1.00 92.62 315 GLU A CA 1
ATOM 2187 C C . GLU A 1 315 ? 22.971 18.962 0.447 1.00 92.62 315 GLU A C 1
ATOM 2189 O O . GLU A 1 315 ? 24.036 18.405 0.726 1.00 92.62 315 GLU A O 1
ATOM 2194 N N . ALA A 1 316 ? 22.639 20.145 0.971 1.00 89.81 316 ALA A N 1
ATOM 2195 C CA . ALA A 1 316 ? 23.547 20.929 1.806 1.00 89.81 316 ALA A CA 1
ATOM 2196 C C . ALA A 1 316 ? 23.566 20.492 3.282 1.00 89.81 316 ALA A C 1
ATOM 2198 O O . ALA A 1 316 ? 24.546 20.752 3.985 1.00 89.81 316 ALA A O 1
ATOM 2199 N N . GLY A 1 317 ? 22.477 19.899 3.774 1.00 93.50 317 GLY A N 1
ATOM 2200 C CA . GLY A 1 317 ? 22.332 19.500 5.172 1.00 93.50 317 GLY A CA 1
ATOM 2201 C C . GLY A 1 317 ? 22.806 18.075 5.440 1.00 93.50 317 GLY A C 1
ATOM 2202 O O . GLY A 1 317 ? 23.329 17.811 6.522 1.00 93.50 317 GLY A O 1
ATOM 2203 N N . THR A 1 318 ? 22.704 17.173 4.462 1.00 98.50 318 THR A N 1
ATOM 2204 C CA . THR A 1 318 ? 23.104 15.770 4.596 1.00 98.50 318 THR A CA 1
ATOM 2205 C C . THR A 1 318 ? 24.522 15.556 4.062 1.00 98.50 318 THR A C 1
ATOM 2207 O O . THR A 1 318 ? 24.757 15.546 2.855 1.00 98.50 318 THR A O 1
ATOM 2210 N N . ILE A 1 319 ? 25.490 15.363 4.963 1.00 98.44 319 ILE A N 1
ATOM 2211 C CA . ILE A 1 319 ? 26.908 15.187 4.619 1.00 98.44 319 ILE A CA 1
ATOM 2212 C C . ILE A 1 319 ? 27.324 13.738 4.865 1.00 98.44 319 ILE A C 1
ATOM 2214 O O . ILE A 1 319 ? 27.310 13.271 6.001 1.00 98.44 319 ILE A O 1
ATOM 2218 N N . LEU A 1 320 ? 27.774 13.052 3.818 1.00 98.44 320 LEU A N 1
ATOM 2219 C CA . LEU A 1 320 ? 28.404 11.737 3.888 1.00 98.44 320 LEU A CA 1
ATOM 2220 C C . LEU A 1 320 ? 29.925 11.922 3.901 1.00 98.44 320 LEU A C 1
ATOM 2222 O O . LEU A 1 320 ? 30.538 12.218 2.874 1.00 98.44 320 LEU A O 1
ATOM 2226 N N . GLN A 1 321 ? 30.542 11.799 5.073 1.00 97.56 321 GLN A N 1
ATOM 2227 C CA . GLN A 1 321 ? 31.985 11.934 5.245 1.00 97.56 321 GLN A CA 1
ATOM 2228 C C . GLN A 1 321 ? 32.647 10.557 5.316 1.00 97.56 321 GLN A C 1
ATOM 2230 O O . GLN A 1 321 ? 32.455 9.811 6.277 1.00 97.56 321 GLN A O 1
ATOM 2235 N N . PHE A 1 322 ? 33.485 10.236 4.333 1.00 96.19 322 PHE A N 1
ATOM 2236 C CA . PHE A 1 322 ? 34.246 8.989 4.320 1.00 96.19 322 PHE A CA 1
ATOM 2237 C C . PHE A 1 322 ? 35.612 9.155 5.003 1.00 96.19 322 PHE A C 1
ATOM 2239 O O . PHE A 1 322 ? 36.376 10.078 4.706 1.00 96.19 322 PHE A O 1
ATOM 2246 N N . SER A 1 323 ? 35.929 8.238 5.919 1.00 92.25 323 SER A N 1
ATOM 2247 C CA . SER A 1 323 ? 37.177 8.184 6.693 1.00 92.25 323 SER A CA 1
ATOM 2248 C C . SER A 1 323 ? 37.797 6.787 6.581 1.00 92.25 323 SER A C 1
ATOM 2250 O O . SER A 1 323 ? 37.867 6.013 7.535 1.00 92.25 323 SER A O 1
ATOM 2252 N N . PHE A 1 324 ? 38.201 6.429 5.361 1.00 87.88 324 PHE A N 1
ATOM 2253 C CA . PHE A 1 324 ? 38.851 5.151 5.087 1.00 87.88 324 PHE A CA 1
ATOM 2254 C C . PHE A 1 324 ? 40.232 5.070 5.740 1.00 87.88 324 PHE A C 1
ATOM 2256 O O . PHE A 1 324 ? 40.989 6.042 5.765 1.00 87.88 324 PHE A O 1
ATOM 2263 N N . ALA A 1 325 ? 40.619 3.874 6.185 1.00 85.06 325 ALA A N 1
ATOM 2264 C CA . ALA A 1 325 ? 42.016 3.626 6.513 1.00 85.06 325 ALA A CA 1
ATOM 2265 C C . ALA A 1 325 ? 42.875 3.718 5.236 1.00 85.06 325 ALA A C 1
ATOM 2267 O O . ALA A 1 325 ? 42.455 3.280 4.163 1.00 85.06 325 ALA A O 1
ATOM 2268 N N . ALA A 1 326 ? 44.090 4.259 5.337 1.00 83.06 326 ALA A N 1
ATOM 2269 C CA . ALA A 1 326 ? 44.980 4.384 4.183 1.00 83.06 326 ALA A CA 1
ATOM 2270 C C . ALA A 1 326 ? 45.253 3.017 3.532 1.00 83.06 326 ALA A C 1
ATOM 2272 O O . ALA A 1 326 ? 45.677 2.080 4.210 1.00 83.06 326 ALA A O 1
ATOM 2273 N N . GLY A 1 327 ? 45.038 2.926 2.217 1.00 76.50 327 GLY A N 1
ATOM 2274 C CA . GLY A 1 327 ? 45.186 1.685 1.454 1.00 76.50 327 GLY A CA 1
ATOM 2275 C C . GLY A 1 327 ? 43.981 0.745 1.541 1.00 76.50 327 GLY A C 1
ATOM 2276 O O . GLY A 1 327 ? 44.098 -0.399 1.111 1.00 76.50 327 GLY A O 1
ATOM 2277 N N . SER A 1 328 ? 42.852 1.194 2.103 1.00 73.62 328 SER A N 1
ATOM 2278 C CA . SER A 1 328 ? 41.589 0.454 2.007 1.00 73.62 328 SER A CA 1
ATOM 2279 C C . SER A 1 328 ? 41.123 0.404 0.557 1.00 73.62 328 SER A C 1
ATOM 2281 O O . SER A 1 328 ? 41.177 1.403 -0.159 1.00 73.62 328 SER A O 1
ATOM 2283 N N . GLU A 1 329 ? 40.637 -0.760 0.143 1.00 68.69 329 GLU A N 1
ATOM 2284 C CA . GLU A 1 329 ? 39.911 -0.916 -1.112 1.00 68.69 329 GLU A CA 1
ATOM 2285 C C . GLU A 1 329 ? 38.452 -0.485 -0.895 1.00 68.69 329 GLU A C 1
ATOM 2287 O O . GLU A 1 329 ? 37.857 -0.828 0.127 1.00 68.69 329 GLU A O 1
ATOM 2292 N N . GLY A 1 330 ? 37.873 0.261 -1.840 1.00 79.00 330 GLY A N 1
ATOM 2293 C CA . GLY A 1 330 ? 36.449 0.619 -1.816 1.00 79.00 330 GLY A CA 1
ATOM 2294 C C . GLY A 1 330 ? 36.159 2.051 -2.262 1.00 79.00 330 GLY A C 1
ATOM 2295 O O . GLY A 1 330 ? 36.980 2.938 -2.080 1.00 79.00 330 GLY A O 1
ATOM 2296 N N . HIS A 1 331 ? 34.986 2.268 -2.856 1.00 94.44 331 HIS A N 1
ATOM 2297 C CA . HIS A 1 331 ? 34.458 3.591 -3.220 1.00 94.44 331 HIS A CA 1
ATOM 2298 C C . HIS A 1 331 ? 33.664 4.188 -2.046 1.00 94.44 331 HIS A C 1
ATOM 2300 O O . HIS A 1 331 ? 33.375 3.474 -1.088 1.00 94.44 331 HIS A O 1
ATOM 2306 N N . GLY A 1 332 ? 33.288 5.469 -2.100 1.00 96.31 332 GLY A N 1
ATOM 2307 C CA . GLY A 1 332 ? 32.375 6.056 -1.109 1.00 96.31 332 GLY A CA 1
ATOM 2308 C C . GLY A 1 332 ? 31.026 5.325 -1.104 1.00 96.31 332 GLY A C 1
ATOM 2309 O O . GLY A 1 332 ? 30.734 4.512 -0.224 1.00 96.31 332 GLY A O 1
ATOM 2310 N N . ILE A 1 333 ? 30.231 5.562 -2.145 1.00 97.75 333 ILE A N 1
ATOM 2311 C CA . ILE A 1 333 ? 29.026 4.790 -2.462 1.00 97.75 333 ILE A CA 1
ATOM 2312 C C . ILE A 1 333 ? 29.329 3.918 -3.681 1.00 97.75 333 ILE A C 1
ATOM 2314 O O . ILE A 1 333 ? 29.805 4.430 -4.693 1.00 97.75 333 ILE A O 1
ATOM 2318 N N . ALA A 1 334 ? 29.050 2.618 -3.599 1.00 96.94 334 ALA A N 1
ATOM 2319 C CA . ALA A 1 334 ? 29.218 1.671 -4.696 1.00 96.94 334 ALA A CA 1
ATOM 2320 C C . ALA A 1 334 ? 27.889 0.996 -5.048 1.00 96.94 334 ALA A C 1
ATOM 2322 O O . ALA A 1 334 ? 27.380 0.162 -4.299 1.00 96.94 334 ALA A O 1
ATOM 2323 N N . VAL A 1 335 ? 27.362 1.322 -6.226 1.00 96.69 335 VAL A N 1
ATOM 2324 C CA . VAL A 1 335 ? 26.261 0.602 -6.869 1.00 96.69 335 VAL A CA 1
ATOM 2325 C C . VAL A 1 335 ? 26.871 -0.377 -7.864 1.00 96.69 335 VAL A C 1
ATOM 2327 O O . VAL A 1 335 ? 27.531 0.049 -8.813 1.00 96.69 335 VAL A O 1
ATOM 2330 N N . THR A 1 336 ? 26.705 -1.682 -7.647 1.00 94.44 336 THR A N 1
ATOM 2331 C CA . THR A 1 336 ? 27.472 -2.686 -8.405 1.00 94.44 336 THR A CA 1
ATOM 2332 C C . THR A 1 336 ? 26.662 -3.897 -8.848 1.00 94.44 336 THR A C 1
ATOM 2334 O O . THR A 1 336 ? 26.193 -4.680 -8.027 1.00 94.44 336 THR A O 1
ATOM 2337 N N . ALA A 1 337 ? 26.623 -4.089 -10.166 1.00 94.25 337 ALA A N 1
ATOM 2338 C CA . ALA A 1 337 ? 26.341 -5.337 -10.869 1.00 94.25 337 ALA A CA 1
ATOM 2339 C C . ALA A 1 337 ? 27.253 -5.444 -12.114 1.00 94.25 337 ALA A C 1
ATOM 2341 O O . ALA A 1 337 ? 28.448 -5.118 -12.060 1.00 94.25 337 ALA A O 1
ATOM 2342 N N . GLY A 1 338 ? 26.730 -5.917 -13.246 1.00 89.94 338 GLY A N 1
ATOM 2343 C CA . GLY A 1 338 ? 27.459 -6.006 -14.510 1.00 89.94 338 GLY A CA 1
ATOM 2344 C C . GLY A 1 338 ? 28.281 -7.281 -14.668 1.00 89.94 338 GLY A C 1
ATOM 2345 O O . GLY A 1 338 ? 29.273 -7.273 -15.404 1.00 89.94 338 GLY A O 1
ATOM 2346 N N . ALA A 1 339 ? 27.929 -8.361 -13.961 1.00 94.81 339 ALA A N 1
ATOM 2347 C CA . ALA A 1 339 ? 28.493 -9.673 -14.253 1.00 94.81 339 ALA A CA 1
ATOM 2348 C C . ALA A 1 339 ? 28.021 -10.114 -15.643 1.00 94.81 339 ALA A C 1
ATOM 2350 O O . ALA A 1 339 ? 26.850 -9.971 -15.987 1.00 94.81 339 ALA A O 1
ATOM 2351 N N . LYS A 1 340 ? 28.958 -10.604 -16.458 1.00 95.44 340 LYS A N 1
ATOM 2352 C CA . LYS A 1 340 ? 28.698 -11.027 -17.834 1.00 95.44 340 LYS A CA 1
ATOM 2353 C C . LYS A 1 340 ? 28.795 -12.541 -17.930 1.00 95.44 340 LYS A C 1
ATOM 2355 O O . LYS A 1 340 ? 29.780 -13.112 -17.460 1.00 95.44 340 LYS A O 1
ATOM 2360 N N . SER A 1 341 ? 27.833 -13.172 -18.594 1.00 97.56 341 SER A N 1
ATOM 2361 C CA . SER A 1 341 ? 27.888 -14.602 -18.916 1.00 97.56 341 SER A CA 1
ATOM 2362 C C . SER A 1 341 ? 27.848 -14.791 -20.423 1.00 97.56 341 SER A C 1
ATOM 2364 O O . SER A 1 341 ? 26.908 -14.355 -21.079 1.00 97.56 341 SER A O 1
ATOM 2366 N N . TYR A 1 342 ? 28.885 -15.419 -20.980 1.00 97.81 342 TYR A N 1
ATOM 2367 C CA . TYR A 1 342 ? 28.952 -15.687 -22.416 1.00 97.81 342 TYR A CA 1
ATOM 2368 C C . TYR A 1 342 ? 27.809 -16.610 -22.839 1.00 97.81 342 TYR A C 1
ATOM 2370 O O . TYR A 1 342 ? 27.590 -17.650 -22.215 1.00 97.81 342 TYR A O 1
ATOM 2378 N N . ILE A 1 343 ? 27.113 -16.237 -23.910 1.00 98.12 343 ILE A N 1
ATOM 2379 C CA . ILE A 1 343 ? 26.023 -17.020 -24.493 1.00 98.12 343 ILE A CA 1
ATOM 2380 C C . ILE A 1 343 ? 26.550 -17.771 -25.716 1.00 98.12 343 ILE A C 1
ATOM 2382 O O . ILE A 1 343 ? 26.642 -18.998 -25.706 1.00 98.12 343 ILE A O 1
ATOM 2386 N N . ALA A 1 344 ? 26.874 -17.033 -26.778 1.00 97.88 344 ALA A N 1
ATOM 2387 C CA . ALA A 1 344 ? 27.365 -17.549 -28.053 1.00 97.88 344 ALA A CA 1
ATOM 2388 C C . ALA A 1 344 ? 27.819 -16.386 -28.950 1.00 97.88 344 ALA A C 1
ATOM 2390 O O . ALA A 1 344 ? 27.534 -15.224 -28.663 1.00 97.88 344 ALA A O 1
ATOM 2391 N N . ASN A 1 345 ? 28.448 -16.702 -30.082 1.00 98.38 345 ASN A N 1
ATOM 2392 C CA . ASN A 1 345 ? 28.646 -15.722 -31.146 1.00 98.38 345 ASN A CA 1
ATOM 2393 C C . ASN A 1 345 ? 27.381 -15.595 -32.006 1.00 98.38 345 ASN A C 1
ATOM 2395 O O . ASN A 1 345 ? 26.693 -16.592 -32.259 1.00 98.38 345 ASN A O 1
ATOM 2399 N N . ALA A 1 346 ? 27.109 -14.388 -32.503 1.00 97.88 346 ALA A N 1
ATOM 2400 C CA . ALA A 1 346 ? 26.111 -14.181 -33.545 1.00 97.88 346 ALA A CA 1
ATOM 2401 C C . ALA A 1 346 ? 26.533 -14.915 -34.826 1.00 97.88 346 ALA A C 1
ATOM 2403 O O . ALA A 1 346 ? 27.714 -14.975 -35.169 1.00 97.88 346 ALA A O 1
ATOM 2404 N N . THR A 1 347 ? 25.572 -15.504 -35.537 1.00 97.94 347 THR A N 1
ATOM 2405 C CA . THR A 1 347 ? 25.866 -16.357 -36.699 1.00 97.94 347 THR A CA 1
ATOM 2406 C C . THR A 1 347 ? 26.085 -15.569 -37.980 1.00 97.94 347 THR A C 1
ATOM 2408 O O . THR A 1 347 ? 26.777 -16.060 -38.869 1.00 97.94 347 THR A O 1
ATOM 2411 N N . ASP A 1 348 ? 25.505 -14.372 -38.067 1.00 97.69 348 ASP A N 1
ATOM 2412 C CA . ASP A 1 348 ? 25.562 -13.489 -39.231 1.00 97.69 348 ASP A CA 1
ATOM 2413 C C . ASP A 1 348 ? 26.469 -12.279 -38.960 1.00 97.69 348 ASP A C 1
ATOM 2415 O O . ASP A 1 348 ? 26.757 -11.947 -37.810 1.00 97.69 348 ASP A O 1
ATOM 2419 N N . ALA A 1 349 ? 26.918 -11.608 -40.024 1.00 97.69 349 ALA A N 1
ATOM 2420 C CA . ALA A 1 349 ? 27.532 -10.288 -39.893 1.00 97.69 349 ALA A CA 1
ATOM 2421 C C . ALA A 1 349 ? 26.468 -9.275 -39.445 1.00 97.69 349 ALA A C 1
ATOM 2423 O O . ALA A 1 349 ? 25.329 -9.321 -39.917 1.00 97.69 349 ALA A O 1
ATOM 2424 N N . ILE A 1 350 ? 26.844 -8.348 -38.569 1.00 98.00 350 ILE A N 1
ATOM 2425 C CA . ILE A 1 350 ? 25.942 -7.326 -38.037 1.00 98.00 350 ILE A CA 1
ATOM 2426 C C . ILE A 1 350 ? 26.359 -5.989 -38.635 1.00 98.00 350 ILE A C 1
ATOM 2428 O O . ILE A 1 350 ? 27.510 -5.589 -38.513 1.00 98.00 350 ILE A O 1
ATOM 2432 N N . ALA A 1 351 ? 25.436 -5.300 -39.297 1.00 97.62 351 ALA A N 1
ATOM 2433 C CA . ALA A 1 351 ? 25.699 -3.962 -39.812 1.00 97.62 351 ALA A CA 1
ATOM 2434 C C . ALA A 1 351 ? 25.445 -2.902 -38.732 1.00 97.62 351 ALA A C 1
ATOM 2436 O O . ALA A 1 351 ? 24.492 -3.025 -37.954 1.00 97.62 351 ALA A O 1
ATOM 2437 N N . ALA A 1 352 ? 26.213 -1.814 -38.748 1.00 96.81 352 ALA A N 1
ATOM 2438 C CA . ALA A 1 352 ? 25.861 -0.620 -37.989 1.00 96.81 352 ALA A CA 1
ATOM 2439 C C . ALA A 1 352 ? 24.452 -0.138 -38.397 1.00 96.81 352 ALA A C 1
ATOM 2441 O O . ALA A 1 352 ? 24.107 -0.071 -39.579 1.00 96.81 352 ALA A O 1
ATOM 2442 N N . GLY A 1 353 ? 23.612 0.181 -37.413 1.00 97.81 353 GLY A N 1
ATOM 2443 C CA . GLY A 1 353 ? 22.201 0.518 -37.601 1.00 97.81 353 GLY A CA 1
ATOM 2444 C C . GLY A 1 353 ? 21.243 -0.680 -37.560 1.00 97.81 353 GLY A C 1
ATOM 2445 O O . GLY A 1 353 ? 20.029 -0.471 -37.597 1.00 97.81 353 GLY A O 1
ATOM 2446 N N . ALA A 1 354 ? 21.737 -1.921 -37.474 1.00 97.75 354 ALA A N 1
ATOM 2447 C CA . ALA A 1 354 ? 20.878 -3.096 -37.340 1.00 97.75 354 ALA A CA 1
ATOM 2448 C C . ALA A 1 354 ? 20.081 -3.063 -36.025 1.00 97.75 354 ALA A C 1
ATOM 2450 O O . ALA A 1 354 ? 20.605 -2.689 -34.981 1.00 97.75 354 ALA A O 1
ATOM 2451 N N . THR A 1 355 ? 18.821 -3.495 -36.070 1.00 97.56 355 THR A N 1
ATOM 2452 C CA . THR A 1 355 ? 17.924 -3.616 -34.900 1.00 97.56 355 THR A CA 1
ATOM 2453 C C . THR A 1 355 ? 17.688 -5.072 -34.502 1.00 97.56 355 THR A C 1
ATOM 2455 O O . THR A 1 355 ? 16.741 -5.381 -33.782 1.00 97.56 355 THR A O 1
ATOM 2458 N N . SER A 1 356 ? 18.485 -5.993 -35.037 1.00 97.88 356 SER A N 1
ATOM 2459 C CA . SER A 1 356 ? 18.371 -7.414 -34.741 1.00 97.88 356 SER A CA 1
ATOM 2460 C C . SER A 1 356 ? 19.685 -8.140 -34.975 1.00 97.88 356 SER A C 1
ATOM 2462 O O . SER A 1 356 ? 20.462 -7.743 -35.846 1.00 97.88 356 SER A O 1
ATOM 2464 N N . ILE A 1 357 ? 19.878 -9.247 -34.265 1.00 98.25 357 ILE A N 1
ATOM 2465 C CA . ILE A 1 357 ? 20.989 -10.183 -34.458 1.00 98.25 357 ILE A CA 1
ATOM 2466 C C . ILE A 1 357 ? 20.450 -11.597 -34.686 1.00 98.25 357 ILE A C 1
ATOM 2468 O O . ILE A 1 357 ? 19.385 -11.952 -34.178 1.00 98.25 357 ILE A O 1
ATOM 2472 N N . THR A 1 358 ? 21.182 -12.414 -35.441 1.00 98.12 358 THR A N 1
ATOM 2473 C CA . THR A 1 358 ? 20.853 -13.833 -35.639 1.00 98.12 358 THR A CA 1
ATOM 2474 C C . THR A 1 358 ? 21.756 -14.692 -34.763 1.00 98.12 358 THR A C 1
ATOM 2476 O O . THR A 1 358 ? 22.978 -14.548 -34.798 1.00 98.12 358 THR A O 1
ATOM 2479 N N . MET A 1 359 ? 21.160 -15.605 -34.001 1.00 98.19 359 MET A N 1
ATOM 2480 C CA . MET A 1 359 ? 21.850 -16.541 -33.114 1.00 98.19 359 MET A CA 1
ATOM 2481 C C . MET A 1 359 ? 21.664 -17.987 -33.585 1.00 98.19 359 MET A C 1
ATOM 2483 O O . MET A 1 359 ? 20.750 -18.318 -34.342 1.00 98.19 359 MET A O 1
ATOM 2487 N N . ALA A 1 360 ? 22.517 -18.893 -33.110 1.00 96.62 360 ALA A N 1
ATOM 2488 C CA . ALA A 1 360 ? 22.262 -20.319 -33.274 1.00 96.62 360 ALA A CA 1
ATOM 2489 C C . ALA A 1 360 ? 21.035 -20.750 -32.448 1.00 96.62 360 ALA A C 1
ATOM 2491 O O . ALA A 1 360 ? 20.706 -20.142 -31.429 1.00 96.62 360 ALA A O 1
ATOM 2492 N N . ALA A 1 361 ? 20.375 -21.833 -32.866 1.00 94.69 361 ALA A N 1
ATOM 2493 C CA . ALA A 1 361 ? 19.249 -22.386 -32.117 1.00 94.69 361 ALA A CA 1
ATOM 2494 C C . ALA A 1 361 ? 19.665 -22.782 -30.688 1.00 94.69 361 ALA A C 1
ATOM 2496 O O . ALA A 1 361 ? 20.756 -23.311 -30.480 1.00 94.69 361 ALA A O 1
ATOM 2497 N N . GLY A 1 362 ? 18.765 -22.580 -29.720 1.00 93.44 362 GLY A N 1
ATOM 2498 C CA . GLY A 1 362 ? 19.016 -22.915 -28.312 1.00 93.44 362 GLY A CA 1
ATOM 2499 C C . GLY A 1 362 ? 19.782 -21.847 -27.523 1.00 93.44 362 GLY A C 1
ATOM 2500 O O . GLY A 1 362 ? 20.359 -22.173 -26.492 1.00 93.44 362 GLY A O 1
ATOM 2501 N N . HIS A 1 363 ? 19.779 -20.591 -27.982 1.00 95.75 363 HIS A N 1
ATOM 2502 C CA . HIS A 1 363 ? 20.458 -19.458 -27.333 1.00 95.75 363 HIS A CA 1
ATOM 2503 C C . HIS A 1 363 ? 19.909 -19.080 -25.944 1.00 95.75 363 HIS A C 1
ATOM 2505 O O . HIS A 1 363 ? 20.607 -18.428 -25.180 1.00 95.75 363 HIS A O 1
ATOM 2511 N N . GLY A 1 364 ? 18.665 -19.431 -25.609 1.00 94.69 364 GLY A N 1
ATOM 2512 C CA . GLY A 1 364 ? 18.069 -19.157 -24.292 1.00 94.69 364 GLY A CA 1
ATOM 2513 C C . GLY A 1 364 ? 17.645 -17.704 -24.023 1.00 94.69 364 GLY A C 1
ATOM 2514 O O . GLY A 1 364 ? 16.901 -17.491 -23.079 1.00 94.69 364 GLY A O 1
ATOM 2515 N N . ILE A 1 365 ? 18.062 -16.747 -24.859 1.00 97.88 365 ILE A N 1
ATOM 2516 C CA . ILE A 1 365 ? 17.670 -15.323 -24.791 1.00 97.88 365 ILE A CA 1
ATOM 2517 C C . ILE A 1 365 ? 16.145 -15.128 -24.872 1.00 97.88 365 ILE A C 1
ATOM 2519 O O . ILE A 1 365 ? 15.493 -15.713 -25.746 1.00 97.88 365 ILE A O 1
ATOM 2523 N N . THR A 1 366 ? 15.611 -14.253 -24.018 1.00 96.25 366 THR A N 1
ATOM 2524 C CA . THR A 1 366 ? 14.204 -13.836 -23.951 1.00 96.25 366 THR A CA 1
ATOM 2525 C C . THR A 1 366 ? 14.015 -12.318 -24.060 1.00 96.25 366 THR A C 1
ATOM 2527 O O . THR A 1 366 ? 14.964 -11.545 -23.980 1.00 96.25 366 THR A O 1
ATOM 2530 N N . ALA A 1 367 ? 12.774 -11.880 -24.301 1.00 93.62 367 ALA A N 1
ATOM 2531 C CA . ALA A 1 367 ? 12.415 -10.460 -24.282 1.00 93.62 367 ALA A CA 1
ATOM 2532 C C . ALA A 1 367 ? 12.682 -9.844 -22.899 1.00 93.62 367 ALA A C 1
ATOM 2534 O O . ALA A 1 367 ? 12.360 -10.466 -21.889 1.00 93.62 367 ALA A O 1
ATOM 2535 N N . GLY A 1 368 ? 13.230 -8.628 -22.869 1.00 92.50 368 GLY A N 1
ATOM 2536 C CA . GLY A 1 368 ? 13.641 -7.934 -21.646 1.00 92.50 368 GLY A CA 1
ATOM 2537 C C . GLY A 1 368 ? 15.053 -8.271 -21.158 1.00 92.50 368 GLY A C 1
ATOM 2538 O O . GLY A 1 368 ? 15.555 -7.591 -20.267 1.00 92.50 368 GLY A O 1
ATOM 2539 N N . ASP A 1 369 ? 15.725 -9.273 -21.737 1.00 94.94 369 ASP A N 1
ATOM 2540 C CA . ASP A 1 369 ? 17.111 -9.575 -21.378 1.00 94.94 369 ASP A CA 1
ATOM 2541 C C . ASP A 1 369 ? 18.035 -8.407 -21.748 1.00 94.94 369 ASP A C 1
ATOM 2543 O O . ASP A 1 369 ? 17.925 -7.807 -22.821 1.00 94.94 369 ASP A O 1
ATOM 2547 N N . MET A 1 370 ? 19.011 -8.141 -20.883 1.00 96.81 370 MET A N 1
ATOM 2548 C CA . MET A 1 370 ? 20.104 -7.218 -21.162 1.00 96.81 370 MET A CA 1
ATOM 2549 C C . MET A 1 370 ? 21.273 -7.982 -21.776 1.00 96.81 370 MET A C 1
ATOM 2551 O O . MET A 1 370 ? 21.840 -8.894 -21.165 1.00 96.81 370 MET A O 1
ATOM 2555 N N . LEU A 1 371 ? 21.650 -7.597 -22.993 1.00 97.88 371 LEU A N 1
ATOM 2556 C CA . LEU A 1 371 ? 22.771 -8.186 -23.711 1.00 97.88 371 LEU A CA 1
ATOM 2557 C C . LEU A 1 371 ? 23.954 -7.234 -23.724 1.00 97.88 371 LEU A C 1
ATOM 2559 O O . LEU A 1 371 ? 23.802 -6.038 -23.958 1.00 97.88 371 LEU A O 1
ATOM 2563 N N . TYR A 1 372 ? 25.144 -7.790 -23.543 1.00 97.81 372 TYR A N 1
ATOM 2564 C CA . TYR A 1 372 ? 26.396 -7.132 -23.870 1.00 97.81 372 TYR A CA 1
ATOM 2565 C C . TYR A 1 372 ? 26.979 -7.797 -25.118 1.00 97.81 372 TYR A C 1
ATOM 2567 O O . TYR A 1 372 ? 27.233 -9.002 -25.125 1.00 97.81 372 TYR A O 1
ATOM 2575 N N . ILE A 1 373 ? 27.155 -7.018 -26.181 1.00 97.75 373 ILE A N 1
ATOM 2576 C CA . ILE A 1 373 ? 27.630 -7.491 -27.483 1.00 97.75 373 ILE A CA 1
ATOM 2577 C C . ILE A 1 373 ? 28.986 -6.851 -27.738 1.00 97.75 373 ILE A C 1
ATOM 2579 O O . ILE A 1 373 ? 29.093 -5.625 -27.679 1.00 97.75 373 ILE A O 1
ATOM 2583 N N . GLN A 1 374 ? 30.001 -7.663 -28.035 1.00 97.25 374 GLN A N 1
ATOM 2584 C CA . GLN A 1 374 ? 31.341 -7.175 -28.354 1.00 97.25 374 GLN A CA 1
ATOM 2585 C C . GLN A 1 374 ? 31.959 -7.869 -29.571 1.00 97.25 374 GLN A C 1
ATOM 2587 O O . GLN A 1 374 ? 31.541 -8.952 -29.966 1.00 97.25 374 GLN A O 1
ATOM 2592 N N . GLN A 1 375 ? 32.999 -7.261 -30.137 1.00 96.56 375 GLN A N 1
ATOM 2593 C CA . GLN A 1 375 ? 33.943 -7.935 -31.023 1.00 96.56 375 GLN A CA 1
ATOM 2594 C C . GLN A 1 375 ? 35.362 -7.445 -30.722 1.00 96.56 375 GLN A C 1
ATOM 2596 O O . GLN A 1 375 ? 35.604 -6.233 -30.686 1.00 96.56 375 GLN A O 1
ATOM 2601 N N . ASP A 1 376 ? 36.299 -8.385 -30.587 1.00 94.44 376 ASP A N 1
ATOM 2602 C CA . ASP A 1 376 ? 37.720 -8.092 -30.392 1.00 94.44 376 ASP A CA 1
ATOM 2603 C C . ASP A 1 376 ? 38.281 -7.162 -31.473 1.00 94.44 376 ASP A C 1
ATOM 2605 O O . ASP A 1 376 ? 37.846 -7.134 -32.635 1.00 94.44 376 ASP A O 1
ATOM 2609 N N . ASN A 1 377 ? 39.280 -6.374 -31.089 1.00 93.12 377 ASN A N 1
ATOM 2610 C CA . ASN A 1 377 ? 39.971 -5.498 -32.021 1.00 93.12 377 ASN A CA 1
ATOM 2611 C C . ASN A 1 377 ? 40.873 -6.310 -32.957 1.00 93.12 377 ASN A C 1
ATOM 2613 O O . ASN A 1 377 ? 41.447 -7.328 -32.587 1.00 93.12 377 ASN A O 1
ATOM 2617 N N . THR A 1 378 ? 41.049 -5.815 -34.179 1.00 90.75 378 THR A N 1
ATOM 2618 C CA . THR A 1 378 ? 42.127 -6.259 -35.068 1.00 90.75 378 THR A CA 1
ATOM 2619 C C . THR A 1 378 ? 43.022 -5.074 -35.384 1.00 90.75 378 THR A C 1
ATOM 2621 O O . THR A 1 378 ? 42.575 -3.925 -35.322 1.00 90.75 378 THR A O 1
ATOM 2624 N N . GLN A 1 379 ? 44.283 -5.327 -35.742 1.00 87.88 379 GLN A N 1
ATOM 2625 C CA . GLN A 1 379 ? 45.184 -4.243 -36.134 1.00 87.88 379 GLN A CA 1
ATOM 2626 C C . GLN A 1 379 ? 44.617 -3.490 -37.345 1.00 87.88 379 GLN A C 1
ATOM 2628 O O . GLN A 1 379 ? 44.662 -2.266 -37.384 1.00 87.88 379 GLN A O 1
ATOM 2633 N N . GLU A 1 380 ? 43.991 -4.207 -38.282 1.00 89.81 380 GLU A N 1
ATOM 2634 C CA . GLU A 1 380 ? 43.323 -3.615 -39.439 1.00 89.81 380 GLU A CA 1
ATOM 2635 C C . GLU A 1 380 ? 42.182 -2.672 -39.030 1.00 89.81 380 GLU A C 1
ATOM 2637 O O . GLU A 1 380 ? 42.030 -1.605 -39.625 1.00 89.81 380 GLU A O 1
ATOM 2642 N N . TYR A 1 381 ? 41.392 -3.035 -38.013 1.00 90.50 381 TYR A N 1
ATOM 2643 C CA . TYR A 1 381 ? 40.317 -2.185 -37.497 1.00 90.50 381 TYR A CA 1
ATOM 2644 C C . TYR A 1 381 ? 40.867 -0.927 -36.812 1.00 90.50 381 TYR A C 1
ATOM 2646 O O . TYR A 1 381 ? 40.374 0.176 -37.057 1.00 90.50 381 TYR A O 1
ATOM 2654 N N . LEU A 1 382 ? 41.921 -1.072 -36.001 1.00 89.62 382 LEU A N 1
ATOM 2655 C CA . LEU A 1 382 ? 42.582 0.060 -35.345 1.00 89.62 382 LEU A CA 1
ATOM 2656 C C . LEU A 1 382 ? 43.173 1.037 -36.371 1.00 89.62 382 LEU A C 1
ATOM 2658 O O . LEU A 1 382 ? 42.956 2.248 -36.264 1.00 89.62 382 LEU A O 1
ATOM 2662 N N . ASP A 1 383 ? 43.852 0.514 -37.395 1.00 89.25 383 ASP A N 1
ATOM 2663 C CA . ASP A 1 383 ? 44.437 1.301 -38.483 1.00 89.25 383 ASP A CA 1
ATOM 2664 C C . ASP A 1 383 ? 43.350 2.029 -39.290 1.00 89.25 383 ASP A C 1
ATOM 2666 O O . ASP A 1 383 ? 43.486 3.220 -39.584 1.00 89.25 383 ASP A O 1
ATOM 2670 N N . ALA A 1 384 ? 42.245 1.344 -39.610 1.00 89.75 384 ALA A N 1
ATOM 2671 C CA . ALA A 1 384 ? 41.114 1.925 -40.334 1.00 89.75 384 ALA A CA 1
ATOM 2672 C C . ALA A 1 384 ? 40.398 3.025 -39.532 1.00 89.75 384 ALA A C 1
ATOM 2674 O O . ALA A 1 384 ? 39.950 4.014 -40.114 1.00 89.75 384 ALA A O 1
ATOM 2675 N N . GLY A 1 385 ? 40.318 2.876 -38.207 1.00 87.50 385 GLY A N 1
ATOM 2676 C CA . GLY A 1 385 ? 39.758 3.875 -37.295 1.00 87.50 385 GLY A CA 1
ATOM 2677 C C . GLY A 1 385 ? 40.697 5.047 -36.982 1.00 87.50 385 GLY A C 1
ATOM 2678 O O . GLY A 1 385 ? 40.266 6.021 -36.368 1.00 87.50 385 GLY A O 1
ATOM 2679 N N . GLY A 1 386 ? 41.965 4.986 -37.406 1.00 89.38 386 GLY A N 1
ATOM 2680 C CA . GLY A 1 386 ? 42.959 6.029 -37.144 1.00 89.38 386 GLY A CA 1
ATOM 2681 C C . GLY A 1 386 ? 43.496 6.045 -35.707 1.00 89.38 386 GLY A C 1
ATOM 2682 O O . GLY A 1 386 ? 44.039 7.060 -35.271 1.00 89.38 386 GLY A O 1
ATOM 2683 N N . TRP A 1 387 ? 43.382 4.935 -34.973 1.00 87.06 387 TRP A N 1
ATOM 2684 C CA . TRP A 1 387 ? 43.774 4.803 -33.563 1.00 87.06 387 TRP A CA 1
ATOM 2685 C C . TRP A 1 387 ? 45.284 4.586 -33.377 1.00 87.06 387 TRP A C 1
ATOM 2687 O O . TRP A 1 387 ? 45.728 3.685 -32.673 1.00 87.06 387 TRP A O 1
ATOM 2697 N N . THR A 1 388 ? 46.112 5.426 -34.001 1.00 81.88 388 THR A N 1
ATOM 2698 C CA . THR A 1 388 ? 47.579 5.253 -34.019 1.00 81.88 388 THR A CA 1
ATOM 2699 C C . THR A 1 388 ? 48.268 5.578 -32.687 1.00 81.88 388 THR A C 1
ATOM 2701 O O . THR A 1 388 ? 49.483 5.441 -32.569 1.00 81.88 388 THR A O 1
ATOM 2704 N N . ASN A 1 389 ? 47.521 6.088 -31.707 1.00 82.19 389 ASN A N 1
ATOM 2705 C CA . ASN A 1 389 ? 48.001 6.492 -30.384 1.00 82.19 389 ASN A CA 1
ATOM 2706 C C . ASN A 1 389 ? 47.674 5.481 -29.272 1.00 82.19 389 ASN A C 1
ATOM 2708 O O . ASN A 1 389 ? 47.996 5.755 -28.118 1.00 82.19 389 ASN A O 1
ATOM 2712 N N . VAL A 1 390 ? 47.047 4.350 -29.600 1.00 80.88 390 VAL A N 1
ATOM 2713 C CA . VAL A 1 390 ? 46.764 3.257 -28.662 1.00 80.88 390 VAL A CA 1
ATOM 2714 C C . VAL A 1 390 ? 47.714 2.105 -28.976 1.00 80.88 390 VAL A C 1
ATOM 2716 O O . VAL A 1 390 ? 47.874 1.732 -30.138 1.00 80.88 390 VAL A O 1
ATOM 2719 N N . SER A 1 391 ? 48.392 1.567 -27.962 1.00 85.62 391 SER A N 1
ATOM 2720 C CA . SER A 1 391 ? 49.247 0.398 -28.167 1.00 85.62 391 SER A CA 1
ATOM 2721 C C . SER A 1 391 ? 48.395 -0.855 -28.394 1.00 85.62 391 SER A C 1
ATOM 2723 O O . SER A 1 391 ? 47.271 -0.940 -27.903 1.00 85.62 391 SER A O 1
ATOM 2725 N N . TRP A 1 392 ? 48.927 -1.852 -29.109 1.00 84.75 392 TRP A N 1
ATOM 2726 C CA . TRP A 1 392 ? 48.228 -3.134 -29.251 1.00 84.75 392 TRP A CA 1
ATOM 2727 C C . TRP A 1 392 ? 47.927 -3.762 -27.885 1.00 84.75 392 TRP A C 1
ATOM 2729 O O . TRP A 1 392 ? 46.825 -4.235 -27.668 1.00 84.75 392 TRP A O 1
ATOM 2739 N N . GLU A 1 393 ? 48.867 -3.695 -26.938 1.00 85.25 393 GLU A N 1
ATOM 2740 C CA . GLU A 1 393 ? 48.691 -4.227 -25.579 1.00 85.25 393 GLU A CA 1
ATOM 2741 C C . GLU A 1 393 ? 47.502 -3.584 -24.840 1.00 85.25 393 GLU A C 1
ATOM 2743 O O . GLU A 1 393 ? 46.760 -4.278 -24.143 1.00 85.25 393 GLU A O 1
ATOM 2748 N N . ASP A 1 394 ? 47.273 -2.282 -25.046 1.00 82.50 394 ASP A N 1
ATOM 2749 C CA . ASP A 1 394 ? 46.119 -1.570 -24.485 1.00 82.50 394 ASP A CA 1
ATOM 2750 C C . ASP A 1 394 ? 44.802 -1.919 -25.198 1.00 82.50 394 ASP A C 1
ATOM 2752 O O . ASP A 1 394 ? 43.738 -1.890 -24.574 1.00 82.50 394 ASP A O 1
ATOM 2756 N N . ALA A 1 395 ? 44.860 -2.219 -26.499 1.00 85.00 395 ALA A N 1
ATOM 2757 C CA . ALA A 1 395 ? 43.691 -2.459 -27.344 1.00 85.00 395 ALA A CA 1
ATOM 2758 C C . ALA A 1 395 ? 43.232 -3.929 -27.369 1.00 85.00 395 ALA A C 1
ATOM 2760 O O . ALA A 1 395 ? 42.040 -4.183 -27.503 1.00 85.00 395 ALA A O 1
ATOM 2761 N N . ASP A 1 396 ? 44.138 -4.895 -27.223 1.00 84.62 396 ASP A N 1
ATOM 2762 C CA . ASP A 1 396 ? 43.858 -6.339 -27.352 1.00 84.62 396 ASP A CA 1
ATOM 2763 C C . ASP A 1 396 ? 42.922 -6.861 -26.245 1.00 84.62 396 ASP A C 1
ATOM 2765 O O . ASP A 1 396 ? 42.235 -7.857 -26.414 1.00 84.62 396 ASP A O 1
ATOM 2769 N N . ASN A 1 397 ? 42.839 -6.148 -25.116 1.00 78.94 397 ASN A N 1
ATOM 2770 C CA . ASN A 1 397 ? 41.982 -6.509 -23.979 1.00 78.94 397 ASN A CA 1
ATOM 2771 C C . ASN A 1 397 ? 40.806 -5.540 -23.758 1.00 78.94 397 ASN A C 1
ATOM 2773 O O . ASN A 1 397 ? 40.179 -5.562 -22.696 1.00 78.94 397 ASN A O 1
ATOM 2777 N N . ARG A 1 398 ? 40.542 -4.629 -24.705 1.00 86.19 398 ARG A N 1
ATOM 2778 C CA . ARG A 1 398 ? 39.498 -3.598 -24.592 1.00 86.19 398 ARG A CA 1
ATOM 2779 C C . ARG A 1 398 ? 38.764 -3.465 -25.923 1.00 86.19 398 ARG A C 1
ATOM 2781 O O . ARG A 1 398 ? 39.223 -2.701 -26.771 1.00 86.19 398 ARG A O 1
ATOM 2788 N N . PRO A 1 399 ? 37.662 -4.195 -26.141 1.00 90.25 399 PRO A N 1
ATOM 2789 C CA . PRO A 1 399 ? 36.955 -4.155 -27.415 1.00 90.25 399 PRO A CA 1
ATOM 2790 C C . PRO A 1 399 ? 36.465 -2.733 -27.697 1.00 90.25 399 PRO A C 1
ATOM 2792 O O . PRO A 1 399 ? 35.771 -2.133 -26.886 1.00 90.25 399 PRO A O 1
ATOM 2795 N N . PHE A 1 400 ? 36.809 -2.175 -28.860 1.00 91.12 400 PHE A N 1
ATOM 2796 C CA . PHE A 1 400 ? 36.294 -0.855 -29.264 1.00 91.12 400 PHE A CA 1
ATOM 2797 C C . PHE A 1 400 ? 34.935 -0.961 -29.964 1.00 91.12 400 PHE A C 1
ATOM 2799 O O . PHE A 1 400 ? 34.319 0.048 -30.300 1.00 91.12 400 PHE A O 1
ATOM 2806 N N . ARG A 1 401 ? 34.481 -2.193 -30.204 1.00 94.56 401 ARG A N 1
ATOM 2807 C CA . ARG A 1 401 ? 33.152 -2.531 -30.702 1.00 94.56 401 ARG A CA 1
ATOM 2808 C C . ARG A 1 401 ? 32.423 -3.245 -29.584 1.00 94.56 401 ARG A C 1
ATOM 2810 O O . ARG A 1 401 ? 32.426 -4.467 -29.547 1.00 94.56 401 ARG A O 1
ATOM 2817 N N . GLU A 1 402 ? 31.855 -2.484 -28.661 1.00 94.75 402 GLU A N 1
ATOM 2818 C CA . GLU A 1 402 ? 31.089 -3.015 -27.537 1.00 94.75 402 GLU A CA 1
ATOM 2819 C C . GLU A 1 402 ? 29.826 -2.192 -27.287 1.00 94.75 402 GLU A C 1
ATOM 2821 O O . GLU A 1 402 ? 29.818 -0.975 -27.480 1.00 94.75 402 GLU A O 1
ATOM 2826 N N . MET A 1 403 ? 28.750 -2.845 -26.854 1.00 95.31 403 MET A N 1
ATOM 2827 C CA . MET A 1 403 ? 27.530 -2.162 -26.433 1.00 95.31 403 MET A CA 1
ATOM 2828 C C . MET A 1 403 ? 26.674 -3.016 -25.506 1.00 95.31 403 MET A C 1
ATOM 2830 O O . MET A 1 403 ? 26.721 -4.243 -25.553 1.00 95.31 403 MET A O 1
ATOM 2834 N N . ILE A 1 404 ? 25.856 -2.340 -24.702 1.00 96.50 404 ILE A N 1
ATOM 2835 C CA . ILE A 1 404 ? 24.781 -2.948 -23.919 1.00 96.50 404 ILE A CA 1
ATOM 2836 C C . ILE A 1 404 ? 23.453 -2.598 -24.590 1.00 96.50 404 ILE A C 1
ATOM 2838 O O . ILE A 1 404 ? 23.269 -1.460 -25.023 1.00 96.50 404 ILE A O 1
ATOM 2842 N N . VAL A 1 405 ? 22.540 -3.560 -24.694 1.00 96.31 405 VAL A N 1
ATOM 2843 C CA . VAL A 1 405 ? 21.232 -3.361 -25.326 1.00 96.31 405 VAL A CA 1
ATOM 2844 C C . VAL A 1 405 ? 20.182 -4.317 -24.769 1.00 96.31 405 VAL A C 1
ATOM 2846 O O . VAL A 1 405 ? 20.469 -5.485 -24.519 1.00 96.31 405 VAL A O 1
ATOM 2849 N N . GLU A 1 406 ? 18.962 -3.816 -24.591 1.00 96.38 406 GLU A N 1
ATOM 2850 C CA . GLU A 1 406 ? 17.809 -4.622 -24.188 1.00 96.38 406 GLU A CA 1
ATOM 2851 C C . GLU A 1 406 ? 17.183 -5.345 -25.391 1.00 96.38 406 GLU A C 1
ATOM 2853 O O . GLU A 1 406 ? 17.037 -4.777 -26.485 1.00 96.38 406 GLU A O 1
ATOM 2858 N N . VAL A 1 407 ? 16.769 -6.591 -25.174 1.00 97.00 407 VAL A N 1
ATOM 2859 C CA . VAL A 1 407 ? 15.978 -7.372 -26.127 1.00 97.00 407 VAL A CA 1
ATOM 2860 C C . VAL A 1 407 ? 14.528 -6.893 -26.119 1.00 97.00 407 VAL A C 1
ATOM 2862 O O . VAL A 1 407 ? 13.856 -6.922 -25.093 1.00 97.00 407 VAL A O 1
ATOM 2865 N N . ASP A 1 408 ? 14.019 -6.509 -27.285 1.00 93.88 408 ASP A N 1
ATOM 2866 C CA . ASP A 1 408 ? 12.615 -6.138 -27.478 1.00 93.88 408 ASP A CA 1
ATOM 2867 C C . ASP A 1 408 ? 11.730 -7.393 -27.558 1.00 93.88 408 ASP A C 1
ATOM 2869 O O . ASP A 1 408 ? 10.846 -7.615 -26.733 1.00 93.88 408 ASP A O 1
ATOM 2873 N N . TYR A 1 409 ? 12.017 -8.278 -28.516 1.00 96.19 409 TYR A N 1
ATOM 2874 C CA . TYR A 1 409 ? 11.363 -9.580 -28.639 1.00 96.19 409 TYR A CA 1
ATOM 2875 C C . TYR A 1 409 ? 12.233 -10.582 -29.406 1.00 96.19 409 TYR A C 1
ATOM 2877 O O . TYR A 1 409 ? 13.248 -10.235 -30.010 1.00 96.19 409 TYR A O 1
ATOM 2885 N N . VAL A 1 410 ? 11.822 -11.850 -29.391 1.00 94.62 410 VAL A N 1
ATOM 2886 C CA . VAL A 1 410 ? 12.540 -12.963 -30.024 1.00 94.62 410 VAL A CA 1
ATOM 2887 C C . VAL A 1 410 ? 11.621 -13.676 -31.014 1.00 94.62 410 VAL A C 1
ATOM 2889 O O . VAL A 1 410 ? 10.519 -14.079 -30.643 1.00 94.62 410 VAL A O 1
ATOM 2892 N N . ASP A 1 411 ? 12.081 -13.862 -32.255 1.00 93.62 411 ASP A N 1
ATOM 2893 C CA . ASP A 1 411 ? 11.413 -14.679 -33.278 1.00 93.62 411 ASP A CA 1
ATOM 2894 C C . ASP A 1 411 ? 12.356 -15.779 -33.779 1.00 93.62 411 ASP A C 1
ATOM 2896 O O . ASP A 1 411 ? 13.276 -15.552 -34.572 1.00 93.62 411 ASP A O 1
ATOM 2900 N N . GLY A 1 412 ? 12.145 -16.998 -33.281 1.00 95.00 412 GLY A N 1
ATOM 2901 C CA . GLY A 1 412 ? 13.005 -18.135 -33.581 1.00 95.00 412 GLY A CA 1
ATOM 2902 C C . GLY A 1 412 ? 14.450 -17.863 -33.165 1.00 95.00 412 GLY A C 1
ATOM 2903 O O . GLY A 1 412 ? 14.744 -17.796 -31.980 1.00 95.00 412 GLY A O 1
ATOM 2904 N N . ASN A 1 413 ? 15.333 -17.726 -34.154 1.00 97.19 413 ASN A N 1
ATOM 2905 C CA . ASN A 1 413 ? 16.764 -17.471 -33.968 1.00 97.19 413 ASN A CA 1
ATOM 2906 C C . ASN A 1 413 ? 17.140 -15.987 -34.127 1.00 97.19 413 ASN A C 1
ATOM 2908 O O . ASN A 1 413 ? 18.316 -15.639 -34.018 1.00 97.19 413 ASN A O 1
ATOM 2912 N N . THR A 1 414 ? 16.177 -15.125 -34.450 1.00 97.94 414 THR A N 1
ATOM 2913 C CA . THR A 1 414 ? 16.397 -13.692 -34.631 1.00 97.94 414 THR A CA 1
ATOM 2914 C C . THR A 1 414 ? 15.967 -12.956 -33.369 1.00 97.94 414 THR A C 1
ATOM 2916 O O . THR A 1 414 ? 14.828 -13.067 -32.916 1.00 97.94 414 THR A O 1
ATOM 2919 N N . ILE A 1 415 ? 16.900 -12.201 -32.799 1.00 98.44 415 ILE A N 1
ATOM 2920 C CA . ILE A 1 415 ? 16.715 -11.414 -31.583 1.00 98.44 415 ILE A CA 1
ATOM 2921 C C . ILE A 1 415 ? 16.544 -9.962 -32.005 1.00 98.44 415 ILE A C 1
ATOM 2923 O O . ILE A 1 415 ? 17.454 -9.403 -32.617 1.00 98.44 415 ILE A O 1
ATOM 2927 N N . TYR A 1 416 ? 15.396 -9.360 -31.707 1.00 97.88 416 TYR A N 1
ATOM 2928 C CA . TYR A 1 416 ? 15.119 -7.954 -31.991 1.00 97.88 416 TYR A CA 1
ATOM 2929 C C . TYR A 1 416 ? 15.480 -7.094 -30.782 1.00 97.88 416 TYR A C 1
ATOM 2931 O O . TYR A 1 416 ? 15.211 -7.465 -29.642 1.00 97.88 416 TYR A O 1
ATOM 2939 N N . LEU A 1 417 ? 16.118 -5.956 -31.036 1.00 98.00 417 LEU A N 1
ATOM 2940 C CA . LEU A 1 417 ? 16.760 -5.111 -30.033 1.00 98.00 417 LEU A CA 1
ATOM 2941 C C . LEU A 1 417 ? 16.066 -3.753 -29.948 1.00 98.00 417 LEU A C 1
ATOM 2943 O O . LEU A 1 417 ? 15.695 -3.183 -30.978 1.00 98.00 417 LEU A O 1
ATOM 2947 N N . LYS A 1 418 ? 15.959 -3.192 -28.738 1.00 95.38 418 LYS A N 1
ATOM 2948 C CA . LYS A 1 418 ? 15.344 -1.867 -28.537 1.00 95.38 418 LYS A CA 1
ATOM 2949 C C . LYS A 1 418 ? 16.162 -0.714 -29.121 1.00 95.38 418 LYS A C 1
ATOM 2951 O O . LYS A 1 418 ? 15.601 0.326 -29.463 1.00 95.38 418 LYS A O 1
ATOM 2956 N N . HIS A 1 419 ? 17.472 -0.903 -29.273 1.00 93.75 419 HIS A N 1
ATOM 2957 C CA . HIS A 1 419 ? 18.382 0.089 -29.841 1.00 93.75 419 HIS A CA 1
ATOM 2958 C C . HIS A 1 419 ? 19.194 -0.487 -30.999 1.00 93.75 419 HIS A C 1
ATOM 2960 O O . HIS A 1 419 ? 19.444 -1.689 -31.084 1.00 93.75 419 HIS A O 1
ATOM 2966 N N . GLN A 1 420 ? 19.602 0.400 -31.906 1.00 96.88 420 GLN A N 1
ATOM 2967 C CA . GLN A 1 420 ? 20.418 0.042 -33.059 1.00 96.88 420 GLN A CA 1
ATOM 2968 C C . GLN A 1 420 ? 21.850 -0.299 -32.645 1.00 96.88 420 GLN A C 1
ATOM 2970 O O . GLN A 1 420 ? 22.440 0.389 -31.811 1.00 96.88 420 GLN A O 1
ATOM 2975 N N . ILE A 1 421 ? 22.427 -1.311 -33.290 1.00 96.25 421 ILE A N 1
ATOM 2976 C CA . ILE A 1 421 ? 23.837 -1.663 -33.138 1.00 96.25 421 ILE A CA 1
ATOM 2977 C C . ILE A 1 421 ? 24.717 -0.536 -33.688 1.00 96.25 421 ILE A C 1
ATOM 2979 O O . ILE A 1 421 ? 24.507 -0.072 -34.807 1.00 96.25 421 ILE A O 1
ATOM 2983 N N . ALA A 1 422 ? 25.708 -0.088 -32.917 1.00 94.44 422 ALA A N 1
ATOM 2984 C CA . ALA A 1 422 ? 26.525 1.075 -33.279 1.00 94.44 422 ALA A CA 1
ATOM 2985 C C . ALA A 1 422 ? 27.659 0.770 -34.277 1.00 94.44 422 ALA A C 1
ATOM 2987 O O . ALA A 1 422 ? 28.185 1.689 -34.903 1.00 94.44 422 ALA A O 1
ATOM 2988 N N . TYR A 1 423 ? 28.035 -0.501 -34.430 1.00 94.56 423 TYR A N 1
ATOM 2989 C CA . TYR A 1 423 ? 29.239 -0.911 -35.151 1.00 94.56 423 TYR A CA 1
ATOM 2990 C C . TYR A 1 423 ? 28.944 -1.984 -36.192 1.00 94.56 423 TYR A C 1
ATOM 2992 O O . TYR A 1 423 ? 28.087 -2.841 -35.985 1.00 94.56 423 TYR A O 1
ATOM 3000 N N . ASP A 1 424 ? 29.716 -1.976 -37.276 1.00 95.81 424 ASP A N 1
ATOM 3001 C CA . ASP A 1 424 ? 29.820 -3.145 -38.140 1.00 95.81 424 ASP A CA 1
ATOM 3002 C C . ASP A 1 424 ? 30.617 -4.239 -37.412 1.00 95.81 424 ASP A C 1
ATOM 3004 O O . ASP A 1 424 ? 31.704 -3.989 -36.874 1.00 95.81 424 ASP A O 1
ATOM 3008 N N . MET A 1 425 ? 30.070 -5.452 -37.401 1.00 96.81 425 MET A N 1
ATOM 3009 C CA . MET A 1 425 ? 30.686 -6.645 -36.832 1.00 96.81 425 MET A CA 1
ATOM 3010 C C . MET A 1 425 ? 30.715 -7.763 -37.869 1.00 96.81 425 MET A C 1
ATOM 3012 O O . MET A 1 425 ? 29.752 -8.008 -38.603 1.00 96.81 425 MET A O 1
ATOM 3016 N N . ASP A 1 426 ? 31.851 -8.441 -37.933 1.00 96.69 426 ASP A N 1
ATOM 3017 C CA . ASP A 1 426 ? 32.139 -9.426 -38.959 1.00 96.69 426 ASP A CA 1
ATOM 3018 C C . ASP A 1 426 ? 31.397 -10.741 -38.698 1.00 96.69 426 ASP A C 1
ATOM 3020 O O . ASP A 1 426 ? 31.085 -11.113 -37.564 1.00 96.69 426 ASP A O 1
ATOM 3024 N N . LEU A 1 427 ? 31.146 -11.475 -39.783 1.00 96.88 427 LEU A N 1
ATOM 3025 C CA . LEU A 1 427 ? 30.447 -12.757 -39.763 1.00 96.88 427 LEU A CA 1
ATOM 3026 C C . LEU A 1 427 ? 31.048 -13.715 -38.723 1.00 96.88 427 LEU A C 1
ATOM 3028 O O . LEU A 1 427 ? 32.191 -14.150 -38.867 1.00 96.88 427 LEU A O 1
ATOM 3032 N N . GLY A 1 428 ? 30.252 -14.094 -37.721 1.00 94.69 428 GLY A N 1
ATOM 3033 C CA . GLY A 1 428 ? 30.645 -15.083 -36.715 1.00 94.69 428 GLY A CA 1
ATOM 3034 C C . GLY A 1 428 ? 31.583 -14.572 -35.618 1.00 94.69 428 GLY A C 1
ATOM 3035 O O . GLY A 1 428 ? 31.985 -15.374 -34.775 1.00 94.69 428 GLY A O 1
ATOM 3036 N N . LEU A 1 429 ? 31.957 -13.286 -35.619 1.00 96.56 429 LEU A N 1
ATOM 3037 C CA . LEU A 1 429 ? 32.926 -12.725 -34.665 1.00 96.56 429 LEU A CA 1
ATOM 3038 C C . LEU A 1 429 ? 32.293 -11.901 -33.540 1.00 96.56 429 LEU A C 1
ATOM 3040 O O . LEU A 1 429 ? 32.963 -11.655 -32.544 1.00 96.56 429 LEU A O 1
ATOM 3044 N N . ALA A 1 430 ? 31.029 -11.495 -33.670 1.00 97.75 430 ALA A N 1
ATOM 3045 C CA . ALA A 1 430 ? 30.325 -10.798 -32.600 1.00 97.75 430 ALA A CA 1
ATOM 3046 C C . ALA A 1 430 ? 30.003 -11.764 -31.454 1.00 97.75 430 ALA A C 1
ATOM 3048 O O . ALA A 1 430 ? 29.208 -12.688 -31.624 1.00 97.75 430 ALA A O 1
ATOM 3049 N N . GLU A 1 431 ? 30.602 -11.544 -30.293 1.00 98.19 431 GLU A N 1
ATOM 3050 C CA . GLU A 1 431 ? 30.363 -12.294 -29.067 1.00 98.19 431 GLU A CA 1
ATOM 3051 C C . GLU A 1 431 ? 29.194 -11.679 -28.294 1.00 98.19 431 GLU A C 1
ATOM 3053 O O . GLU A 1 431 ? 29.140 -10.466 -28.082 1.00 98.19 431 GLU A O 1
ATOM 3058 N N . VAL A 1 432 ? 28.257 -12.519 -27.853 1.00 98.44 432 VAL A N 1
ATOM 3059 C CA . VAL A 1 432 ? 27.057 -12.096 -27.126 1.00 98.44 432 VAL A CA 1
ATOM 3060 C C . VAL A 1 432 ? 27.083 -12.671 -25.716 1.00 98.44 432 VAL A C 1
ATOM 3062 O O . VAL A 1 432 ? 27.251 -13.877 -25.520 1.00 98.44 432 VAL A O 1
ATOM 3065 N N . TYR A 1 433 ? 26.878 -11.801 -24.735 1.00 98.50 433 TYR A N 1
ATOM 3066 C CA . TYR A 1 433 ? 26.825 -12.115 -23.314 1.00 98.50 433 TYR A CA 1
ATOM 3067 C C . TYR A 1 433 ? 25.483 -11.657 -22.743 1.00 98.50 433 TYR A C 1
ATOM 3069 O O . TYR A 1 433 ? 24.971 -10.618 -23.158 1.00 98.50 433 TYR A O 1
ATOM 3077 N N . SER A 1 434 ? 24.946 -12.365 -21.749 1.00 97.69 434 SER A N 1
ATOM 3078 C CA . SER A 1 434 ? 24.002 -11.739 -20.820 1.00 97.69 434 SER A CA 1
ATOM 3079 C C . SER A 1 434 ? 24.786 -10.825 -19.882 1.00 97.69 434 SER A C 1
ATOM 3081 O O . SER A 1 434 ? 25.944 -11.118 -19.561 1.00 97.69 434 SER A O 1
ATOM 3083 N N . ILE A 1 435 ? 24.177 -9.728 -19.442 1.00 96.94 435 ILE A N 1
ATOM 3084 C CA . ILE A 1 435 ? 24.763 -8.839 -18.439 1.00 96.94 435 ILE A CA 1
ATOM 3085 C C . ILE A 1 435 ? 23.747 -8.521 -17.345 1.00 96.94 435 ILE A C 1
ATOM 3087 O O . ILE A 1 435 ? 22.627 -8.107 -17.633 1.00 96.94 435 ILE A O 1
ATOM 3091 N N . ASP A 1 436 ? 24.156 -8.694 -16.092 1.00 94.44 436 ASP A N 1
ATOM 3092 C CA . ASP A 1 436 ? 23.332 -8.336 -14.939 1.00 94.44 436 ASP A CA 1
ATOM 3093 C C . ASP A 1 436 ? 23.295 -6.812 -14.792 1.00 94.44 436 ASP A C 1
ATOM 3095 O O . ASP A 1 436 ? 24.346 -6.172 -14.703 1.00 94.44 436 ASP A O 1
ATOM 3099 N N . MET A 1 437 ? 22.102 -6.226 -14.747 1.00 94.88 437 MET A N 1
ATOM 3100 C CA . MET A 1 437 ? 21.913 -4.778 -14.667 1.00 94.88 437 MET A CA 1
ATOM 3101 C C . MET A 1 437 ? 20.929 -4.455 -13.550 1.00 94.88 437 MET A C 1
ATOM 3103 O O . MET A 1 437 ? 19.857 -5.049 -13.515 1.00 94.88 437 MET A O 1
ATOM 3107 N N . LEU A 1 438 ? 21.279 -3.511 -12.674 1.00 94.81 438 LEU A N 1
ATOM 3108 C CA . LEU A 1 438 ? 20.367 -3.042 -11.633 1.00 94.81 438 LEU A CA 1
ATOM 3109 C C . LEU A 1 438 ? 19.395 -1.991 -12.173 1.00 94.81 438 LEU A C 1
ATOM 3111 O O . LEU A 1 438 ? 19.811 -1.075 -12.891 1.00 94.81 438 LEU A O 1
ATOM 3115 N N . THR A 1 439 ? 18.134 -2.087 -11.764 1.00 92.88 439 THR A N 1
ATOM 3116 C CA . THR A 1 439 ? 17.051 -1.137 -12.059 1.00 92.88 439 THR A CA 1
ATOM 3117 C C . THR A 1 439 ? 16.550 -0.432 -10.801 1.00 92.88 439 THR A C 1
ATOM 3119 O O . THR A 1 439 ? 16.792 -0.875 -9.680 1.00 92.88 439 THR A O 1
ATOM 3122 N N . GLY A 1 440 ? 15.832 0.683 -10.974 1.00 88.06 440 GLY A N 1
ATOM 3123 C CA . GLY A 1 440 ? 15.166 1.361 -9.855 1.00 88.06 440 GLY A CA 1
ATOM 3124 C C . GLY A 1 440 ? 16.129 2.021 -8.861 1.00 88.06 440 GLY A C 1
ATOM 3125 O O . GLY A 1 440 ? 15.790 2.179 -7.691 1.00 88.06 440 GLY A O 1
ATOM 3126 N N . ILE A 1 441 ? 17.333 2.387 -9.313 1.00 92.31 441 ILE A N 1
ATOM 3127 C CA . ILE A 1 441 ? 18.350 3.038 -8.481 1.00 92.31 441 ILE A CA 1
ATOM 3128 C C . ILE A 1 441 ? 18.227 4.556 -8.586 1.00 92.31 441 ILE A C 1
ATOM 3130 O O . ILE A 1 441 ? 18.431 5.121 -9.664 1.00 92.31 441 ILE A O 1
ATOM 3134 N N . ALA A 1 442 ? 17.994 5.217 -7.453 1.00 94.38 442 ALA A N 1
ATOM 3135 C CA . ALA A 1 442 ? 18.067 6.670 -7.345 1.00 94.38 442 ALA A CA 1
ATOM 3136 C C . ALA A 1 442 ? 18.992 7.091 -6.201 1.00 94.38 442 ALA A C 1
ATOM 3138 O O . ALA A 1 442 ? 18.844 6.619 -5.074 1.00 94.38 442 ALA A O 1
ATOM 3139 N N . LEU A 1 443 ? 19.937 7.987 -6.485 1.00 97.44 443 LEU A N 1
ATOM 3140 C CA . LEU A 1 443 ? 20.755 8.646 -5.469 1.00 97.44 443 LEU A CA 1
ATOM 3141 C C . LEU A 1 443 ? 20.494 10.149 -5.528 1.00 97.44 443 LEU A C 1
ATOM 3143 O O . LEU A 1 443 ? 20.579 10.730 -6.614 1.00 97.44 443 LEU A O 1
ATOM 3147 N N . SER A 1 444 ? 20.195 10.784 -4.394 1.00 97.88 444 SER A N 1
ATOM 3148 C CA . SER A 1 444 ? 19.912 12.221 -4.414 1.00 97.88 444 SER A CA 1
ATOM 3149 C C . SER A 1 444 ? 20.115 12.971 -3.103 1.00 97.88 444 SER A C 1
ATOM 3151 O O . SER A 1 444 ? 20.071 12.385 -2.028 1.00 97.88 444 SER A O 1
ATOM 3153 N N . GLU A 1 445 ? 20.240 14.295 -3.195 1.00 97.94 445 GLU A N 1
ATOM 3154 C CA . GLU A 1 445 ? 20.147 15.228 -2.061 1.00 97.94 445 GLU A CA 1
ATOM 3155 C C . GLU A 1 445 ? 21.187 14.994 -0.954 1.00 97.94 445 GLU A C 1
ATOM 3157 O O . GLU A 1 445 ? 20.856 14.981 0.227 1.00 97.94 445 GLU A O 1
ATOM 3162 N N . PHE A 1 446 ? 22.467 14.830 -1.298 1.00 98.62 446 PHE A N 1
ATOM 3163 C CA . PHE A 1 446 ? 23.535 14.769 -0.291 1.00 98.62 446 PHE A CA 1
ATOM 3164 C C . PHE A 1 446 ? 24.870 15.329 -0.787 1.00 98.62 446 PHE A C 1
ATOM 3166 O O . PHE A 1 446 ? 25.170 15.354 -1.980 1.00 98.62 446 PHE A O 1
ATOM 3173 N N . THR A 1 447 ? 25.725 15.708 0.162 1.00 98.56 447 THR A N 1
ATOM 3174 C CA . THR A 1 447 ? 27.114 16.089 -0.096 1.00 98.56 447 THR A CA 1
ATOM 3175 C C . THR A 1 447 ? 28.074 14.980 0.336 1.00 98.56 447 THR A C 1
ATOM 3177 O O . THR A 1 447 ? 28.045 14.551 1.487 1.00 98.56 447 THR A O 1
ATOM 3180 N N . VAL A 1 448 ? 28.986 14.550 -0.537 1.00 98.25 448 VAL A N 1
ATOM 3181 C CA . VAL A 1 448 ? 30.073 13.615 -0.211 1.00 98.25 448 VAL A CA 1
ATOM 3182 C C . VAL A 1 448 ? 31.371 14.369 0.070 1.00 98.25 448 VAL A C 1
ATOM 3184 O O . VAL A 1 448 ? 31.795 15.220 -0.712 1.00 98.25 448 VAL A O 1
ATOM 3187 N N . THR A 1 449 ? 32.030 14.024 1.177 1.00 96.31 449 THR A N 1
ATOM 3188 C CA . THR A 1 449 ? 33.325 14.584 1.596 1.00 96.31 449 THR A CA 1
ATOM 3189 C C . THR A 1 449 ? 34.255 13.495 2.126 1.00 96.31 449 THR A C 1
ATOM 3191 O O . THR A 1 449 ? 33.834 12.361 2.367 1.00 96.31 449 THR A O 1
ATOM 3194 N N . TYR A 1 450 ? 35.523 13.844 2.342 1.00 94.75 450 TYR A N 1
ATOM 3195 C CA . TYR A 1 450 ? 36.523 12.945 2.913 1.00 94.75 450 TYR A CA 1
ATOM 3196 C C . TYR A 1 450 ? 37.273 13.596 4.068 1.00 94.75 450 TYR A C 1
ATOM 3198 O O . TYR A 1 450 ? 37.601 14.783 4.027 1.00 94.75 450 TYR A O 1
ATOM 3206 N N . ASP A 1 451 ? 37.629 12.801 5.076 1.00 93.00 451 ASP A N 1
ATOM 3207 C CA . ASP A 1 451 ? 38.508 13.226 6.173 1.00 93.00 451 ASP A CA 1
ATOM 3208 C C . ASP A 1 451 ? 39.998 13.200 5.768 1.00 93.00 451 ASP A C 1
ATOM 3210 O O . ASP A 1 451 ? 40.833 12.521 6.363 1.00 93.00 451 ASP A O 1
ATOM 3214 N N . LEU A 1 452 ? 40.328 13.908 4.683 1.00 91.94 452 LEU A N 1
ATOM 3215 C CA . LEU A 1 452 ? 41.678 13.978 4.099 1.00 91.94 452 LEU A CA 1
ATOM 3216 C C . LEU A 1 452 ? 42.244 15.409 4.083 1.00 91.94 452 LEU A C 1
ATOM 3218 O O . LEU A 1 452 ? 43.356 15.649 3.611 1.00 91.94 452 LEU A O 1
ATOM 3222 N N . GLY A 1 453 ? 41.492 16.371 4.625 1.00 90.19 453 GLY A N 1
ATOM 3223 C CA . GLY A 1 453 ? 41.804 17.797 4.555 1.00 90.19 453 GLY A CA 1
ATOM 3224 C C . GLY A 1 453 ? 41.537 18.398 3.172 1.00 90.19 453 GLY A C 1
ATOM 3225 O O . GLY A 1 453 ? 40.923 17.774 2.312 1.00 90.19 453 GLY A O 1
ATOM 3226 N N . THR A 1 454 ? 42.003 19.629 2.956 1.00 92.44 454 THR A N 1
ATOM 3227 C CA . THR A 1 454 ? 41.754 20.375 1.713 1.00 92.44 454 THR A CA 1
ATOM 3228 C C . THR A 1 454 ? 42.876 20.148 0.691 1.00 92.44 454 THR A C 1
ATOM 3230 O O . THR A 1 454 ? 44.046 20.393 1.012 1.00 92.44 454 THR A O 1
ATOM 3233 N N . PRO A 1 455 ? 42.563 19.737 -0.549 1.00 92.56 455 PRO A N 1
ATOM 3234 C CA . PRO A 1 455 ? 43.544 19.551 -1.602 1.00 92.56 455 PRO A CA 1
ATOM 3235 C C . PRO A 1 455 ? 44.111 20.892 -2.081 1.00 92.56 455 PRO A C 1
ATOM 3237 O O . PRO A 1 455 ? 43.418 21.906 -2.177 1.00 92.56 455 PRO A O 1
ATOM 3240 N N . ASN A 1 456 ? 45.386 20.901 -2.468 1.00 91.69 456 ASN A N 1
ATOM 3241 C CA . ASN A 1 456 ? 46.000 22.080 -3.074 1.00 91.69 456 ASN A CA 1
ATOM 3242 C C . ASN A 1 456 ? 45.469 22.277 -4.504 1.00 91.69 456 ASN A C 1
ATOM 3244 O O . ASN A 1 456 ? 45.680 21.427 -5.369 1.00 91.69 456 ASN A O 1
ATOM 3248 N N . SER A 1 457 ? 44.807 23.403 -4.777 1.00 89.56 457 SER A N 1
ATOM 3249 C CA . SER A 1 457 ? 44.224 23.708 -6.092 1.00 89.56 457 SER A CA 1
ATOM 3250 C C . SER A 1 457 ? 45.255 23.936 -7.207 1.00 89.56 457 SER A C 1
ATOM 3252 O O . SER A 1 457 ? 44.891 23.893 -8.379 1.00 89.56 457 SER A O 1
ATOM 3254 N N . TYR A 1 458 ? 46.531 24.134 -6.867 1.00 90.31 458 TYR A N 1
ATOM 3255 C CA . TYR A 1 458 ? 47.616 24.373 -7.824 1.00 90.31 458 TYR A CA 1
ATOM 3256 C C . TYR A 1 458 ? 48.515 23.151 -8.072 1.00 90.31 458 TYR A C 1
ATOM 3258 O O . TYR A 1 458 ? 49.419 23.232 -8.904 1.00 90.31 458 TYR A O 1
ATOM 3266 N N . ASP A 1 459 ? 48.312 22.043 -7.353 1.00 89.81 459 ASP A N 1
ATOM 3267 C CA . ASP A 1 459 ? 49.178 20.861 -7.430 1.00 89.81 459 ASP A CA 1
ATOM 3268 C C . ASP A 1 459 ? 48.539 19.727 -8.236 1.00 89.81 459 ASP A C 1
ATOM 3270 O O . ASP A 1 459 ? 47.756 18.963 -7.699 1.00 89.81 459 ASP A O 1
ATOM 3274 N N . PHE A 1 460 ? 48.877 19.582 -9.515 1.00 88.88 460 PHE A N 1
ATOM 3275 C CA . PHE A 1 460 ? 48.309 18.553 -10.402 1.00 88.88 460 PHE A CA 1
ATOM 3276 C C . PHE A 1 460 ? 49.020 17.190 -10.287 1.00 88.88 460 PHE A C 1
ATOM 3278 O O . PHE A 1 460 ? 49.275 16.524 -11.289 1.00 88.88 460 PHE A O 1
ATOM 3285 N N . ALA A 1 461 ? 49.398 16.794 -9.074 1.00 91.69 461 ALA A N 1
ATOM 3286 C CA . ALA A 1 461 ? 50.002 15.499 -8.775 1.00 91.69 461 ALA A CA 1
ATOM 3287 C C . ALA A 1 461 ? 49.023 14.573 -8.031 1.00 91.69 461 ALA A C 1
ATOM 3289 O O . ALA A 1 461 ? 47.950 14.988 -7.587 1.00 91.69 461 ALA A O 1
ATOM 3290 N N . ASN A 1 462 ? 49.406 13.303 -7.879 1.00 91.56 462 ASN A N 1
ATOM 3291 C CA . ASN A 1 462 ? 48.754 12.399 -6.933 1.00 91.56 462 ASN A CA 1
ATOM 3292 C C . ASN A 1 462 ? 49.400 12.598 -5.561 1.00 91.56 462 ASN A C 1
ATOM 3294 O O . ASN A 1 462 ? 50.524 12.153 -5.324 1.00 91.56 462 ASN A O 1
ATOM 3298 N N . SER A 1 463 ? 48.719 13.336 -4.685 1.00 91.81 463 SER A N 1
ATOM 3299 C CA . SER A 1 463 ? 49.238 13.684 -3.357 1.00 91.81 463 SER A CA 1
ATOM 3300 C C . SER A 1 463 ? 48.976 12.601 -2.302 1.00 91.81 463 SER A C 1
ATOM 3302 O O . SER A 1 463 ? 49.683 12.542 -1.295 1.00 91.81 463 SER A O 1
ATOM 3304 N N . LEU A 1 464 ? 48.015 11.705 -2.552 1.00 91.25 464 LEU A N 1
ATOM 3305 C CA . LEU A 1 464 ? 47.569 10.653 -1.643 1.00 91.25 464 LEU A CA 1
ATOM 3306 C C . LEU A 1 464 ? 47.513 9.287 -2.360 1.00 91.25 464 LEU A C 1
ATOM 3308 O O . LEU A 1 464 ? 46.426 8.754 -2.594 1.00 91.25 464 LEU A O 1
ATOM 3312 N N . PRO A 1 465 ? 48.668 8.669 -2.678 1.00 88.69 465 PRO A N 1
ATOM 3313 C CA . PRO A 1 465 ? 48.738 7.449 -3.493 1.00 88.69 465 PRO A CA 1
ATOM 3314 C C . PRO A 1 465 ? 47.969 6.253 -2.908 1.00 88.69 465 PRO A C 1
ATOM 3316 O O . PRO A 1 465 ? 47.567 5.353 -3.634 1.00 88.69 465 PRO A O 1
ATOM 3319 N N . ALA A 1 466 ? 47.729 6.246 -1.594 1.00 89.50 466 ALA A N 1
ATOM 3320 C CA . ALA A 1 466 ? 46.973 5.199 -0.908 1.00 89.50 466 ALA A CA 1
ATOM 3321 C C . ALA A 1 466 ? 45.462 5.190 -1.230 1.00 89.50 466 ALA A C 1
ATOM 3323 O O . ALA A 1 466 ? 44.767 4.295 -0.762 1.00 89.50 466 ALA A O 1
ATOM 3324 N N . TYR A 1 467 ? 44.969 6.178 -1.987 1.00 90.44 467 TYR A N 1
ATOM 3325 C CA . TYR A 1 467 ? 43.564 6.318 -2.389 1.00 90.44 467 TYR A CA 1
ATOM 3326 C C . TYR A 1 467 ? 43.421 6.595 -3.901 1.00 90.44 467 TYR A C 1
ATOM 3328 O O . TYR A 1 467 ? 42.467 7.238 -4.341 1.00 90.44 467 TYR A O 1
ATOM 3336 N N . GLU A 1 468 ? 44.405 6.190 -4.711 1.00 90.12 468 GLU A N 1
ATOM 3337 C CA . GLU A 1 468 ? 44.310 6.284 -6.176 1.00 90.12 468 GLU A CA 1
ATOM 3338 C C . GLU A 1 468 ? 43.134 5.453 -6.711 1.00 90.12 468 GLU A C 1
ATOM 3340 O O . GLU A 1 468 ? 42.824 4.385 -6.187 1.00 90.12 468 GLU A O 1
ATOM 3345 N N . GLY A 1 469 ? 42.457 5.957 -7.748 1.00 89.31 469 GLY A N 1
ATOM 3346 C CA . GLY A 1 469 ? 41.300 5.291 -8.365 1.00 89.31 469 GLY A CA 1
ATOM 3347 C C . GLY A 1 469 ? 40.001 5.288 -7.544 1.00 89.31 469 GLY A C 1
ATOM 3348 O O . GLY A 1 469 ? 38.970 4.837 -8.040 1.00 89.31 469 GLY A O 1
ATOM 3349 N N . LEU A 1 470 ? 40.011 5.806 -6.312 1.00 92.12 470 LEU A N 1
ATOM 3350 C CA . LEU A 1 470 ? 38.828 5.841 -5.456 1.00 92.12 470 LEU A CA 1
ATOM 3351 C C . LEU A 1 470 ? 37.823 6.892 -5.946 1.00 92.12 470 LEU A C 1
ATOM 3353 O O . LEU A 1 470 ? 38.165 8.066 -6.091 1.00 92.12 470 LEU A O 1
ATOM 3357 N N . ALA A 1 471 ? 36.574 6.478 -6.150 1.00 95.31 471 ALA A N 1
ATOM 3358 C CA . ALA A 1 471 ? 35.467 7.371 -6.504 1.00 95.31 471 ALA A CA 1
ATOM 3359 C C . ALA A 1 471 ? 34.552 7.633 -5.307 1.00 95.31 471 ALA A C 1
ATOM 3361 O O . ALA A 1 471 ? 34.299 6.730 -4.510 1.00 95.31 471 ALA A O 1
ATOM 3362 N N . ALA A 1 472 ? 34.036 8.855 -5.198 1.00 96.88 472 ALA A N 1
ATOM 3363 C CA . ALA A 1 472 ? 33.005 9.192 -4.221 1.00 96.88 472 ALA A CA 1
ATOM 3364 C C . ALA A 1 472 ? 31.684 8.482 -4.516 1.00 96.88 472 ALA A C 1
ATOM 3366 O O . ALA A 1 472 ? 31.082 7.928 -3.597 1.00 96.88 472 ALA A O 1
ATOM 3367 N N . VAL A 1 473 ? 31.287 8.422 -5.784 1.00 97.62 473 VAL A N 1
ATOM 3368 C CA . VAL A 1 473 ? 30.110 7.676 -6.228 1.00 97.62 473 VAL A CA 1
ATOM 3369 C C . VAL A 1 473 ? 30.500 6.798 -7.413 1.00 97.62 473 VAL A C 1
ATOM 3371 O O . VAL A 1 473 ? 30.892 7.291 -8.467 1.00 97.62 473 VAL A O 1
ATOM 3374 N N . TYR A 1 474 ? 30.410 5.485 -7.231 1.00 97.12 474 TYR A N 1
ATOM 3375 C CA . TYR A 1 474 ? 30.727 4.482 -8.241 1.00 97.12 474 TYR A CA 1
ATOM 3376 C C . TYR A 1 474 ? 29.458 3.755 -8.674 1.00 97.12 474 TYR A C 1
ATOM 3378 O O . TYR A 1 474 ? 28.792 3.137 -7.843 1.00 97.12 474 TYR A O 1
ATOM 3386 N N . LEU A 1 475 ? 29.125 3.819 -9.963 1.00 96.00 475 LEU A N 1
ATOM 3387 C CA . LEU A 1 475 ? 28.007 3.084 -10.552 1.00 96.00 475 LEU A CA 1
ATOM 3388 C C . LEU A 1 475 ? 28.542 2.117 -11.599 1.00 96.00 475 LEU A C 1
ATOM 3390 O O . LEU A 1 475 ? 29.178 2.529 -12.568 1.00 96.00 475 LEU A O 1
ATOM 3394 N N . LYS A 1 476 ? 28.232 0.832 -11.446 1.00 95.88 476 LYS A N 1
ATOM 3395 C CA . LYS A 1 476 ? 28.525 -0.172 -12.461 1.00 95.88 476 LYS A CA 1
ATOM 3396 C C . LYS A 1 476 ? 27.353 -1.108 -12.694 1.00 95.88 476 LYS A C 1
ATOM 3398 O O . LYS A 1 476 ? 26.888 -1.740 -11.750 1.00 95.88 476 LYS A O 1
ATOM 3403 N N . GLY A 1 477 ? 26.970 -1.286 -13.959 1.00 96.06 477 GLY A N 1
ATOM 3404 C CA . GLY A 1 477 ? 25.944 -2.258 -14.336 1.00 96.06 477 GLY A CA 1
ATOM 3405 C C . GLY A 1 477 ? 24.554 -1.807 -13.909 1.00 96.06 477 GLY A C 1
ATOM 3406 O O . GLY A 1 477 ? 23.873 -2.526 -13.190 1.00 96.06 477 GLY A O 1
ATOM 3407 N N . THR A 1 478 ? 24.154 -0.597 -14.289 1.00 95.81 478 THR A N 1
ATOM 3408 C CA . THR A 1 478 ? 22.826 -0.045 -13.981 1.00 95.81 478 THR A CA 1
ATOM 3409 C C . THR A 1 478 ? 22.094 0.346 -15.259 1.00 95.81 478 THR A C 1
ATOM 3411 O O . THR A 1 478 ? 22.717 0.786 -16.226 1.00 95.81 478 THR A O 1
ATOM 3414 N N . THR A 1 479 ? 20.774 0.198 -15.276 1.00 94.62 479 THR A N 1
ATOM 3415 C CA . THR A 1 479 ? 19.920 0.709 -16.352 1.00 94.62 479 THR A CA 1
ATOM 3416 C C . THR A 1 479 ? 18.821 1.592 -15.770 1.00 94.62 479 THR A C 1
ATOM 3418 O O . THR A 1 479 ? 18.228 1.259 -14.743 1.00 94.62 479 THR A O 1
ATOM 3421 N N . GLY A 1 480 ? 18.598 2.761 -16.374 1.00 93.50 480 GLY A N 1
ATOM 3422 C CA . GLY A 1 480 ? 17.562 3.695 -15.922 1.00 93.50 480 GLY A CA 1
ATOM 3423 C C . GLY A 1 480 ? 17.834 4.357 -14.565 1.00 93.50 480 GLY A C 1
ATOM 3424 O O . GLY A 1 480 ? 16.895 4.812 -13.916 1.00 93.50 480 GLY A O 1
ATOM 3425 N N . ALA A 1 481 ? 19.084 4.375 -14.090 1.00 95.00 481 ALA A N 1
ATOM 3426 C CA . ALA A 1 481 ? 19.420 4.984 -12.802 1.00 95.00 481 ALA A CA 1
ATOM 3427 C C . ALA A 1 481 ? 19.294 6.523 -12.842 1.00 95.00 481 ALA A C 1
ATOM 3429 O O . ALA A 1 481 ? 19.474 7.144 -13.894 1.00 95.00 481 ALA A O 1
ATOM 3430 N N . SER A 1 482 ? 19.035 7.150 -11.691 1.00 96.00 482 SER A N 1
ATOM 3431 C CA . SER A 1 482 ? 18.946 8.611 -11.566 1.00 96.00 482 SER A CA 1
ATOM 3432 C C . SER A 1 482 ? 19.858 9.172 -10.477 1.00 96.00 482 SER A C 1
ATOM 3434 O O . SER A 1 482 ? 19.841 8.693 -9.344 1.00 96.00 482 SER A O 1
ATOM 3436 N N . LEU A 1 483 ? 20.606 10.224 -10.808 1.00 97.69 483 LEU A N 1
ATOM 3437 C CA . LEU A 1 483 ? 21.434 10.999 -9.882 1.00 97.69 483 LEU A CA 1
ATOM 3438 C C . LEU A 1 483 ? 20.949 12.453 -9.881 1.00 97.69 483 LEU A C 1
ATOM 3440 O O . LEU A 1 483 ? 20.829 13.034 -10.959 1.00 97.69 483 LEU A O 1
ATOM 3444 N N . SER A 1 484 ? 20.667 13.035 -8.712 1.00 97.50 484 SER A N 1
ATOM 3445 C CA . SER A 1 484 ? 20.170 14.420 -8.623 1.00 97.50 484 SER A CA 1
ATOM 3446 C C . SER A 1 484 ? 20.590 15.135 -7.343 1.00 97.50 484 SER A C 1
ATOM 3448 O O . SER A 1 484 ? 20.449 14.562 -6.269 1.00 97.50 484 SER A O 1
ATOM 3450 N N . GLY A 1 485 ? 21.037 16.390 -7.425 1.00 97.25 485 GLY A N 1
ATOM 3451 C CA . GLY A 1 485 ? 21.333 17.201 -6.234 1.00 97.25 485 GLY A CA 1
ATOM 3452 C C . GLY A 1 485 ? 22.442 16.580 -5.382 1.00 97.25 485 GLY A C 1
ATOM 3453 O O . GLY A 1 485 ? 22.259 16.326 -4.190 1.00 97.25 485 GLY A O 1
ATOM 3454 N N . ILE A 1 486 ? 23.563 16.224 -6.018 1.00 98.56 486 ILE A N 1
ATOM 3455 C CA . ILE A 1 486 ? 24.710 15.608 -5.341 1.00 98.56 486 ILE A CA 1
ATOM 3456 C C . ILE A 1 486 ? 25.929 16.510 -5.490 1.00 98.56 486 ILE A C 1
ATOM 3458 O O . ILE A 1 486 ? 26.448 16.711 -6.593 1.00 98.56 486 ILE A O 1
ATOM 3462 N N . SER A 1 487 ? 26.451 16.948 -4.349 1.00 98.38 487 SER A N 1
ATOM 3463 C CA . SER A 1 487 ? 27.713 17.673 -4.249 1.00 98.38 487 SER A CA 1
ATOM 3464 C C . SER A 1 487 ? 28.844 16.741 -3.822 1.00 98.38 487 SER A C 1
ATOM 3466 O O . SER A 1 487 ? 28.708 15.961 -2.887 1.00 98.38 487 SER A O 1
ATOM 3468 N N . ILE A 1 488 ? 30.007 16.832 -4.458 1.00 98.00 488 ILE A N 1
ATOM 3469 C CA . ILE A 1 488 ? 31.219 16.104 -4.069 1.00 98.00 488 ILE A CA 1
ATOM 3470 C C . ILE A 1 488 ? 32.338 17.114 -3.864 1.00 98.00 488 ILE A C 1
ATOM 3472 O O . ILE A 1 488 ? 32.729 17.825 -4.795 1.00 98.00 488 ILE A O 1
ATOM 3476 N N . LEU A 1 489 ? 32.869 17.165 -2.645 1.00 96.31 489 LEU A N 1
ATOM 3477 C CA . LEU A 1 489 ? 33.885 18.132 -2.249 1.00 96.31 489 LEU A CA 1
ATOM 3478 C C . LEU A 1 489 ? 35.155 17.423 -1.788 1.00 96.31 489 LEU A C 1
ATOM 3480 O O . LEU A 1 489 ? 35.103 16.504 -0.970 1.00 96.31 489 LEU A O 1
ATOM 3484 N N . ASP A 1 490 ? 36.296 17.898 -2.286 1.00 94.56 490 ASP A N 1
ATOM 3485 C CA . ASP A 1 490 ? 37.630 17.507 -1.827 1.00 94.56 490 ASP A CA 1
ATOM 3486 C C . ASP A 1 490 ? 37.842 15.980 -1.821 1.00 94.56 490 ASP A C 1
ATOM 3488 O O . ASP A 1 490 ? 38.376 15.400 -0.874 1.00 94.56 490 ASP A O 1
ATOM 3492 N N . THR A 1 491 ? 37.413 15.320 -2.905 1.00 92.94 491 THR A N 1
ATOM 3493 C CA . THR A 1 491 ? 37.463 13.855 -3.034 1.00 92.94 491 THR A CA 1
ATOM 3494 C C . THR A 1 491 ? 38.892 13.307 -2.989 1.00 92.94 491 THR A C 1
ATOM 3496 O O . THR A 1 491 ? 39.872 14.000 -3.286 1.00 92.94 491 THR A O 1
ATOM 3499 N N . ALA A 1 492 ? 39.026 12.026 -2.651 1.00 92.12 492 ALA A N 1
ATOM 3500 C CA . ALA A 1 492 ? 40.311 11.342 -2.663 1.00 92.12 492 ALA A CA 1
ATOM 3501 C C . ALA A 1 492 ? 40.911 11.266 -4.082 1.00 92.12 492 ALA A C 1
ATOM 3503 O O . ALA A 1 492 ? 42.067 11.649 -4.277 1.00 92.12 492 ALA A O 1
ATOM 3504 N N . SER A 1 493 ? 40.124 10.834 -5.078 1.00 93.88 493 SER A N 1
ATOM 3505 C CA . SER A 1 493 ? 40.548 10.800 -6.486 1.00 93.88 493 SER A CA 1
ATOM 3506 C C . SER A 1 493 ? 39.454 11.228 -7.467 1.00 93.88 493 SER A C 1
ATOM 3508 O O . SER A 1 493 ? 39.590 12.274 -8.095 1.00 93.88 493 SER A O 1
ATOM 3510 N N . HIS A 1 494 ? 38.363 10.471 -7.590 1.00 94.00 494 HIS A N 1
ATOM 3511 C CA . HIS A 1 494 ? 37.282 10.750 -8.542 1.00 94.00 494 HIS A CA 1
ATOM 3512 C C . HIS A 1 494 ? 36.026 11.266 -7.846 1.00 94.00 494 HIS A C 1
ATOM 3514 O O . HIS A 1 494 ? 35.746 10.907 -6.696 1.00 94.00 494 HIS A O 1
ATOM 3520 N N . GLY A 1 495 ? 35.262 12.099 -8.551 1.00 96.44 495 GLY A N 1
ATOM 3521 C CA . GLY A 1 495 ? 33.896 12.429 -8.161 1.00 96.44 495 GLY A CA 1
ATOM 3522 C C . GLY A 1 495 ? 32.983 11.231 -8.407 1.00 96.44 495 GLY A C 1
ATOM 3523 O O . GLY A 1 495 ? 32.821 10.371 -7.539 1.00 96.44 495 GLY A O 1
ATOM 3524 N N . PHE A 1 496 ? 32.439 11.163 -9.614 1.00 97.19 496 PHE A N 1
ATOM 3525 C CA . PHE A 1 496 ? 31.662 10.035 -10.104 1.00 97.19 496 PHE A CA 1
ATOM 3526 C C . PHE A 1 496 ? 32.534 9.138 -10.999 1.00 97.19 496 PHE A C 1
ATOM 3528 O O . PHE A 1 496 ? 33.452 9.620 -11.656 1.00 97.19 496 PHE A O 1
ATOM 3535 N N . ASP A 1 497 ? 32.268 7.834 -11.000 1.00 95.75 497 ASP A N 1
ATOM 3536 C CA . ASP A 1 497 ? 32.821 6.870 -11.962 1.00 95.75 497 ASP A CA 1
ATOM 3537 C C . ASP A 1 497 ? 31.694 5.912 -12.368 1.00 95.75 497 ASP A C 1
ATOM 3539 O O . ASP A 1 497 ? 31.182 5.149 -11.544 1.00 95.75 497 ASP A O 1
ATOM 3543 N N . ILE A 1 498 ? 31.259 6.015 -13.626 1.00 95.44 498 ILE A N 1
ATOM 3544 C CA . ILE A 1 498 ? 30.103 5.295 -14.170 1.00 95.44 498 ILE A CA 1
ATOM 3545 C C . ILE A 1 498 ? 30.576 4.338 -15.264 1.00 95.44 498 ILE A C 1
ATOM 3547 O O . ILE A 1 498 ? 31.177 4.754 -16.256 1.00 95.44 498 ILE A O 1
ATOM 3551 N N . ARG A 1 499 ? 30.280 3.043 -15.117 1.00 93.12 499 ARG A N 1
ATOM 3552 C CA . ARG A 1 499 ? 30.772 1.987 -16.014 1.00 93.12 499 ARG A CA 1
ATOM 3553 C C . ARG A 1 499 ? 29.681 1.007 -16.405 1.00 93.12 499 ARG A C 1
ATOM 3555 O O . ARG A 1 499 ? 28.951 0.516 -15.557 1.00 93.12 499 ARG A O 1
ATOM 3562 N N . SER A 1 500 ? 29.637 0.614 -17.677 1.00 93.25 500 SER A N 1
ATOM 3563 C CA . SER A 1 500 ? 28.709 -0.432 -18.143 1.00 93.25 500 SER A CA 1
ATOM 3564 C C . SER A 1 500 ? 27.255 -0.168 -17.721 1.00 93.25 500 SER A C 1
ATOM 3566 O O . SER A 1 500 ? 26.555 -1.088 -17.315 1.00 93.25 500 SER A O 1
ATOM 3568 N N . SER A 1 501 ? 26.831 1.092 -17.792 1.00 94.19 501 SER A N 1
ATOM 3569 C CA . SER A 1 501 ? 25.484 1.539 -17.444 1.00 94.19 501 SER A CA 1
ATOM 3570 C C . SER A 1 501 ? 24.839 2.229 -18.640 1.00 94.19 501 SER A C 1
ATOM 3572 O O . SER A 1 501 ? 25.537 2.880 -19.420 1.00 94.19 501 SER A O 1
ATOM 3574 N N . ILE A 1 502 ? 23.523 2.092 -18.784 1.00 93.44 502 ILE A N 1
ATOM 3575 C CA . ILE A 1 502 ? 22.740 2.730 -19.851 1.00 93.44 502 ILE A CA 1
ATOM 3576 C C . ILE A 1 502 ? 21.540 3.478 -19.263 1.00 93.44 502 ILE A C 1
ATOM 3578 O O . ILE A 1 502 ? 21.175 3.267 -18.109 1.00 93.44 502 ILE A O 1
ATOM 3582 N N . ASP A 1 503 ? 20.952 4.382 -20.044 1.00 92.69 503 ASP A N 1
ATOM 3583 C CA . ASP A 1 503 ? 19.739 5.131 -19.680 1.00 92.69 503 ASP A CA 1
ATOM 3584 C C . ASP A 1 503 ? 19.824 5.898 -18.344 1.00 92.69 503 ASP A C 1
ATOM 3586 O O . ASP A 1 503 ? 18.820 6.152 -17.684 1.00 92.69 503 ASP A O 1
ATOM 3590 N N . LEU A 1 504 ? 21.036 6.294 -17.942 1.00 94.25 504 LEU A N 1
ATOM 3591 C CA . LEU A 1 504 ? 21.265 7.110 -16.753 1.00 94.25 504 LEU A CA 1
ATOM 3592 C C . LEU A 1 504 ? 20.746 8.536 -16.975 1.00 94.25 504 LEU A C 1
ATOM 3594 O O . LEU A 1 504 ? 21.108 9.191 -17.954 1.00 94.25 504 LEU A O 1
ATOM 3598 N N . THR A 1 505 ? 19.988 9.050 -16.010 1.00 95.56 505 THR A N 1
ATOM 3599 C CA . THR A 1 505 ? 19.693 10.482 -15.900 1.00 95.56 505 THR A CA 1
ATOM 3600 C C . THR A 1 505 ? 20.535 11.090 -14.783 1.00 95.56 505 THR A C 1
ATOM 3602 O O . THR A 1 505 ? 20.562 10.577 -13.669 1.00 95.56 505 THR A O 1
ATOM 3605 N N . ALA A 1 506 ? 21.226 12.184 -15.079 1.00 95.44 506 ALA A N 1
ATOM 3606 C CA . ALA A 1 506 ? 22.017 12.932 -14.112 1.00 95.44 506 ALA A CA 1
ATOM 3607 C C . ALA A 1 506 ? 21.640 14.412 -14.204 1.00 95.44 506 ALA A C 1
ATOM 3609 O O . ALA A 1 506 ? 21.762 15.007 -15.277 1.00 95.44 506 ALA A O 1
ATOM 3610 N N . ASP A 1 507 ? 21.183 14.980 -13.095 1.00 94.06 507 ASP A N 1
ATOM 3611 C CA . ASP A 1 507 ? 20.813 16.387 -12.968 1.00 94.06 507 ASP A CA 1
ATOM 3612 C C . ASP A 1 507 ? 21.481 16.988 -11.727 1.00 94.06 507 ASP A C 1
ATOM 3614 O O . ASP A 1 507 ? 21.785 16.273 -10.780 1.00 94.06 507 ASP A O 1
ATOM 3618 N N . ASP A 1 508 ? 21.761 18.288 -11.752 1.00 95.69 508 ASP A N 1
ATOM 3619 C CA . ASP A 1 508 ? 22.288 19.034 -10.597 1.00 95.69 508 ASP A CA 1
ATOM 3620 C C . ASP A 1 508 ? 23.435 18.333 -9.826 1.00 95.69 508 ASP A C 1
ATOM 3622 O O . ASP A 1 508 ? 23.365 18.070 -8.625 1.00 95.69 508 ASP A O 1
ATOM 3626 N N . LEU A 1 509 ? 24.495 17.962 -10.553 1.00 97.25 509 LEU A N 1
ATOM 3627 C CA . LEU A 1 509 ? 25.701 17.365 -9.974 1.00 97.25 509 LEU A CA 1
ATOM 3628 C C . LEU A 1 509 ? 26.809 18.411 -9.861 1.00 97.25 509 LEU A C 1
ATOM 3630 O O . LEU A 1 509 ? 27.186 19.047 -10.853 1.00 97.25 509 LEU A O 1
ATOM 3634 N N . TYR A 1 510 ? 27.397 18.536 -8.674 1.00 97.38 510 TYR A N 1
ATOM 3635 C CA . TYR A 1 510 ? 28.509 19.443 -8.415 1.00 97.38 510 TYR A CA 1
ATOM 3636 C C . TYR A 1 510 ? 29.735 18.675 -7.923 1.00 97.38 510 TYR A C 1
ATOM 3638 O O . TYR A 1 510 ? 29.667 17.913 -6.966 1.00 97.38 510 TYR A O 1
ATOM 3646 N N . VAL A 1 511 ? 30.894 18.890 -8.552 1.00 96.50 511 VAL A N 1
ATOM 3647 C CA . VAL A 1 511 ? 32.168 18.298 -8.113 1.00 96.50 511 VAL A CA 1
ATOM 3648 C C . VAL A 1 511 ? 33.228 19.381 -8.021 1.00 96.50 511 VAL A C 1
ATOM 3650 O O . VAL A 1 511 ? 33.482 20.102 -8.988 1.00 96.50 511 VAL A O 1
ATOM 3653 N N . SER A 1 512 ? 33.881 19.487 -6.866 1.00 94.50 512 SER A N 1
ATOM 3654 C CA . SER A 1 512 ? 34.937 20.467 -6.632 1.00 94.50 512 SER A CA 1
ATOM 3655 C C . SER A 1 512 ? 36.055 19.900 -5.769 1.00 94.50 512 SER A C 1
ATOM 3657 O O . SER A 1 512 ? 35.851 19.572 -4.607 1.00 94.50 512 SER A O 1
ATOM 3659 N N . GLY A 1 513 ? 37.272 19.912 -6.314 1.00 91.25 513 GLY A N 1
ATOM 3660 C CA . GLY A 1 513 ? 38.483 19.538 -5.589 1.00 91.25 513 GLY A CA 1
ATOM 3661 C C . GLY A 1 513 ? 38.719 18.027 -5.549 1.00 91.25 513 GLY A C 1
ATOM 3662 O O . GLY A 1 513 ? 37.804 17.237 -5.351 1.00 91.25 513 GLY A O 1
ATOM 3663 N N . ALA A 1 514 ? 39.979 17.639 -5.737 1.00 94.44 514 ALA A N 1
ATOM 3664 C CA . ALA A 1 514 ? 40.464 16.273 -5.574 1.00 94.44 514 ALA A CA 1
ATOM 3665 C C . ALA A 1 514 ? 41.923 16.296 -5.095 1.00 94.44 514 ALA A C 1
ATOM 3667 O O . ALA A 1 514 ? 42.707 17.164 -5.519 1.00 94.44 514 ALA A O 1
ATOM 3668 N N . HIS A 1 515 ? 42.286 15.355 -4.222 1.00 93.94 515 HIS A N 1
ATOM 3669 C CA . HIS A 1 515 ? 43.658 15.170 -3.733 1.00 93.94 515 HIS A CA 1
ATOM 3670 C C . HIS A 1 515 ? 44.559 14.505 -4.772 1.00 93.94 515 HIS A C 1
ATOM 3672 O O . HIS A 1 515 ? 45.695 14.947 -4.968 1.00 93.94 515 HIS A O 1
ATOM 3678 N N . ASN A 1 516 ? 44.054 13.489 -5.471 1.00 93.44 516 ASN A N 1
ATOM 3679 C CA . ASN A 1 516 ? 44.746 12.858 -6.589 1.00 93.44 516 ASN A CA 1
ATOM 3680 C C . ASN A 1 516 ? 44.226 13.405 -7.917 1.00 93.44 516 ASN A C 1
ATOM 3682 O O . ASN A 1 516 ? 43.083 13.164 -8.281 1.00 93.44 516 ASN A O 1
ATOM 3686 N N . LYS A 1 517 ? 45.068 14.157 -8.634 1.00 90.62 517 LYS A N 1
ATOM 3687 C CA . LYS A 1 517 ? 44.729 14.782 -9.929 1.00 90.62 517 LYS A CA 1
ATOM 3688 C C . LYS A 1 517 ? 45.912 14.825 -10.902 1.00 90.62 517 LYS A C 1
ATOM 3690 O O . LYS A 1 517 ? 46.038 15.743 -11.712 1.00 90.62 517 LYS A O 1
ATOM 3695 N N . GLY A 1 518 ? 46.814 13.857 -10.764 1.00 81.25 518 GLY A N 1
ATOM 3696 C CA . GLY A 1 518 ? 47.967 13.668 -11.632 1.00 81.25 518 GLY A CA 1
ATOM 3697 C C . GLY A 1 518 ? 47.754 12.593 -12.693 1.00 81.25 518 GLY A C 1
ATOM 3698 O O . GLY A 1 518 ? 46.641 12.297 -13.121 1.00 81.25 518 GLY A O 1
ATOM 3699 N N . GLY A 1 519 ? 48.865 12.016 -13.155 1.00 80.38 519 GLY A N 1
ATOM 3700 C CA . GLY A 1 519 ? 48.852 10.945 -14.152 1.00 80.38 519 GLY A CA 1
ATOM 3701 C C . GLY A 1 519 ? 48.140 9.669 -13.678 1.00 80.38 519 GLY A C 1
ATOM 3702 O O . GLY A 1 519 ? 47.828 9.498 -12.499 1.00 80.38 519 GLY A O 1
ATOM 3703 N N . GLY A 1 520 ? 47.896 8.754 -14.621 1.00 79.38 520 GLY A N 1
ATOM 3704 C CA .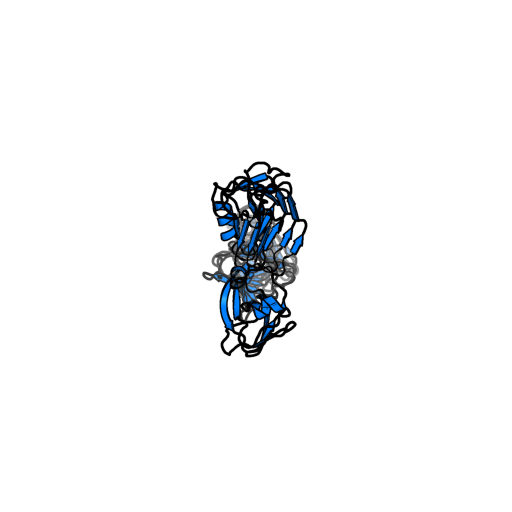 GLY A 1 520 ? 47.228 7.474 -14.346 1.00 79.38 520 GLY A CA 1
ATOM 3705 C C . GLY A 1 520 ? 45.700 7.536 -14.361 1.00 79.38 520 GLY A C 1
ATOM 3706 O O . GLY A 1 520 ? 45.063 6.569 -13.971 1.00 79.38 520 GLY A O 1
ATOM 3707 N N . GLY A 1 521 ? 45.128 8.653 -14.826 1.00 81.06 521 GLY A N 1
ATOM 3708 C CA . GLY A 1 521 ? 43.683 8.834 -14.934 1.00 81.06 521 GLY A CA 1
ATOM 3709 C C . GLY A 1 521 ? 43.029 9.046 -13.576 1.00 81.06 521 GLY A C 1
ATOM 3710 O O . GLY A 1 521 ? 42.149 8.282 -13.231 1.00 81.06 521 GLY A O 1
ATOM 3711 N N . ASN A 1 522 ? 43.474 10.050 -12.815 1.00 89.00 522 ASN A N 1
ATOM 3712 C CA . ASN A 1 522 ? 42.910 10.443 -11.519 1.00 89.00 522 ASN A CA 1
ATOM 3713 C C . ASN A 1 522 ? 42.366 11.880 -11.592 1.00 89.00 522 ASN A C 1
ATOM 3715 O O . ASN A 1 522 ? 42.763 12.650 -12.470 1.00 89.00 522 ASN A O 1
ATOM 3719 N N . GLY A 1 523 ? 41.496 12.267 -10.656 1.00 89.62 523 GLY A N 1
ATOM 3720 C CA . GLY A 1 523 ? 41.006 13.648 -10.556 1.00 89.62 523 GLY A CA 1
ATOM 3721 C C . GLY A 1 523 ? 39.861 13.995 -11.506 1.00 89.62 523 GLY A C 1
ATOM 3722 O O . GLY A 1 523 ? 39.617 15.178 -11.749 1.00 89.62 523 GLY A O 1
ATOM 3723 N N . TYR A 1 524 ? 39.186 12.993 -12.078 1.00 92.25 524 TYR A N 1
ATOM 3724 C CA . TYR A 1 524 ? 38.022 13.216 -12.937 1.00 92.25 524 TYR A CA 1
ATOM 3725 C C . TYR A 1 524 ? 36.783 13.582 -12.116 1.00 92.25 524 TYR A C 1
ATOM 3727 O O . TYR A 1 524 ? 36.571 13.065 -11.018 1.00 92.25 524 TYR A O 1
ATOM 3735 N N . GLY A 1 525 ? 35.974 14.488 -12.668 1.00 91.56 525 GLY A N 1
ATOM 3736 C CA . GLY A 1 525 ? 34.702 14.889 -12.071 1.00 91.56 525 GLY A CA 1
ATOM 3737 C C . GLY A 1 525 ? 33.623 13.818 -12.228 1.00 91.56 525 GLY A C 1
ATOM 3738 O O . GLY A 1 525 ? 33.015 13.439 -11.233 1.00 91.56 525 GLY A O 1
ATOM 3739 N N . ILE A 1 526 ? 33.418 13.336 -13.458 1.00 91.06 526 ILE A N 1
ATOM 3740 C CA . ILE A 1 526 ? 32.517 12.238 -13.847 1.00 91.06 526 ILE A CA 1
ATOM 3741 C C . ILE A 1 526 ? 33.254 11.361 -14.855 1.00 91.06 526 ILE A C 1
ATOM 3743 O O . ILE A 1 526 ? 33.969 11.963 -15.697 1.00 91.06 526 ILE A O 1
#

pLDDT: mean 92.04, std 8.79, range [39.03, 98.62]

Sequence (526 aa):
MPGKPGGNIYQGTSGDDLFVLASADLKNATFIGGLGFDTLQMSNTGKLVFNHKSYKEMSGIDSLDFSGHAGGTLTIKLRGSMVAQTDAGLLTIVAGSAGIDSLQAAETGLGTIQIAGTGTVALADGADNVVTIADGSTVTVTGGSGNDTITASSTGSTLDGGAGSDQLMAGSGADDIIFTAGYGSDQIGSFDVALDTVSLSGITATSFADLLALIGDDATGAILDLGNGDQLQLTGVAKSSLTTANFLVDGQSLPDQPAGPETIYIDVGTTAAELNAIIAGAGAGSLIILRDGTHVFDQTITISRDDISLMGESEAGTILQFSFAAGSEGHGIAVTAGAKSYIANATDAIAAGATSITMAAGHGITAGDMLYIQQDNTQEYLDAGGWTNVSWEDADNRPFREMIVEVDYVDGNTIYLKHQIAYDMDLGLAEVYSIDMLTGIALSEFTVTYDLGTPNSYDFANSLPAYEGLAAVYLKGTTGASLSGISILDTASHGFDIRSSIDLTADDLYVSGAHNKGGGGNGYGI

Radius of gyration: 40.01 Å; chains: 1; bounding box: 111×47×96 Å

Foldseek 3Di:
DDDDDQAAEAAADQEEEEAEDELVNQAAYAYHHHHYAYEYAYADEEEDEAEPRSHDYYAQHQEYADQNYHYYAAEYAYALVQQVRHPQSEHEYEAHQVEHPEHAQAHNPPGAYEYAAEHEYEYHAPGAHEHEYEAPGAYAYAYYQEAYEYEYYQAEYEYHDAAYEYEYERHHHQYEYEAEPPRAHYEYHPDDQVRYAYEYEPADDQAPVSQLVQWDADPFEIKRDRDPRRIYHHGPYHSVSHDQRRYDYPNHGHHHDDDAAAEAEDEAPQELVNQLVCLVPGDAQHEYEYEFDEHEYQAENEHAAANYEYEYPAAVRAEDEYEYDQLDDHANYAYDWWDKAWQFFFQFWAAFQDQKTFADAPSPDFAFFKKKKFFADDPVNCVVVVVPPADCVRRRPPTPQIDIWGFHGDDGRMTGTPDTRHHTGHRRGIIMITTAAYYNYEYYGYEYHYPPDAADPPDQAQQRVSQFPHENAEAERYELYEYYSYHYHAAAWEHYHHYNYYNYHYYNYHYYHYNHRYPPDTRYHD

Secondary structure (DSSP, 8-state):
-PPPPPPPEEE--SS--EEEEEGGG-TT-EEE--SS--EEEEEESS-EEEETTSSSEEES--EEEEEEE-SS-EEEE--HHHHTTSSSSEEEEEE-TT-EEEEE-TT--SSEEEEEEEEEEEEPTTS--EEEEPTT-EEEEE--SS--EEE--TT--EEE--SBS-EEE--SS--EEEEETTSBEEEEES--TTT-EEEEES----SHHHHHHHEEE-SSEEEEEEETTEEEEEET--GGG--GGGEEETTEEPPSSS--S-EEEE-TT--HHHHHHHHHHSPTT-EEEEPSEEEEESS-EEE-SSS-EEEES-TTTEEEEE-PPTT----SEEEE---EEEEEE-SS-B-TT-SEEE--TT----TT-EEEEEE---HHHHHHHT-TTS-HHHHTTS-SEEEEEEEEEEETTEEEESS---S-B-TTT-EEEEE--B-S-EEEEEEEEETT-PPPTT--SBS-GGGTT-EEEEEESBBS-EEEEEEEEEESSEEEEEES-BS-EEEEEEEEEESB-STTT-----